Protein AF-A0A4S2KG32-F1 (afdb_monomer)

Solvent-accessible surface area (backbone atoms only — not comparable to full-atom values): 33932 Å² total; per-residue (Å²): 134,87,80,89,87,89,80,90,79,88,88,85,85,93,84,90,82,82,88,86,92,80,83,94,84,82,87,80,76,85,83,79,84,88,90,83,78,97,73,71,83,72,49,57,70,54,52,54,50,61,75,56,56,87,65,80,66,79,91,68,74,63,51,76,37,75,62,65,49,78,73,17,71,61,54,37,52,86,72,65,58,65,54,44,55,45,44,34,36,36,76,74,74,40,80,63,88,47,70,67,62,46,52,58,51,56,73,72,52,58,64,71,57,53,62,61,39,48,76,63,52,46,52,77,76,59,52,73,52,73,57,62,72,75,69,52,56,77,32,61,88,46,98,78,47,88,37,62,59,62,64,77,58,53,63,75,69,50,82,92,46,33,33,39,36,36,39,40,66,25,31,30,57,56,70,62,74,73,79,47,68,67,50,32,41,49,51,49,72,42,38,50,59,55,42,16,60,68,38,70,50,91,53,66,66,62,25,48,57,50,36,50,51,49,33,50,75,55,51,71,69,60,78,73,44,48,80,88,38,46,69,39,51,28,47,50,50,16,37,63,55,38,50,48,40,47,50,51,49,50,57,56,42,27,62,73,46,93,52,52,35,36,36,37,34,38,43,45,70,72,83,76,68,51,71,46,56,74,40,74,83,40,74,64,53,84,82,39,13,27,57,68,56,70,46,66,39,70,41,91,57,68,92,59,20,80,93,52,77,67,74,63,53,87,93,36,71,56,30,49,48,23,55,30,49,45,46,29,55,50,33,25,73,76,71,68,37,49,46,83,66,75,49,98,62,45,73,52,76,69,60,48,25,40,68,89,45,47,28,30,34,38,42,39,99,53,72,43,77,45,67,65,82,64,59,70,71,73,42,48,74,55,50,61,55,46,60,55,52,75,38,65,43,95,47,34,34,36,28,28,29,56,42,79,33,84,84,58,98,46,51,28,38,34,34,21,45,42,64,42,25,38,59,42,47,79,92,35,46,45,35,71,68,44,76,41,78,64,54,84,68,72,44,82,12,69,48,77,57,50,39,34,46,25,54,44,93,57,99,53,96,43,78,41,60,28,62,58,14,43,28,31,28,41,39,35,16,50,92,42,54,92,41,72,66,33,46,30,39,37,41,35,50,29,49,79,54,39,39,64,54,36,52,56,92,86,56,66,57,52,79,56,38,74,66,64,31,33,39,33,24,38,33,46,46,24,43,65,66,8,41,36,62,72,91,36,92,55,30,63,31,49,33,23,58,46,31,49,50,41,40,52,52,42,43,48,76,33,34,52,60,67,16,27,26,62,88,41,70,45,79,48,48,42,68,43,15,36,51,49,51,55,52,44,74,72,37,79,88,45,66,92,110

Foldseek 3Di:
DDDDDDDDDDDDDDDDDDDDDDDDDPPPPPPPDDDDDDDPPVCVVVVVVVVVVVPPDDPDFEEEAEQDDCLFLLQEDDPPLVLLLQLLLVLVPDNDPDPVVSVVVVVPDDPVSSVVSQVVSDDPVCPLASHGSDHDDQPCVDPDTPRNDPPVVCLLVDDQHQYEYEYEPQACLLVCFDQDPVVQQVCQVCLLVVQCSLLVHPDSVLSVVVSVVLCCVQPVVDDTDDPVSVLSVRNSSSCRRGVLSRLVSQLVDQQNHPHFYAYEYEWAQDDQDDSSCVGPVVPCSPSTQYNCNLVVLQDQDVVRCVPPVDQPDPPDLSPLLSVQSNQLVVCCVVPVASPPDDDPRRNDRRGGQHNVWGWHWYNYSDTDIDTDDPSCPPRVSSPLSRCQDWFAFPQGIETWGWDDFPVPDWIKTKFAFAALFDQCDDVNQLAATHGHHRDPDYHYRHDHDWAAWAQDPPPDRDIGTDSRHFIKMKIATPVLFVAAAAAEEEEFEDDPQGDDGQDPPVPDCSPVSVVRHMYMYTHFHGDCRQAAPPVDPSNNGHNRLSSVLSNLVSCLRGVRSRRHDSQRYHYDYDHVRVVSVVVLVVDPSNPPD

Mean predicted aligned error: 16.02 Å

Nearest PDB structures (foldseek):
  5tym-assembly1_A  TM=9.542E-01  e=5.620E-24  Lucilia cuprina
  5c8v-assembly1_A  TM=9.566E-01  e=2.590E-23  Lucilia cuprina
  5ch3-assembly1_A  TM=9.558E-01  e=4.074E-23  Lucilia cuprina
  2fj0-assembly1_A  TM=9.343E-01  e=1.466E-20  Manduca sexta
  5thm-assembly1_A  TM=8.961E-01  e=6.875E-19  Drosophila melanogaster

Radius of gyration: 30.46 Å; Cα contacts (8 Å, |Δi|>4): 948; chains: 1; bounding box: 76×76×98 Å

pLDDT: mean 81.67, std 20.02, range [22.17, 98.62]

Sequence (593 aa):
MVELYHLKKNPVTMVAMTCPAISGDEKEVFRRYYVNSASYTLNVTHIMRRSFARYDVSLFHKAILQSGIITSDWAMIRNQPEANSFKLASVLGNDSKDPEKVIEFLRTIPTVKIIKAQHKVLTPEEARTLNVPFGPTIDDRAKKPFLPYPISQLLDDDNNIPIMIGYTSHEYISLLQDTSEKTLKTMYADLPRYVGNFINSQDPEKIMQMTEKIKQKYFCNKLPFTEESIPSIIRWLSDLHFNIPIEDFVDKRRKKKHVPTYFYRFSYVGNEKIETNLINNNKLTAIGAAHTDDMSYLFYIPKYKINNPQPPAIDTKDRKMLEILTRMWTNFAKTGNPTPVLDQYVTTNWLPATADIFNYLDIGDTLQLLTITDYNSILQDVLVIMDRPIVTVNQGKLQGILEENLLGSHHYFSFKGIPFAAPPVGELRFKDPEPPTPWEGIRDASKNSDICAQLEHSKTQVVVGSEDCLYLNICVPYNVYRTTGNPVMVWIHGGGYVFGSGNDTHKRFDYLVKKDVILVSVNYRLGALGFLNLDHEVASGNQGLKDQVAALKWIKENIKAFGGDPNNITVFGVSAGSTCINLLMLSPLSKGI

Organism: NCBI:txid300112

Structure (mmCIF, N/CA/C/O backbone):
data_AF-A0A4S2KG32-F1
#
_entry.id   AF-A0A4S2KG32-F1
#
loop_
_atom_site.group_PDB
_atom_site.id
_atom_site.type_symbol
_atom_site.label_atom_id
_atom_site.label_alt_id
_atom_site.label_comp_id
_atom_site.label_asym_id
_atom_site.label_entity_id
_atom_site.label_seq_id
_atom_site.pdbx_PDB_ins_code
_atom_site.Cartn_x
_atom_site.Cartn_y
_atom_site.Cartn_z
_atom_site.occupancy
_atom_site.B_iso_or_equiv
_atom_site.auth_seq_id
_atom_site.auth_comp_id
_atom_site.auth_asym_id
_atom_site.auth_atom_id
_atom_site.pdbx_PDB_model_num
ATOM 1 N N . MET A 1 1 ? -39.619 -44.115 -52.258 1.00 27.92 1 MET A N 1
ATOM 2 C CA . MET A 1 1 ? -38.500 -44.810 -51.587 1.00 27.92 1 MET A CA 1
ATOM 3 C C . MET A 1 1 ? -37.538 -43.715 -51.141 1.00 27.92 1 MET A C 1
ATOM 5 O O . MET A 1 1 ? -36.956 -43.097 -52.015 1.00 27.92 1 MET A O 1
ATOM 9 N N . VAL A 1 2 ? -37.720 -43.127 -49.946 1.00 25.48 2 VAL A N 1
ATOM 10 C CA . VAL A 1 2 ? -37.114 -43.528 -48.643 1.00 25.48 2 VAL A CA 1
ATOM 11 C C . VAL A 1 2 ? -35.576 -43.510 -48.794 1.00 25.48 2 VAL A C 1
ATOM 13 O O . VAL A 1 2 ? -35.081 -44.246 -49.631 1.00 25.48 2 VAL A O 1
ATOM 16 N N . GLU A 1 3 ? -34.776 -42.648 -48.149 1.00 24.42 3 GLU A N 1
ATOM 17 C CA . GLU A 1 3 ? -34.789 -42.256 -46.731 1.00 24.42 3 GLU A CA 1
ATOM 18 C C . GLU A 1 3 ? -33.964 -40.968 -46.432 1.00 24.42 3 GLU A C 1
ATOM 20 O O . GLU A 1 3 ? -32.927 -40.730 -47.044 1.00 24.42 3 GLU A O 1
ATOM 25 N N . LEU A 1 4 ? -34.496 -40.162 -45.497 1.00 25.38 4 LEU A N 1
ATOM 26 C CA . LEU A 1 4 ? -33.927 -39.239 -44.477 1.00 25.38 4 LEU A CA 1
ATOM 27 C C . LEU A 1 4 ? -32.394 -38.978 -44.444 1.00 25.38 4 LEU A C 1
ATOM 29 O O . LEU A 1 4 ? -31.598 -39.897 -44.530 1.00 25.38 4 LEU A O 1
ATOM 33 N N . TYR A 1 5 ? -31.903 -37.744 -44.233 1.00 24.52 5 TYR A N 1
ATOM 34 C CA . TYR A 1 5 ? -31.954 -37.033 -42.939 1.00 24.52 5 TYR A CA 1
ATOM 35 C C . TYR A 1 5 ? -31.943 -35.484 -43.052 1.00 24.52 5 TYR A C 1
ATOM 37 O O . TYR A 1 5 ? -31.261 -34.877 -43.875 1.00 24.52 5 TYR A O 1
ATOM 45 N N . HIS A 1 6 ? -32.723 -34.874 -42.158 1.00 25.50 6 HIS A N 1
ATOM 46 C CA . HIS A 1 6 ? -32.958 -33.453 -41.829 1.00 25.50 6 HIS A CA 1
ATOM 47 C C . HIS A 1 6 ? -31.822 -32.862 -40.938 1.00 25.50 6 HIS A C 1
ATOM 49 O O . HIS A 1 6 ? -31.139 -33.651 -40.301 1.00 25.50 6 HIS A O 1
ATOM 55 N N . LEU A 1 7 ? -31.514 -31.558 -40.757 1.00 25.80 7 LEU A N 1
ATOM 56 C CA . LEU A 1 7 ? -32.130 -30.214 -40.920 1.00 25.80 7 LEU A CA 1
ATOM 57 C C . LEU A 1 7 ? -30.984 -29.175 -41.153 1.00 25.80 7 LEU A C 1
ATOM 59 O O . LEU A 1 7 ? -29.921 -29.324 -40.564 1.00 25.80 7 LEU A O 1
ATOM 63 N N . LYS A 1 8 ? -31.038 -28.207 -42.096 1.00 27.09 8 LYS A N 1
ATOM 64 C CA . LYS A 1 8 ? -31.678 -26.852 -42.067 1.00 27.09 8 LYS A CA 1
ATOM 65 C C . LYS A 1 8 ? -31.329 -25.997 -40.827 1.00 27.09 8 LYS A C 1
ATOM 67 O O . LYS A 1 8 ? -31.473 -26.489 -39.724 1.00 27.09 8 LYS A O 1
ATOM 72 N N . LYS A 1 9 ? -31.045 -24.686 -40.875 1.00 28.11 9 LYS A N 1
ATOM 73 C CA . LYS A 1 9 ? -30.699 -23.661 -41.890 1.00 28.11 9 LYS A CA 1
ATOM 74 C C . LYS A 1 9 ? -30.451 -22.357 -41.076 1.00 28.11 9 LYS A C 1
ATOM 76 O O . LYS A 1 9 ? -31.222 -22.075 -40.168 1.00 28.11 9 LYS A O 1
ATOM 81 N N . ASN A 1 10 ? -29.411 -21.591 -41.421 1.00 25.42 10 ASN A N 1
ATOM 82 C CA . ASN A 1 10 ? -29.150 -20.172 -41.066 1.00 25.42 10 ASN A CA 1
ATOM 83 C C . ASN A 1 10 ? -30.311 -19.223 -41.491 1.00 25.42 10 ASN A C 1
ATOM 85 O O . ASN A 1 10 ? -31.202 -19.696 -42.202 1.00 25.42 10 ASN A O 1
ATOM 89 N N . PRO A 1 11 ? -30.173 -17.875 -41.433 1.00 46.16 11 PRO A N 1
ATOM 90 C CA . PRO A 1 11 ? -29.812 -16.888 -40.384 1.00 46.16 11 PRO A CA 1
ATOM 91 C C . PRO A 1 11 ? -30.943 -15.811 -40.270 1.00 46.16 11 PRO A C 1
ATOM 93 O O . PRO A 1 11 ? -32.026 -16.083 -40.773 1.00 46.16 11 PRO A O 1
ATOM 96 N N . VAL A 1 12 ? -30.717 -14.616 -39.671 1.00 23.73 12 VAL A N 1
ATOM 97 C CA . VAL A 1 12 ? -31.212 -13.263 -40.110 1.00 23.73 12 VAL A CA 1
ATOM 98 C C . VAL A 1 12 ? -31.308 -12.229 -38.955 1.00 23.73 12 VAL A C 1
ATOM 100 O O . VAL A 1 12 ? -32.067 -12.394 -38.010 1.00 23.73 12 VAL A O 1
ATOM 103 N N . THR A 1 13 ? -30.509 -11.164 -39.114 1.00 23.44 13 THR A N 1
ATOM 104 C CA . THR A 1 13 ? -30.793 -9.705 -39.051 1.00 23.44 13 THR A CA 1
ATOM 105 C C . THR A 1 13 ? -31.373 -9.005 -37.804 1.00 23.44 13 THR A C 1
ATOM 107 O O . THR A 1 13 ? -32.398 -9.371 -37.243 1.00 23.44 13 THR A O 1
ATOM 110 N N . MET A 1 14 ? -30.707 -7.885 -37.473 1.00 27.72 14 MET A N 1
ATOM 111 C CA . MET A 1 14 ? -31.069 -6.815 -36.531 1.00 27.72 14 MET A CA 1
ATOM 112 C C . MET A 1 14 ? -32.492 -6.259 -36.690 1.00 27.72 14 MET A C 1
ATOM 114 O O . MET A 1 14 ? -32.900 -5.929 -37.801 1.00 27.72 14 MET A O 1
ATOM 118 N N . VAL A 1 15 ? -33.131 -5.947 -35.556 1.00 22.80 15 VAL A N 1
ATOM 119 C CA . VAL A 1 15 ? -34.084 -4.832 -35.420 1.00 22.80 15 VAL A CA 1
ATOM 120 C C . VAL A 1 15 ? -33.826 -4.131 -34.083 1.00 22.80 15 VAL A C 1
ATOM 122 O O . VAL A 1 15 ? -33.823 -4.764 -33.030 1.00 22.80 15 VAL A O 1
ATOM 125 N N . ALA A 1 16 ? -33.606 -2.819 -34.133 1.00 25.95 16 ALA A N 1
ATOM 126 C CA . ALA A 1 16 ? -33.700 -1.919 -32.990 1.00 25.95 16 ALA A CA 1
ATOM 127 C C . ALA A 1 16 ? -35.099 -1.287 -32.985 1.00 25.95 16 ALA A C 1
ATOM 129 O O . ALA A 1 16 ? -35.514 -0.809 -34.035 1.00 25.95 16 ALA A O 1
ATOM 130 N N . MET A 1 17 ? -35.790 -1.249 -31.838 1.00 22.17 17 MET A N 1
ATOM 131 C CA . MET A 1 17 ? -36.827 -0.252 -31.511 1.00 22.17 17 MET A CA 1
ATOM 132 C C . MET A 1 17 ? -37.269 -0.355 -30.031 1.00 22.17 17 MET A C 1
ATOM 134 O O . MET A 1 17 ? -37.788 -1.373 -29.593 1.00 22.17 17 MET A O 1
ATOM 138 N N . THR A 1 18 ? -36.981 0.718 -29.285 1.00 24.45 18 THR A N 1
ATOM 139 C CA . THR A 1 18 ? -37.844 1.483 -28.347 1.00 24.45 18 THR A CA 1
ATOM 140 C C . THR A 1 18 ? -38.795 0.801 -27.329 1.00 24.45 18 THR A C 1
ATOM 142 O O . THR A 1 18 ? -39.697 0.063 -27.698 1.00 24.45 18 THR A O 1
ATOM 145 N N . CYS A 1 19 ? -38.622 1.218 -26.055 1.00 29.69 19 CYS A N 1
ATOM 146 C CA . CYS A 1 19 ? -39.481 1.202 -24.834 1.00 29.69 19 CYS A CA 1
ATOM 147 C C . CYS A 1 19 ? -41.022 1.104 -25.014 1.00 29.69 19 CYS A C 1
ATOM 149 O O . CYS A 1 19 ? -41.514 1.656 -25.998 1.00 29.69 19 CYS A O 1
ATOM 151 N N . PRO A 1 20 ? -41.815 0.570 -24.037 1.00 32.72 20 PRO A N 1
ATOM 152 C CA . PRO A 1 20 ? -42.061 1.266 -22.750 1.00 32.72 20 PRO A CA 1
ATOM 153 C C . PRO A 1 20 ? -42.366 0.384 -21.500 1.00 32.72 20 PRO A C 1
ATOM 155 O O . PRO A 1 20 ? -42.410 -0.840 -21.549 1.00 32.72 20 PRO A O 1
ATOM 158 N N . ALA A 1 21 ? -42.557 1.057 -20.358 1.00 34.03 21 ALA A N 1
ATOM 159 C CA . ALA A 1 21 ? -42.815 0.545 -19.007 1.00 34.03 21 ALA A CA 1
ATOM 160 C C . ALA A 1 21 ? -44.130 -0.244 -18.806 1.00 34.03 21 ALA A C 1
ATOM 162 O O . ALA A 1 21 ? -45.162 0.176 -19.319 1.00 34.03 21 ALA A O 1
ATOM 163 N N . ILE A 1 22 ? -44.094 -1.282 -17.951 1.00 29.97 22 ILE A N 1
ATOM 164 C CA . ILE A 1 22 ? -45.215 -1.935 -17.220 1.00 29.97 22 ILE A CA 1
ATOM 165 C C . ILE A 1 22 ? -44.585 -2.495 -15.920 1.00 29.97 22 ILE A C 1
ATOM 167 O O . ILE A 1 22 ? -43.643 -3.275 -16.003 1.00 29.97 22 ILE A O 1
ATOM 171 N N . SER A 1 23 ? -44.721 -1.837 -14.761 1.00 29.48 23 SER A N 1
ATOM 172 C CA . SER A 1 23 ? -45.765 -1.913 -13.709 1.00 29.48 23 SER A CA 1
ATOM 173 C C . SER A 1 23 ? -45.788 -3.218 -12.900 1.00 29.48 23 SER A C 1
ATOM 175 O O . SER A 1 23 ? -45.654 -4.308 -13.441 1.00 29.48 23 SER A O 1
ATOM 177 N N . GLY A 1 24 ? -45.921 -3.069 -11.579 1.00 38.12 24 GLY A N 1
ATOM 178 C CA . GLY A 1 24 ? -45.780 -4.138 -10.597 1.00 38.12 24 GLY A CA 1
ATOM 179 C C . GLY A 1 24 ? -46.861 -5.209 -10.677 1.00 38.12 24 GLY A C 1
ATOM 180 O O . GLY A 1 24 ? -48.037 -4.884 -10.664 1.00 38.12 24 GLY A O 1
ATOM 181 N N . ASP A 1 25 ? -46.415 -6.463 -10.751 1.00 35.69 25 ASP A N 1
ATOM 182 C CA . ASP A 1 25 ? -46.905 -7.611 -9.973 1.00 35.69 25 ASP A CA 1
ATOM 183 C C . ASP A 1 25 ? -46.099 -8.875 -10.333 1.00 35.69 25 ASP A C 1
ATOM 185 O O . ASP A 1 25 ? -46.605 -9.868 -10.839 1.00 35.69 25 ASP A O 1
ATOM 189 N N . GLU A 1 26 ? -44.794 -8.858 -10.039 1.00 32.66 26 GLU A N 1
ATOM 190 C CA . GLU A 1 26 ? -43.951 -10.072 -10.026 1.00 32.66 26 GLU A CA 1
ATOM 191 C C . GLU A 1 26 ? -43.390 -10.347 -8.618 1.00 32.66 26 GLU A C 1
ATOM 193 O O . GLU A 1 26 ? -42.299 -10.886 -8.432 1.00 32.66 26 GLU A O 1
ATOM 198 N N . LYS A 1 27 ? -44.156 -9.974 -7.583 1.00 32.16 27 LYS A N 1
ATOM 199 C CA . LYS A 1 27 ? -43.841 -10.265 -6.174 1.00 32.16 27 LYS A CA 1
ATOM 200 C C . LYS A 1 27 ? -44.320 -11.640 -5.693 1.00 32.16 27 LYS A C 1
ATOM 202 O O . LYS A 1 27 ? -44.134 -11.955 -4.520 1.00 32.16 27 LYS A O 1
ATOM 207 N N . GLU A 1 28 ? -44.856 -12.494 -6.566 1.00 32.16 28 GLU A N 1
ATOM 208 C CA . GLU A 1 28 ? -45.526 -13.725 -6.119 1.00 32.16 28 GLU A CA 1
ATOM 209 C C . GLU A 1 28 ? -45.209 -14.990 -6.935 1.00 32.16 28 GLU A C 1
ATOM 211 O O . GLU A 1 28 ? -46.014 -15.910 -7.016 1.00 32.16 28 GLU A O 1
ATOM 216 N N . VAL A 1 29 ? -43.990 -15.092 -7.481 1.00 31.06 29 VAL A N 1
ATOM 217 C CA . VAL A 1 29 ? -43.469 -16.361 -8.048 1.00 31.06 29 VAL A CA 1
ATOM 218 C C . VAL A 1 29 ? -42.245 -16.897 -7.282 1.00 31.06 29 VAL A C 1
ATOM 220 O O . VAL A 1 29 ? -41.902 -18.072 -7.383 1.00 31.06 29 VAL A O 1
ATOM 223 N N . PHE A 1 30 ? -41.640 -16.106 -6.390 1.00 28.66 30 PHE A N 1
ATOM 224 C CA . PHE A 1 30 ? -40.428 -16.503 -5.651 1.00 28.66 30 PHE A CA 1
ATOM 225 C C . PHE A 1 30 ? -40.664 -17.211 -4.303 1.00 28.66 30 PHE A C 1
ATOM 227 O O . PHE A 1 30 ? -39.706 -17.516 -3.594 1.00 28.66 30 PHE A O 1
ATOM 234 N N . ARG A 1 31 ? -41.916 -17.512 -3.928 1.00 29.81 31 ARG A N 1
ATOM 235 C CA . ARG A 1 31 ? -42.258 -18.022 -2.583 1.00 29.81 31 ARG A CA 1
ATOM 236 C C . ARG A 1 31 ? -42.572 -19.519 -2.480 1.00 29.81 31 ARG A C 1
ATOM 238 O O . ARG A 1 31 ? -43.099 -19.938 -1.454 1.00 29.81 31 ARG A O 1
ATOM 245 N N . ARG A 1 32 ? -42.260 -20.343 -3.492 1.00 28.30 32 ARG A N 1
ATOM 246 C CA . ARG A 1 32 ? -42.706 -21.754 -3.491 1.00 28.30 32 ARG A CA 1
ATOM 247 C C . ARG A 1 32 ? -41.714 -22.859 -3.848 1.00 28.30 32 ARG A C 1
ATOM 249 O O . ARG A 1 32 ? -42.156 -23.988 -4.017 1.00 28.30 32 ARG A O 1
ATOM 256 N N . TYR A 1 33 ? -40.404 -22.614 -3.855 1.00 26.34 33 TYR A N 1
ATOM 257 C CA . TYR A 1 33 ? -39.435 -23.707 -4.028 1.00 26.34 33 TYR A CA 1
ATOM 258 C C . TYR A 1 33 ? -38.210 -23.569 -3.121 1.00 26.34 33 TYR A C 1
ATOM 260 O O . TYR A 1 33 ? -37.153 -23.134 -3.556 1.00 26.34 33 TYR A O 1
ATOM 268 N N . TYR A 1 34 ? -38.354 -23.982 -1.860 1.00 26.58 34 TYR A N 1
ATOM 269 C CA . TYR A 1 34 ? -37.238 -24.428 -1.019 1.00 26.58 34 TYR A CA 1
ATOM 270 C C . TYR A 1 34 ? -37.738 -25.456 -0.003 1.00 26.58 34 TYR A C 1
ATOM 272 O O . TYR A 1 34 ? -38.173 -25.073 1.074 1.00 26.58 34 TYR A O 1
ATOM 280 N N . VAL A 1 35 ? -37.646 -26.749 -0.337 1.00 26.80 35 VAL A N 1
ATOM 281 C CA . VAL A 1 35 ? -37.406 -27.836 0.633 1.00 26.80 35 VAL A CA 1
ATOM 282 C C . VAL A 1 35 ? -36.687 -28.987 -0.094 1.00 26.80 35 VAL A C 1
ATOM 284 O O . VAL A 1 35 ? -37.323 -29.724 -0.839 1.00 26.80 35 VAL A O 1
ATOM 287 N N . ASN A 1 36 ? -35.366 -29.094 0.106 1.00 25.12 36 ASN A N 1
ATOM 288 C CA . ASN A 1 36 ? -34.573 -30.318 0.357 1.00 25.12 36 ASN A CA 1
ATOM 289 C C . ASN A 1 36 ? -33.166 -30.359 -0.274 1.00 25.12 36 ASN A C 1
ATOM 291 O O . ASN A 1 36 ? -32.966 -30.136 -1.463 1.00 25.12 36 ASN A O 1
ATOM 295 N N . SER A 1 37 ? -32.229 -30.743 0.603 1.00 24.62 37 SER A N 1
ATOM 296 C CA . SER A 1 37 ? -30.911 -31.369 0.402 1.00 24.62 37 SER A CA 1
ATOM 297 C C . SER A 1 37 ? -29.808 -30.619 -0.366 1.00 24.62 37 SER A C 1
ATOM 299 O O . SER A 1 37 ? -29.747 -30.606 -1.589 1.00 24.62 37 SER A O 1
ATOM 301 N N . ALA A 1 38 ? -28.862 -30.081 0.414 1.00 27.75 38 ALA A N 1
ATOM 302 C CA . ALA A 1 38 ? -27.409 -30.236 0.262 1.00 27.75 38 ALA A CA 1
ATOM 303 C C . ALA A 1 38 ? -26.845 -30.399 -1.168 1.00 27.75 38 ALA A C 1
ATOM 305 O O . ALA A 1 38 ? -26.405 -31.478 -1.549 1.00 27.75 38 ALA A O 1
ATOM 306 N N . SER A 1 39 ? -26.801 -29.317 -1.953 1.00 27.30 39 SER A N 1
ATOM 307 C CA . SER A 1 39 ? -25.954 -29.216 -3.167 1.00 27.30 39 SER A CA 1
ATOM 308 C C . SER A 1 39 ? -25.594 -27.769 -3.568 1.00 27.30 39 SER A C 1
ATOM 310 O O . SER A 1 39 ? -25.058 -27.535 -4.646 1.00 27.30 39 SER A O 1
ATOM 312 N N . TYR A 1 40 ? -25.880 -26.761 -2.733 1.00 26.98 40 TYR A N 1
ATOM 313 C CA . TYR A 1 40 ? -25.949 -25.358 -3.182 1.00 26.98 40 TYR A CA 1
ATOM 314 C C . TYR A 1 40 ? -24.763 -24.448 -2.824 1.00 26.98 40 TYR A C 1
ATOM 316 O O . TYR A 1 40 ? -24.868 -23.234 -2.983 1.00 26.98 40 TYR A O 1
ATOM 324 N N . THR A 1 41 ? -23.606 -24.987 -2.431 1.00 29.33 41 THR A N 1
ATOM 325 C CA . THR A 1 41 ? -22.411 -24.155 -2.165 1.00 29.33 41 THR A CA 1
ATOM 326 C C . THR A 1 41 ? -21.559 -23.890 -3.416 1.00 29.33 41 THR A C 1
ATOM 328 O O . THR A 1 41 ? -20.738 -22.982 -3.411 1.00 29.33 41 THR A O 1
ATOM 331 N N . LEU A 1 42 ? -21.792 -24.602 -4.527 1.00 30.55 42 LEU A N 1
ATOM 332 C CA . LEU A 1 42 ? -21.081 -24.378 -5.799 1.00 30.55 42 LEU A CA 1
ATOM 333 C C . LEU A 1 42 ? -21.789 -23.410 -6.765 1.00 30.55 42 LEU A C 1
ATOM 335 O O . LEU A 1 42 ? -21.171 -22.934 -7.715 1.00 30.55 42 LEU A O 1
ATOM 339 N N . ASN A 1 43 ? -23.058 -23.067 -6.521 1.00 30.02 43 ASN A N 1
ATOM 340 C CA . ASN A 1 43 ? -23.845 -22.253 -7.455 1.00 30.02 43 ASN A CA 1
ATOM 341 C C . ASN A 1 43 ? -23.926 -20.763 -7.106 1.00 30.02 43 ASN A C 1
ATOM 343 O O . ASN A 1 43 ? -24.232 -19.971 -7.989 1.00 30.02 43 ASN A O 1
ATOM 347 N N . VAL A 1 44 ? -23.607 -20.328 -5.883 1.00 33.31 44 VAL A N 1
ATOM 348 C CA . VAL A 1 44 ? -23.689 -18.894 -5.530 1.00 33.31 44 VAL A CA 1
ATOM 349 C C . VAL A 1 44 ? -22.545 -18.095 -6.169 1.00 33.31 44 VAL A C 1
ATOM 351 O O . VAL A 1 44 ? -22.776 -17.013 -6.706 1.00 33.31 44 VAL A O 1
ATOM 354 N N . THR A 1 45 ? -21.345 -18.672 -6.256 1.00 34.22 45 THR A N 1
ATOM 355 C CA . THR A 1 45 ? -20.209 -18.099 -7.001 1.00 34.22 45 THR A CA 1
ATOM 356 C C . THR A 1 45 ? -20.482 -18.055 -8.508 1.00 34.22 45 THR A C 1
ATOM 358 O O . THR A 1 45 ? -20.057 -17.131 -9.197 1.00 34.22 45 THR A O 1
ATOM 361 N N . HIS A 1 46 ? -21.241 -19.023 -9.032 1.00 33.69 46 HIS A N 1
ATOM 362 C CA . HIS A 1 46 ? -21.597 -19.092 -10.452 1.00 33.69 46 HIS A CA 1
ATOM 363 C C . HIS A 1 46 ? -22.775 -18.167 -10.822 1.00 33.69 46 HIS A C 1
ATOM 365 O O . HIS A 1 46 ? -22.805 -17.596 -11.911 1.00 33.69 46 HIS A O 1
ATOM 371 N N . ILE A 1 47 ? -23.725 -17.963 -9.905 1.00 33.62 47 ILE A N 1
ATOM 372 C CA . ILE A 1 47 ? -24.867 -17.056 -10.085 1.00 33.62 47 ILE A CA 1
ATOM 373 C C . ILE A 1 47 ? -24.437 -15.592 -9.912 1.00 33.62 47 ILE A C 1
ATOM 375 O O . ILE A 1 47 ? -24.874 -14.755 -10.699 1.00 33.62 47 ILE A O 1
ATOM 379 N N . MET A 1 48 ? -23.500 -15.274 -9.004 1.00 32.59 48 MET A N 1
ATOM 380 C CA . MET A 1 48 ? -22.870 -13.943 -8.994 1.00 32.59 48 MET A CA 1
ATOM 381 C C . MET A 1 48 ? -22.089 -13.676 -10.286 1.00 32.59 48 MET A C 1
ATOM 383 O O . MET A 1 48 ? -22.229 -12.598 -10.858 1.00 32.59 48 MET A O 1
ATOM 387 N N . ARG A 1 49 ? -21.363 -14.668 -10.827 1.00 41.47 49 ARG A N 1
ATOM 388 C CA . ARG A 1 49 ? -20.709 -14.544 -12.144 1.00 41.47 49 ARG A CA 1
ATOM 389 C C . ARG A 1 49 ? -21.691 -14.213 -13.274 1.00 41.47 49 ARG A C 1
ATOM 391 O O . ARG A 1 49 ? -21.347 -13.435 -14.156 1.00 41.47 49 ARG A O 1
ATOM 398 N N . ARG A 1 50 ? -22.928 -14.726 -13.241 1.00 36.25 50 ARG A N 1
ATOM 399 C CA . ARG A 1 50 ? -23.952 -14.408 -14.259 1.00 36.25 50 ARG A CA 1
ATOM 400 C C . ARG A 1 50 ? -24.547 -13.005 -14.130 1.00 36.25 50 ARG A C 1
ATOM 402 O O . ARG A 1 50 ? -24.905 -12.423 -15.150 1.00 36.25 50 ARG A O 1
ATOM 409 N N . SER A 1 51 ? -24.603 -12.431 -12.931 1.00 35.72 51 SER A N 1
ATOM 410 C CA . SER A 1 51 ? -25.054 -11.041 -12.745 1.00 35.72 51 SER A CA 1
ATOM 411 C C . SER A 1 51 ? -24.006 -10.009 -13.191 1.00 35.72 51 SER A C 1
ATOM 413 O O . SER A 1 51 ? -24.374 -8.902 -13.577 1.00 35.72 51 SER A O 1
ATOM 415 N N . PHE A 1 52 ? -22.721 -10.388 -13.221 1.00 40.59 52 PHE A N 1
ATOM 416 C CA . PHE A 1 52 ? -21.622 -9.577 -13.770 1.00 40.59 52 PHE A CA 1
ATOM 417 C C . PHE A 1 52 ? -21.293 -9.871 -15.245 1.00 40.59 52 PHE A C 1
ATOM 419 O O . PHE A 1 52 ? -20.569 -9.103 -15.875 1.00 40.59 52 PHE A O 1
ATOM 426 N N . ALA A 1 53 ? -21.899 -10.899 -15.848 1.00 35.78 53 ALA A N 1
ATOM 427 C CA . ALA A 1 53 ? -21.679 -11.294 -17.246 1.00 35.78 53 ALA A CA 1
ATOM 428 C C . ALA A 1 53 ? -22.118 -10.250 -18.299 1.00 35.78 53 ALA A C 1
ATOM 430 O O . ALA A 1 53 ? -21.989 -10.489 -19.497 1.00 35.78 53 ALA A O 1
ATOM 431 N N . ARG A 1 54 ? -22.634 -9.078 -17.897 1.00 40.62 54 ARG A N 1
ATOM 432 C CA . ARG A 1 54 ? -22.948 -7.975 -18.825 1.00 40.62 54 ARG A CA 1
ATOM 433 C C . ARG A 1 54 ? -21.741 -7.094 -19.186 1.00 40.62 54 ARG A C 1
ATOM 435 O O . ARG A 1 54 ? -21.911 -6.194 -20.001 1.00 40.62 54 ARG A O 1
ATOM 442 N N . TYR A 1 55 ? -20.548 -7.364 -18.645 1.00 46.62 55 TYR A N 1
ATOM 443 C CA . TYR A 1 55 ? -19.312 -6.624 -18.957 1.00 46.62 55 TYR A CA 1
ATOM 444 C C . TYR A 1 55 ? -18.121 -7.515 -19.355 1.00 46.62 55 TYR A C 1
ATOM 446 O O . TYR A 1 55 ? -16.983 -7.056 -19.331 1.00 46.62 55 TYR A O 1
ATOM 454 N N . ASP A 1 56 ? -18.359 -8.768 -19.755 1.00 47.19 56 ASP A N 1
ATOM 455 C CA . ASP A 1 56 ? -17.311 -9.761 -20.055 1.00 47.19 56 ASP A CA 1
ATOM 456 C C . ASP A 1 56 ? -16.662 -9.562 -21.447 1.00 47.19 56 ASP A C 1
ATOM 458 O O . ASP A 1 56 ? -16.502 -10.486 -22.243 1.00 47.19 56 ASP A O 1
ATOM 462 N N . VAL A 1 57 ? -16.317 -8.314 -21.779 1.00 54.75 57 VAL A N 1
ATOM 463 C CA . VAL A 1 57 ? -15.468 -7.980 -22.927 1.00 54.75 57 VAL A CA 1
ATOM 464 C C . VAL A 1 57 ? -14.118 -7.553 -22.373 1.00 54.75 57 VAL A C 1
ATOM 466 O O . VAL A 1 57 ? -13.955 -6.440 -21.874 1.00 54.75 57 VAL A O 1
ATOM 469 N N . SER A 1 58 ? -13.136 -8.449 -22.451 1.00 75.12 58 SER A N 1
ATOM 470 C CA . SER A 1 58 ? -11.750 -8.116 -22.126 1.00 75.12 58 SER A CA 1
ATOM 471 C C . 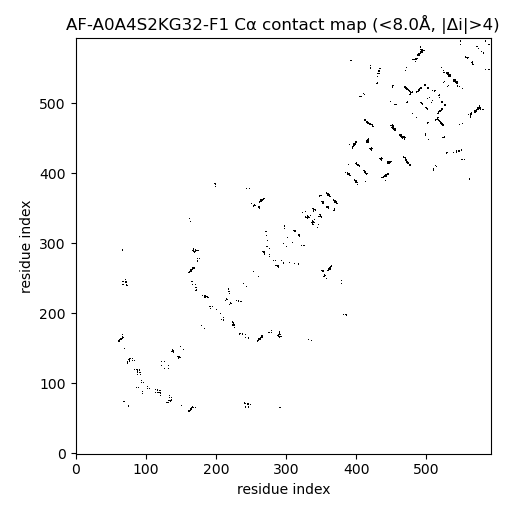SER A 1 58 ? -11.253 -7.025 -23.082 1.00 75.12 58 SER A C 1
ATOM 473 O O . SER A 1 58 ? -11.131 -7.248 -24.285 1.00 75.12 58 SER A O 1
ATOM 475 N N . LEU A 1 59 ? -11.003 -5.821 -22.558 1.00 88.94 59 LEU A N 1
ATOM 476 C CA . LEU A 1 59 ? -10.560 -4.673 -23.363 1.00 88.94 59 LEU A CA 1
ATOM 477 C C . LEU A 1 59 ? -9.097 -4.797 -23.818 1.00 88.94 59 LEU A C 1
ATOM 479 O O . LEU A 1 59 ? -8.690 -4.153 -24.783 1.00 88.94 59 LEU A O 1
ATOM 483 N N . PHE A 1 60 ? -8.299 -5.613 -23.128 1.00 94.06 60 PHE A N 1
ATOM 484 C CA . PHE A 1 60 ? -6.887 -5.842 -23.417 1.00 94.06 60 PHE A CA 1
ATOM 485 C C . PHE A 1 60 ? -6.467 -7.246 -22.980 1.00 94.06 60 PHE A C 1
ATOM 487 O O . PHE A 1 60 ? -6.952 -7.782 -21.990 1.00 94.06 60 PHE A O 1
ATOM 494 N N . HIS A 1 61 ? -5.518 -7.831 -23.711 1.00 93.81 61 HIS A N 1
ATOM 495 C CA . HIS A 1 61 ? -5.158 -9.246 -23.569 1.00 93.81 61 HIS A CA 1
ATOM 496 C C . HIS A 1 61 ? -3.799 -9.472 -22.903 1.00 93.81 61 HIS A C 1
ATOM 498 O O . HIS A 1 61 ? -3.464 -10.611 -22.593 1.00 93.81 61 HIS A O 1
ATOM 504 N N . LYS A 1 62 ? -2.987 -8.415 -22.774 1.00 96.44 62 LYS A N 1
ATOM 505 C CA . LYS A 1 62 ? -1.605 -8.411 -22.269 1.00 96.44 62 LYS A CA 1
ATOM 506 C C . LYS A 1 62 ? -1.291 -7.029 -21.697 1.00 96.44 62 LYS A C 1
ATOM 508 O O . LYS A 1 62 ? -1.858 -6.050 -22.182 1.00 96.44 62 LYS A O 1
ATOM 513 N N . ALA A 1 63 ? -0.399 -6.943 -20.714 1.00 97.19 63 ALA A N 1
ATOM 514 C CA . ALA A 1 63 ? 0.002 -5.664 -20.119 1.00 97.19 63 ALA A CA 1
ATOM 515 C C . ALA A 1 63 ? 1.519 -5.564 -19.913 1.00 97.19 63 ALA A C 1
ATOM 517 O O . ALA A 1 63 ? 2.186 -6.570 -19.681 1.00 97.19 63 ALA A O 1
ATOM 518 N N . ILE A 1 64 ? 2.051 -4.344 -19.996 1.00 98.31 64 ILE A N 1
ATOM 519 C CA . ILE A 1 64 ? 3.443 -4.019 -19.676 1.00 98.31 64 ILE A CA 1
ATOM 520 C C . ILE A 1 64 ? 3.412 -2.959 -18.574 1.00 98.31 64 ILE A C 1
ATOM 522 O O . ILE A 1 64 ? 2.801 -1.910 -18.763 1.00 98.31 64 ILE A O 1
ATOM 526 N N . LEU A 1 65 ? 4.023 -3.250 -17.428 1.00 97.75 65 LEU A N 1
ATOM 527 C CA . LEU A 1 65 ? 4.049 -2.390 -16.247 1.00 97.75 65 LEU A CA 1
ATOM 528 C C . LEU A 1 65 ? 5.492 -1.932 -16.009 1.00 97.75 65 LEU A C 1
ATOM 530 O O . LEU A 1 65 ? 6.321 -2.709 -15.543 1.00 97.75 65 LEU A O 1
ATOM 534 N N . GLN A 1 66 ? 5.805 -0.690 -16.369 1.00 97.44 66 GLN A N 1
ATOM 535 C CA . GLN A 1 66 ? 7.160 -0.141 -16.265 1.00 97.44 66 GLN A CA 1
ATOM 536 C C . GLN A 1 66 ? 7.234 0.794 -15.060 1.00 97.44 66 GLN A C 1
ATOM 538 O O . GLN A 1 66 ? 6.537 1.807 -15.034 1.00 97.44 66 GLN A O 1
ATOM 543 N N . SER A 1 67 ? 8.046 0.433 -14.065 1.00 95.81 67 SER A N 1
ATOM 544 C CA . SER A 1 67 ? 8.397 1.284 -12.921 1.00 95.81 67 SER A CA 1
ATOM 545 C C . SER A 1 67 ? 7.197 1.827 -12.133 1.00 95.81 67 SER A C 1
ATOM 547 O O . SER A 1 67 ? 7.209 2.960 -11.656 1.00 95.81 67 SER A O 1
ATOM 549 N N . GLY A 1 68 ? 6.134 1.033 -11.981 1.00 93.88 68 GLY A N 1
ATOM 550 C CA . GLY A 1 68 ? 4.968 1.451 -11.208 1.00 93.88 68 GLY A CA 1
ATOM 551 C C . GLY A 1 68 ? 3.940 0.350 -10.991 1.00 93.88 68 GLY A C 1
ATOM 552 O O . GLY A 1 68 ? 3.604 -0.410 -11.900 1.00 93.88 68 GLY A O 1
ATOM 553 N N . ILE A 1 69 ? 3.415 0.289 -9.768 1.00 91.44 69 ILE A N 1
ATOM 554 C CA . ILE A 1 69 ? 2.344 -0.620 -9.363 1.00 91.44 69 ILE A CA 1
ATOM 555 C C . ILE A 1 69 ? 1.482 0.048 -8.289 1.00 91.44 69 ILE A C 1
ATOM 557 O O . ILE A 1 69 ? 1.946 0.913 -7.551 1.00 91.44 69 ILE A O 1
ATOM 561 N N . ILE A 1 70 ? 0.221 -0.365 -8.168 1.00 88.00 70 ILE A N 1
ATOM 562 C CA . ILE A 1 70 ? -0.735 0.227 -7.218 1.00 88.00 70 ILE A CA 1
ATOM 563 C C . ILE A 1 70 ? -0.312 0.084 -5.741 1.00 88.00 70 ILE A C 1
ATOM 565 O O . ILE A 1 70 ? -0.793 0.817 -4.879 1.00 88.00 70 ILE A O 1
ATOM 569 N N . THR A 1 71 ? 0.577 -0.865 -5.433 1.00 84.62 71 THR A N 1
ATOM 570 C CA . THR A 1 71 ? 1.112 -1.091 -4.083 1.00 84.62 71 THR A CA 1
ATOM 571 C C . THR A 1 71 ? 2.252 -0.147 -3.712 1.00 84.62 71 THR A C 1
ATOM 573 O O . THR A 1 71 ? 2.530 -0.034 -2.516 1.00 84.62 71 THR A O 1
ATOM 576 N N . SER A 1 72 ? 2.850 0.568 -4.674 1.00 87.00 72 SER A N 1
ATOM 577 C CA . SER A 1 72 ? 3.774 1.671 -4.391 1.00 87.00 72 SER A CA 1
ATOM 578 C C . SER A 1 72 ? 3.082 2.739 -3.537 1.00 87.00 72 SER A C 1
ATOM 580 O O . SER A 1 72 ? 1.876 2.977 -3.647 1.00 87.00 72 SER A O 1
ATOM 582 N N . ASP A 1 73 ? 3.833 3.373 -2.644 1.00 81.56 73 ASP A N 1
ATOM 583 C CA . ASP A 1 73 ? 3.311 4.337 -1.668 1.00 81.56 73 ASP A CA 1
ATOM 584 C C . ASP A 1 73 ? 2.796 5.634 -2.313 1.00 81.56 73 ASP A C 1
ATOM 586 O O . ASP A 1 73 ? 1.815 6.203 -1.842 1.00 81.56 73 ASP A O 1
ATOM 590 N N . TRP A 1 74 ? 3.382 6.041 -3.438 1.00 85.38 74 TRP A N 1
ATOM 591 C CA . TRP A 1 74 ? 2.968 7.205 -4.227 1.00 85.38 74 TRP A CA 1
ATOM 592 C C . TRP A 1 74 ? 1.770 6.952 -5.157 1.00 85.38 74 TRP A C 1
ATOM 594 O O . TRP A 1 74 ? 1.151 7.900 -5.640 1.00 85.38 74 TRP A O 1
ATOM 604 N N . ALA A 1 75 ? 1.427 5.688 -5.436 1.00 88.50 75 ALA A N 1
ATOM 605 C CA . ALA A 1 75 ? 0.457 5.337 -6.479 1.00 88.50 75 ALA A CA 1
ATOM 606 C C . ALA A 1 75 ? -1.005 5.610 -6.086 1.00 88.50 75 ALA A C 1
ATOM 608 O O . ALA A 1 75 ? -1.876 5.681 -6.956 1.00 88.50 75 ALA A O 1
ATOM 609 N N . MET A 1 76 ? -1.290 5.758 -4.788 1.00 84.94 76 MET A N 1
ATOM 610 C CA . MET A 1 76 ? -2.632 6.018 -4.267 1.00 84.94 76 MET A CA 1
ATOM 611 C C . MET A 1 76 ? -2.628 6.899 -3.031 1.00 84.94 76 MET A C 1
ATOM 613 O O . MET A 1 76 ? -1.800 6.734 -2.138 1.00 84.94 76 MET A O 1
ATOM 617 N N . ILE A 1 77 ? -3.654 7.743 -2.910 1.00 82.94 77 ILE A N 1
ATOM 618 C CA . ILE A 1 77 ? -3.876 8.531 -1.696 1.00 82.94 77 ILE A CA 1
ATOM 619 C C . ILE A 1 77 ? -4.596 7.659 -0.664 1.00 82.94 77 ILE A C 1
ATOM 621 O O . ILE A 1 77 ? -5.777 7.345 -0.815 1.00 82.94 77 ILE A O 1
ATOM 625 N N . ARG A 1 78 ? -3.871 7.236 0.378 1.00 67.56 78 ARG A N 1
ATOM 626 C CA . ARG A 1 78 ? -4.372 6.276 1.382 1.00 67.56 78 ARG A CA 1
ATOM 627 C C . ARG A 1 78 ? -5.064 6.928 2.583 1.00 67.56 78 ARG A C 1
ATOM 629 O O . ARG A 1 78 ? -5.968 6.322 3.150 1.00 67.56 78 ARG A O 1
ATOM 636 N N . ASN A 1 79 ? -4.673 8.149 2.951 1.00 65.12 79 ASN A N 1
ATOM 637 C CA . ASN A 1 79 ? -5.122 8.812 4.179 1.00 65.12 79 ASN A CA 1
ATOM 638 C C . ASN A 1 79 ? -5.890 10.103 3.855 1.00 65.12 79 ASN A C 1
ATOM 640 O O . ASN A 1 79 ? -5.318 11.022 3.278 1.00 65.12 79 ASN A O 1
ATOM 644 N N . GLN A 1 80 ? -7.169 10.159 4.246 1.00 66.31 80 GLN A N 1
ATOM 645 C CA . GLN A 1 80 ? -8.050 11.341 4.173 1.00 66.31 80 GLN A CA 1
ATOM 646 C C . GLN A 1 80 ? -7.992 12.117 2.835 1.00 66.31 80 GLN A C 1
ATOM 648 O O . GLN A 1 80 ? -7.719 13.323 2.832 1.00 66.31 80 GLN A O 1
ATOM 653 N N . PRO A 1 81 ? -8.235 11.475 1.675 1.00 75.19 81 PRO A N 1
ATOM 654 C CA . PRO A 1 81 ? -8.182 12.154 0.373 1.00 75.19 81 PRO A CA 1
ATOM 655 C C . PRO A 1 81 ? -9.113 13.379 0.272 1.00 75.19 81 PRO A C 1
ATOM 657 O O . PRO A 1 81 ? -8.816 14.356 -0.422 1.00 75.19 81 PRO A O 1
ATOM 660 N N . GLU A 1 82 ? -10.223 13.373 1.006 1.00 85.69 82 GLU A N 1
ATOM 661 C CA . GLU A 1 82 ? -11.148 14.495 1.124 1.00 85.69 82 GLU A CA 1
ATOM 662 C C . GLU A 1 82 ? -10.510 15.732 1.775 1.00 85.69 82 GLU A C 1
ATOM 664 O O . GLU A 1 82 ? -10.787 16.856 1.352 1.00 85.69 82 GLU A O 1
ATOM 669 N N . ALA A 1 83 ? -9.599 15.557 2.740 1.00 89.06 83 ALA A N 1
ATOM 670 C CA . ALA A 1 83 ? -8.968 16.665 3.455 1.00 89.06 83 ALA A CA 1
ATOM 671 C C . ALA A 1 83 ? -8.147 17.555 2.512 1.00 89.06 83 ALA A C 1
ATOM 673 O O . ALA A 1 83 ? -8.225 18.784 2.591 1.00 89.06 83 ALA A O 1
ATOM 674 N N . ASN A 1 84 ? -7.433 16.952 1.556 1.00 91.44 84 ASN A N 1
ATOM 675 C CA . ASN A 1 84 ? -6.691 17.689 0.531 1.00 91.44 84 ASN A CA 1
ATOM 676 C C . ASN A 1 84 ? -7.621 18.503 -0.377 1.00 91.44 84 ASN A C 1
ATOM 678 O O . ASN A 1 84 ? -7.278 19.621 -0.767 1.00 91.44 84 ASN A O 1
ATOM 682 N N . SER A 1 85 ? -8.822 17.991 -0.658 1.00 93.38 85 SER A N 1
ATOM 683 C CA . SER A 1 85 ? -9.831 18.696 -1.459 1.00 93.38 85 SER A CA 1
ATOM 684 C C . SER A 1 85 ? -10.360 19.938 -0.733 1.00 93.38 85 SER A C 1
ATOM 686 O O . SER A 1 85 ? -10.429 21.019 -1.323 1.00 93.38 85 SER A O 1
ATOM 688 N N . PHE A 1 86 ? -10.643 19.830 0.568 1.00 95.56 86 PHE A N 1
ATOM 689 C CA . PHE A 1 86 ? -11.012 20.986 1.393 1.00 95.56 86 PHE A CA 1
ATOM 690 C C . PHE A 1 86 ? -9.858 21.982 1.553 1.00 95.56 86 PHE A C 1
ATOM 692 O O . PHE A 1 86 ? -10.071 23.192 1.498 1.00 95.56 86 PHE A O 1
ATOM 699 N N . LYS A 1 87 ? -8.620 21.499 1.703 1.00 94.69 87 LYS A N 1
ATOM 700 C CA . LYS A 1 87 ? -7.432 22.357 1.802 1.00 94.69 87 LYS A CA 1
ATOM 701 C C . LYS A 1 87 ? -7.186 23.138 0.511 1.00 94.69 87 LYS A C 1
ATOM 703 O O . LYS A 1 87 ? -6.860 24.319 0.575 1.00 94.69 87 LYS A O 1
ATOM 708 N N . LEU A 1 88 ? -7.401 22.527 -0.654 1.00 96.25 88 LEU A N 1
ATOM 709 C CA . LEU A 1 88 ? -7.350 23.225 -1.941 1.00 96.25 88 LEU A CA 1
ATOM 710 C C . LEU A 1 88 ? -8.385 24.351 -2.022 1.00 96.25 88 LEU A C 1
ATOM 712 O O . LEU A 1 88 ? -8.043 25.457 -2.441 1.00 96.25 88 LEU A O 1
ATOM 716 N N . ALA A 1 89 ? -9.627 24.090 -1.605 1.00 97.12 89 ALA A N 1
ATOM 717 C CA . ALA A 1 89 ? -10.669 25.113 -1.562 1.00 97.12 89 ALA A CA 1
ATOM 718 C C . ALA A 1 89 ? -10.289 26.267 -0.620 1.00 97.12 89 ALA A C 1
ATOM 720 O O . ALA A 1 89 ? -10.392 27.429 -1.013 1.00 97.12 89 ALA A O 1
ATOM 721 N N . SER A 1 90 ? -9.745 25.950 0.559 1.00 97.00 90 SER A N 1
ATOM 722 C CA . SER A 1 90 ? -9.269 26.932 1.542 1.00 97.00 90 SER A CA 1
ATOM 723 C C . SER A 1 90 ? -8.140 27.805 0.981 1.00 97.00 90 SER A C 1
ATOM 725 O O . SER A 1 90 ? -8.224 29.031 1.024 1.00 97.00 90 SER A O 1
ATOM 727 N N . VAL A 1 91 ? -7.142 27.208 0.312 1.00 96.50 91 VAL A N 1
ATOM 728 C CA . VAL A 1 91 ? -6.064 27.942 -0.387 1.00 96.50 91 VAL A CA 1
ATOM 729 C C . VAL A 1 91 ? -6.612 28.892 -1.463 1.00 96.50 91 VAL A C 1
ATOM 731 O O . VAL A 1 91 ? -6.000 29.921 -1.756 1.00 96.50 91 VAL A O 1
ATOM 734 N N . LEU A 1 92 ? -7.757 28.559 -2.062 1.00 97.44 92 LEU A N 1
ATOM 735 C CA . LEU A 1 92 ? -8.445 29.375 -3.064 1.00 97.44 92 LEU A CA 1
ATOM 736 C C . LEU A 1 92 ? -9.432 30.390 -2.459 1.00 97.44 92 LEU A C 1
ATOM 738 O O . LEU A 1 92 ? -9.997 31.183 -3.213 1.00 97.44 92 LEU A O 1
ATOM 742 N N . GLY A 1 93 ? -9.602 30.406 -1.133 1.00 96.69 93 GLY A N 1
ATOM 743 C CA . GLY A 1 93 ? -10.440 31.359 -0.402 1.00 96.69 93 GLY A CA 1
ATOM 744 C C . GLY A 1 93 ? -11.821 30.839 0.007 1.00 96.69 93 GLY A C 1
ATOM 745 O O . GLY A 1 93 ? -12.726 31.647 0.197 1.00 96.69 93 GLY A O 1
ATOM 746 N N . ASN A 1 94 ? -12.016 29.521 0.120 1.00 97.12 94 ASN A N 1
ATOM 747 C CA . ASN A 1 94 ? -13.266 28.926 0.602 1.00 97.12 94 ASN A CA 1
ATOM 748 C C . ASN A 1 94 ? -13.021 27.872 1.693 1.00 97.12 94 ASN A C 1
ATOM 750 O O . ASN A 1 94 ? -12.537 26.778 1.413 1.00 97.12 94 ASN A O 1
ATOM 754 N N . ASP A 1 95 ? -13.428 28.186 2.925 1.00 96.75 95 ASP A N 1
ATOM 755 C CA . ASP A 1 95 ? -13.257 27.328 4.107 1.00 96.75 95 ASP A CA 1
ATOM 756 C C . ASP A 1 95 ? -14.472 26.439 4.434 1.00 96.75 95 ASP A C 1
ATOM 758 O O . ASP A 1 95 ? -14.528 25.827 5.508 1.00 96.75 95 ASP A O 1
ATOM 762 N N . SER A 1 96 ? -15.450 26.346 3.525 1.00 95.94 96 SER A N 1
ATOM 763 C CA . SER A 1 96 ? -16.617 25.475 3.684 1.00 95.94 96 SER A CA 1
ATOM 764 C C . SER A 1 96 ? -16.204 24.031 3.982 1.00 95.94 96 SER A C 1
ATOM 766 O O . SER A 1 96 ? -15.280 23.487 3.378 1.00 95.94 96 SER A O 1
ATOM 768 N N . LYS A 1 97 ? -16.930 23.390 4.903 1.00 93.75 97 LYS A N 1
ATOM 769 C CA . LYS A 1 97 ? -16.813 21.953 5.208 1.00 93.75 97 LYS A CA 1
ATOM 770 C C . LYS A 1 97 ? -17.858 21.102 4.483 1.00 93.75 97 LYS A C 1
ATOM 772 O O . LYS A 1 97 ? -17.883 19.891 4.645 1.00 93.75 97 LYS A O 1
ATOM 777 N N . ASP A 1 98 ? -18.706 21.742 3.684 1.00 94.44 98 ASP A N 1
ATOM 778 C CA . ASP A 1 98 ? -19.743 21.102 2.881 1.00 94.44 98 ASP A CA 1
ATOM 779 C C . ASP A 1 98 ? -19.188 20.751 1.483 1.00 94.44 98 ASP A C 1
ATOM 781 O O . ASP A 1 98 ? -18.818 21.676 0.742 1.00 94.44 98 ASP A O 1
ATOM 785 N N . PRO A 1 99 ? -19.114 19.454 1.112 1.00 93.69 99 PRO A N 1
ATOM 786 C CA . PRO A 1 99 ? -18.615 19.016 -0.189 1.00 93.69 99 PRO A CA 1
ATOM 787 C C . PRO A 1 99 ? -19.345 19.646 -1.377 1.00 93.69 99 PRO A C 1
ATOM 789 O O . PRO A 1 99 ? -18.701 19.970 -2.375 1.00 93.69 99 PRO A O 1
ATOM 792 N N . GLU A 1 100 ? -20.663 19.847 -1.293 1.00 96.06 100 GLU A N 1
ATOM 793 C CA . GLU A 1 100 ? -21.450 20.378 -2.412 1.00 96.06 100 GLU A CA 1
ATOM 794 C C . GLU A 1 100 ? -21.080 21.836 -2.680 1.00 96.06 100 GLU A C 1
ATOM 796 O O . GLU A 1 100 ? -20.749 22.198 -3.811 1.00 96.06 100 GLU A O 1
ATOM 801 N N . LYS A 1 101 ? -20.992 22.647 -1.619 1.00 96.81 101 LYS A N 1
ATOM 802 C CA . LYS A 1 101 ? -20.548 24.048 -1.713 1.00 96.81 101 LYS A CA 1
ATOM 803 C C . LYS A 1 101 ? -19.117 24.171 -2.216 1.00 96.81 101 LYS A C 1
ATOM 805 O O . LYS A 1 101 ? -18.805 25.094 -2.967 1.00 96.81 101 LYS A O 1
ATOM 810 N N . VAL A 1 102 ? -18.235 23.260 -1.803 1.00 97.38 102 VAL A N 1
ATOM 811 C CA . VAL A 1 102 ? -16.854 23.227 -2.299 1.00 97.38 102 VAL A CA 1
ATOM 812 C C . VAL A 1 102 ? -16.828 22.907 -3.791 1.00 97.38 102 VAL A C 1
ATOM 814 O O . VAL A 1 102 ? -16.139 23.595 -4.541 1.00 97.38 102 VAL A O 1
ATOM 817 N N . ILE A 1 103 ? -17.603 21.922 -4.249 1.00 97.06 103 ILE A N 1
ATOM 818 C CA . ILE A 1 103 ? -17.705 21.573 -5.672 1.00 97.06 103 ILE A CA 1
ATOM 819 C C . ILE A 1 103 ? -18.244 22.753 -6.488 1.00 97.06 103 ILE A C 1
ATOM 821 O O . ILE A 1 103 ? -17.668 23.095 -7.522 1.00 97.06 103 ILE A O 1
ATOM 825 N N . GLU A 1 104 ? -19.329 23.387 -6.041 1.00 97.88 104 GLU A N 1
ATOM 826 C CA . GLU A 1 104 ? -19.909 24.554 -6.713 1.00 97.88 104 GLU A CA 1
ATOM 827 C C . GLU A 1 104 ? -18.920 25.713 -6.794 1.00 97.88 104 GLU A C 1
ATOM 829 O O . GLU A 1 104 ? -18.729 26.282 -7.866 1.00 97.88 104 GLU A O 1
ATOM 834 N N . PHE A 1 105 ? -18.221 26.006 -5.699 1.00 98.12 105 PHE A N 1
ATOM 835 C CA . PHE A 1 105 ? -17.170 27.013 -5.683 1.00 98.12 105 PHE A CA 1
ATOM 836 C C . PHE A 1 105 ? -16.042 26.684 -6.660 1.00 98.12 105 PHE A C 1
ATOM 838 O O . PHE A 1 105 ? -15.711 27.517 -7.503 1.00 98.12 105 PHE A O 1
ATOM 845 N N . LEU A 1 106 ? -15.474 25.475 -6.600 1.00 97.44 106 LEU A N 1
ATOM 846 C CA . LEU A 1 106 ? -14.363 25.073 -7.465 1.00 97.44 106 LEU A CA 1
ATOM 847 C C . LEU A 1 106 ? -14.742 25.124 -8.952 1.00 97.44 106 LEU A C 1
ATOM 849 O O . LEU A 1 106 ? -13.896 25.479 -9.770 1.00 97.44 106 LEU A O 1
ATOM 853 N N . ARG A 1 107 ? -16.012 24.873 -9.309 1.00 98.06 107 ARG A N 1
ATOM 854 C CA . ARG A 1 107 ? -16.526 25.048 -10.683 1.00 98.06 107 ARG A CA 1
ATOM 855 C C . ARG A 1 107 ? -16.455 26.494 -11.186 1.00 98.06 107 ARG A C 1
ATOM 857 O O . ARG A 1 107 ? -16.406 26.697 -12.395 1.00 98.06 107 ARG A O 1
ATOM 864 N N . THR A 1 108 ? -16.435 27.487 -10.295 1.00 97.94 108 THR A N 1
ATOM 865 C CA . THR A 1 108 ? -16.293 28.910 -10.665 1.00 97.94 108 THR A CA 1
ATOM 866 C C . THR A 1 108 ? -14.838 29.356 -10.816 1.00 97.94 108 THR A C 1
ATOM 868 O O . THR A 1 108 ? -14.569 30.417 -11.384 1.00 97.94 108 THR A O 1
ATOM 871 N N . ILE A 1 109 ? -13.878 28.569 -10.317 1.00 98.12 109 ILE A N 1
ATOM 872 C CA . ILE A 1 109 ? -12.467 28.954 -10.303 1.00 98.12 109 ILE A CA 1
ATOM 873 C C . ILE A 1 109 ? -11.811 28.629 -11.653 1.00 98.12 109 ILE A C 1
ATOM 875 O O . ILE A 1 109 ? -11.874 27.490 -12.116 1.00 98.12 109 ILE A O 1
ATOM 879 N N . PRO A 1 110 ? -11.098 29.585 -12.281 1.00 97.94 110 PRO A N 1
ATOM 880 C CA . PRO A 1 110 ? -10.324 29.307 -13.485 1.00 97.94 110 PRO A CA 1
ATOM 881 C C . PRO A 1 110 ? -9.295 28.191 -13.272 1.00 97.94 110 PRO A C 1
ATOM 883 O O . PRO A 1 110 ? -8.530 28.225 -12.305 1.00 97.94 110 PRO A O 1
ATOM 886 N N . THR A 1 111 ? -9.191 27.261 -14.225 1.00 97.38 111 THR A N 1
ATOM 887 C CA . THR A 1 111 ? -8.317 26.075 -14.152 1.00 97.38 111 THR A CA 1
ATOM 888 C C . THR A 1 111 ? -6.880 26.402 -13.740 1.00 97.38 111 THR A C 1
ATOM 890 O O . THR A 1 111 ? -6.326 25.750 -12.861 1.00 97.38 111 THR A O 1
ATOM 893 N N . VAL A 1 112 ? -6.280 27.461 -14.298 1.00 97.25 112 VAL A N 1
ATOM 894 C CA . VAL A 1 112 ? -4.897 27.865 -13.975 1.00 97.25 112 VAL A CA 1
ATOM 895 C C . VAL A 1 112 ? -4.719 28.187 -12.487 1.00 97.25 112 VAL A C 1
ATOM 897 O O . VAL A 1 112 ? -3.658 27.915 -11.925 1.00 97.25 112 VAL A O 1
ATOM 900 N N . LYS A 1 113 ? -5.739 28.751 -11.824 1.00 97.50 113 LYS A N 1
ATOM 901 C CA . LYS A 1 113 ? -5.682 29.022 -10.382 1.00 97.50 113 LYS A CA 1
ATOM 902 C C . LYS A 1 113 ? -5.728 27.729 -9.576 1.00 97.50 113 LYS A C 1
ATOM 904 O O . LYS A 1 113 ? -4.937 27.596 -8.649 1.00 97.50 113 LYS A O 1
ATOM 909 N N . ILE A 1 114 ? -6.584 26.781 -9.962 1.00 97.00 114 ILE A N 1
ATOM 910 C CA . ILE A 1 114 ? -6.682 25.463 -9.317 1.00 97.00 114 ILE A CA 1
ATOM 911 C C . ILE A 1 114 ? -5.334 24.740 -9.395 1.00 97.00 114 ILE A C 1
ATOM 913 O O . ILE A 1 114 ? -4.783 24.358 -8.366 1.00 97.00 114 ILE A O 1
ATOM 917 N N . ILE A 1 115 ? -4.752 24.652 -10.595 1.00 95.50 115 ILE A N 1
ATOM 918 C CA . ILE A 1 115 ? -3.459 23.988 -10.810 1.00 95.50 115 ILE A CA 1
ATOM 919 C C . ILE A 1 115 ? -2.348 24.650 -9.989 1.00 95.50 115 ILE A C 1
ATOM 921 O O . ILE A 1 115 ? -1.561 23.965 -9.351 1.00 95.50 115 ILE A O 1
ATOM 925 N N . LYS A 1 116 ? -2.285 25.985 -9.922 1.00 94.81 116 LYS A N 1
ATOM 926 C CA . LYS A 1 116 ? -1.283 26.666 -9.081 1.00 94.81 116 LYS A CA 1
ATOM 927 C C . LYS A 1 116 ? -1.514 26.447 -7.583 1.00 94.81 116 LYS A C 1
ATOM 929 O O . LYS A 1 116 ? -0.548 26.366 -6.828 1.00 94.81 116 LYS A O 1
ATOM 934 N N . ALA A 1 117 ? -2.770 26.386 -7.148 1.00 95.06 117 ALA A N 1
ATOM 935 C CA . ALA A 1 117 ? -3.126 26.181 -5.749 1.00 95.06 117 ALA A CA 1
ATOM 936 C C . ALA A 1 117 ? -2.836 24.750 -5.276 1.00 95.06 117 ALA A C 1
ATOM 938 O O . ALA A 1 117 ? -2.415 24.577 -4.135 1.00 95.06 117 ALA A O 1
ATOM 939 N N . GLN A 1 118 ? -2.968 23.742 -6.146 1.00 93.06 118 GLN A N 1
ATOM 940 C CA . GLN A 1 118 ? -2.733 22.340 -5.783 1.00 93.06 118 GLN A CA 1
ATOM 941 C C . GLN A 1 118 ? -1.310 22.097 -5.245 1.00 93.06 118 GLN A C 1
ATOM 943 O O . GLN A 1 118 ? -1.128 21.337 -4.302 1.00 93.06 118 GLN A O 1
ATOM 948 N N . HIS A 1 119 ? -0.305 22.813 -5.767 1.00 89.38 119 HIS A N 1
ATOM 949 C CA . HIS A 1 119 ? 1.090 22.712 -5.315 1.00 89.38 119 HIS A CA 1
ATOM 950 C C . HIS A 1 119 ? 1.331 23.295 -3.913 1.00 89.38 119 HIS A C 1
ATOM 952 O O . HIS A 1 119 ? 2.416 23.138 -3.366 1.00 89.38 119 HIS A O 1
ATOM 958 N N . LYS A 1 120 ? 0.336 23.973 -3.330 1.00 91.12 120 LYS A N 1
ATOM 959 C CA . LYS A 1 120 ? 0.377 24.523 -1.966 1.00 91.12 120 LYS A CA 1
ATOM 960 C C . LYS A 1 120 ? -0.416 23.683 -0.964 1.00 91.12 120 LYS A C 1
ATOM 962 O O . LYS A 1 120 ? -0.510 24.052 0.204 1.00 91.12 120 LYS A O 1
ATOM 967 N N . VAL A 1 121 ? -1.037 22.593 -1.421 1.00 91.12 121 VAL A N 1
ATOM 968 C CA . VAL A 1 121 ? -1.848 21.719 -0.566 1.00 91.12 121 VAL A CA 1
ATOM 969 C C . VAL A 1 121 ? -0.959 20.921 0.376 1.00 91.12 121 VAL A C 1
ATOM 971 O O . VAL A 1 121 ? -1.296 20.790 1.545 1.00 91.12 121 VAL A O 1
ATOM 974 N N . LEU A 1 122 ? 0.194 20.440 -0.077 1.00 87.62 122 LEU A N 1
ATOM 975 C CA . LEU A 1 122 ? 1.166 19.806 0.810 1.00 87.62 122 LEU A CA 1
ATOM 976 C C . LEU A 1 122 ? 2.063 20.858 1.464 1.00 87.62 122 LEU A C 1
ATOM 978 O O . LEU A 1 122 ? 2.395 21.882 0.864 1.00 87.62 122 LEU A O 1
ATOM 982 N N . THR A 1 123 ? 2.465 20.602 2.704 1.00 83.94 123 THR A N 1
ATOM 983 C CA . THR A 1 123 ? 3.574 21.329 3.326 1.00 83.94 123 THR A CA 1
ATOM 984 C C . THR A 1 123 ? 4.880 21.029 2.578 1.00 83.94 123 THR A C 1
ATOM 986 O O . THR A 1 123 ? 5.008 19.963 1.968 1.00 83.94 123 THR A O 1
ATOM 989 N N . PRO A 1 124 ? 5.889 21.921 2.638 1.00 79.69 124 PRO A N 1
ATOM 990 C CA . PRO A 1 124 ? 7.187 21.653 2.028 1.00 79.69 124 PRO A CA 1
ATOM 991 C C . PRO A 1 124 ? 7.816 20.338 2.492 1.00 79.69 124 PRO A C 1
ATOM 993 O O . PRO A 1 124 ? 8.509 19.711 1.713 1.00 79.69 124 PRO A O 1
ATOM 996 N N . GLU A 1 125 ? 7.578 19.916 3.736 1.00 73.44 125 GLU A N 1
ATOM 997 C CA . GLU A 1 125 ? 8.077 18.650 4.285 1.00 73.44 125 GLU A CA 1
ATOM 998 C C . GLU A 1 125 ? 7.360 17.431 3.703 1.00 73.44 125 GLU A C 1
ATOM 1000 O O . GLU A 1 125 ? 8.015 16.467 3.320 1.00 73.44 125 GLU A O 1
ATOM 1005 N N . GLU A 1 126 ? 6.028 17.477 3.595 1.00 76.81 126 GLU A N 1
ATOM 1006 C CA . GLU A 1 126 ? 5.241 16.403 2.973 1.00 76.81 126 GLU A CA 1
ATOM 1007 C C . GLU A 1 126 ? 5.626 16.210 1.504 1.00 76.81 126 GLU A C 1
ATOM 1009 O O . GLU A 1 126 ? 5.714 15.073 1.045 1.00 76.81 126 GLU A O 1
ATOM 1014 N N . ALA A 1 127 ? 5.920 17.308 0.800 1.00 76.19 127 ALA A N 1
ATOM 1015 C CA . ALA A 1 127 ? 6.287 17.324 -0.613 1.00 76.19 127 ALA A CA 1
ATOM 1016 C C . ALA A 1 127 ? 7.749 16.919 -0.916 1.00 76.19 127 ALA A C 1
ATOM 1018 O O . ALA A 1 127 ? 8.130 16.905 -2.083 1.00 76.19 127 ALA A O 1
ATOM 1019 N N . ARG A 1 128 ? 8.590 16.611 0.090 1.00 71.38 128 ARG A N 1
ATOM 1020 C CA . ARG A 1 128 ? 10.003 16.199 -0.126 1.00 71.38 128 ARG A CA 1
ATOM 1021 C C . ARG A 1 128 ? 10.172 14.773 -0.655 1.00 71.38 128 ARG A C 1
ATOM 1023 O O . ARG A 1 128 ? 11.253 14.423 -1.118 1.00 71.38 128 ARG A O 1
ATOM 1030 N N . THR A 1 129 ? 9.139 13.949 -0.544 1.00 70.25 129 THR A N 1
ATOM 1031 C CA . THR A 1 129 ? 9.096 12.576 -1.080 1.00 70.25 129 THR A CA 1
ATOM 1032 C C . THR A 1 129 ? 8.044 12.502 -2.183 1.00 70.25 129 THR A C 1
ATOM 1034 O O . THR A 1 129 ? 7.430 13.516 -2.510 1.00 70.25 129 THR A O 1
ATOM 1037 N N . LEU A 1 130 ? 7.790 11.320 -2.746 1.00 77.31 130 LEU A N 1
ATOM 1038 C CA . LEU A 1 130 ? 6.815 11.120 -3.829 1.00 77.31 130 LEU A CA 1
ATOM 1039 C C . LEU A 1 130 ? 5.335 11.279 -3.414 1.00 77.31 130 LEU A C 1
ATOM 1041 O O . LEU A 1 130 ? 4.439 10.775 -4.087 1.00 77.31 130 LEU A O 1
ATOM 1045 N N . ASN A 1 131 ? 5.047 12.007 -2.333 1.00 78.19 131 ASN A N 1
ATOM 1046 C CA . ASN A 1 131 ? 3.681 12.346 -1.957 1.00 78.19 131 ASN A CA 1
ATOM 1047 C C . ASN A 1 131 ? 3.094 13.367 -2.930 1.00 78.19 131 ASN A C 1
ATOM 1049 O O . ASN A 1 131 ? 3.615 14.471 -3.103 1.00 78.19 131 ASN A O 1
ATOM 1053 N N . VAL A 1 132 ? 1.939 13.028 -3.493 1.00 84.94 132 VAL A N 1
ATOM 1054 C CA . VAL A 1 132 ? 1.134 13.941 -4.306 1.00 84.94 132 VAL A CA 1
ATOM 1055 C C . VAL A 1 132 ? -0.174 14.266 -3.578 1.00 84.94 132 VAL A C 1
ATOM 1057 O O . VAL A 1 132 ? -0.742 13.393 -2.927 1.00 84.94 132 VAL A O 1
ATOM 1060 N N . PRO A 1 133 ? -0.683 15.512 -3.640 1.00 87.06 133 PRO A N 1
ATOM 1061 C CA . PRO A 1 133 ? -1.912 15.881 -2.930 1.00 87.06 133 PRO A CA 1
ATOM 1062 C C . PRO A 1 133 ? -3.171 15.253 -3.540 1.00 87.06 133 PRO A C 1
ATOM 1064 O O . PRO A 1 133 ? -4.169 15.073 -2.845 1.00 87.06 133 PRO A O 1
ATOM 1067 N N . PHE A 1 134 ? -3.127 14.931 -4.834 1.00 91.25 134 PHE A N 1
ATOM 1068 C CA . PHE A 1 134 ? -4.240 14.372 -5.592 1.00 91.25 134 PHE A CA 1
ATOM 1069 C C . PHE A 1 134 ? -3.731 13.228 -6.468 1.00 91.25 134 PHE A C 1
ATOM 1071 O O . PHE A 1 134 ? -2.745 13.389 -7.185 1.00 91.25 134 PHE A O 1
ATOM 1078 N N . GLY A 1 135 ? -4.413 12.089 -6.412 1.00 90.69 135 GLY A N 1
ATOM 1079 C CA . GLY A 1 135 ? -4.078 10.863 -7.133 1.00 90.69 135 GLY A CA 1
ATOM 1080 C C . GLY A 1 135 ? -5.235 9.862 -7.055 1.00 90.69 135 GLY A C 1
ATOM 1081 O O . GLY A 1 135 ? -6.307 10.225 -6.563 1.00 90.69 135 GLY A O 1
ATOM 1082 N N . PRO A 1 136 ? -5.055 8.618 -7.531 1.00 91.31 136 PRO A N 1
ATOM 1083 C CA . PRO A 1 136 ? -6.090 7.591 -7.451 1.00 91.31 136 PRO A CA 1
ATOM 1084 C C . PRO A 1 136 ? -6.534 7.311 -6.005 1.00 91.31 136 PRO A C 1
ATOM 1086 O O . PRO A 1 136 ? -5.713 7.235 -5.086 1.00 91.31 136 PRO A O 1
ATOM 1089 N N . THR A 1 137 ? -7.842 7.131 -5.814 1.00 89.31 137 THR A N 1
ATOM 1090 C CA . THR A 1 137 ? -8.496 6.843 -4.526 1.00 89.31 137 THR A CA 1
ATOM 1091 C C . THR A 1 137 ? -9.596 5.802 -4.707 1.00 89.31 137 THR A C 1
ATOM 1093 O O . THR A 1 137 ? -10.076 5.591 -5.819 1.00 89.31 137 THR A O 1
ATOM 1096 N N . ILE A 1 138 ? -10.037 5.188 -3.609 1.00 86.25 138 ILE A N 1
ATOM 1097 C CA . ILE A 1 138 ? -11.267 4.385 -3.596 1.00 86.25 138 ILE A CA 1
ATOM 1098 C C . ILE A 1 138 ? -12.461 5.309 -3.861 1.00 86.25 138 ILE A C 1
ATOM 1100 O O . ILE A 1 138 ? -12.600 6.334 -3.195 1.00 86.25 138 ILE A O 1
ATOM 1104 N N . ASP A 1 139 ? -13.305 4.961 -4.829 1.00 86.62 139 ASP A N 1
ATOM 1105 C CA . ASP A 1 139 ? -14.444 5.772 -5.276 1.00 86.62 139 ASP A CA 1
ATOM 1106 C C . ASP A 1 139 ? -15.782 5.035 -5.108 1.00 86.62 139 ASP A C 1
ATOM 1108 O O . ASP A 1 139 ? -16.710 5.215 -5.892 1.00 86.62 139 ASP A O 1
ATOM 1112 N N . ASP A 1 140 ? -15.908 4.246 -4.037 1.00 84.81 140 ASP A N 1
ATOM 1113 C CA . ASP A 1 140 ? -17.090 3.441 -3.681 1.00 84.81 140 ASP A CA 1
ATOM 1114 C C . ASP A 1 140 ? -18.408 4.240 -3.567 1.00 84.81 140 ASP A C 1
ATOM 1116 O O . ASP A 1 140 ? -19.493 3.671 -3.690 1.00 84.81 140 ASP A O 1
ATOM 1120 N N . ARG A 1 141 ? -18.332 5.568 -3.404 1.00 85.25 141 ARG A N 1
ATOM 1121 C CA . ARG A 1 141 ? -19.486 6.488 -3.421 1.00 85.25 141 ARG A CA 1
ATOM 1122 C C . ARG A 1 141 ? -19.954 6.893 -4.827 1.00 85.25 141 ARG A C 1
ATOM 1124 O O . ARG A 1 141 ? -21.018 7.500 -4.962 1.00 85.25 141 ARG A O 1
ATOM 1131 N N . ALA A 1 142 ? -19.178 6.630 -5.876 1.00 86.56 142 ALA A N 1
ATOM 1132 C CA . ALA A 1 142 ? -19.537 7.007 -7.239 1.00 86.56 142 ALA A CA 1
ATOM 1133 C C . ALA A 1 142 ? -20.708 6.160 -7.767 1.00 86.56 142 ALA A C 1
ATOM 1135 O O . ALA A 1 142 ? -20.841 4.979 -7.463 1.00 86.56 142 ALA A O 1
ATOM 1136 N N . LYS A 1 143 ? -21.542 6.736 -8.648 1.00 91.00 143 LYS A N 1
ATOM 1137 C CA . LYS A 1 143 ? -22.646 5.996 -9.304 1.00 91.00 143 LYS A CA 1
ATOM 1138 C C . LYS A 1 143 ? -22.155 4.806 -10.141 1.00 91.00 143 LYS A C 1
ATOM 1140 O O . LYS A 1 143 ? -22.904 3.859 -10.363 1.00 91.00 143 LYS A O 1
ATOM 1145 N N . LYS A 1 144 ? -20.934 4.905 -10.668 1.00 93.00 144 LYS A N 1
ATOM 1146 C CA . LYS A 1 144 ? -20.229 3.874 -11.438 1.00 93.00 144 LYS A CA 1
ATOM 1147 C C . LYS A 1 144 ? -18.759 3.892 -10.994 1.00 93.00 144 LYS A C 1
ATOM 1149 O O . LYS A 1 144 ? -17.978 4.600 -11.626 1.00 93.00 144 LYS A O 1
ATOM 1154 N N . PRO A 1 145 ? -18.423 3.221 -9.882 1.00 89.44 145 PRO A N 1
ATOM 1155 C CA . PRO A 1 145 ? -17.085 3.274 -9.300 1.00 89.44 145 PRO A CA 1
ATOM 1156 C C . PRO A 1 145 ? -16.050 2.581 -10.193 1.00 89.44 145 PRO A C 1
ATOM 1158 O O . PRO A 1 145 ? -16.351 1.556 -10.810 1.00 89.44 145 PRO A O 1
ATOM 1161 N N . PHE A 1 146 ? -14.841 3.135 -10.250 1.00 88.50 146 PHE A N 1
ATOM 1162 C CA . PHE A 1 146 ? -13.684 2.548 -10.927 1.00 88.50 146 PHE A CA 1
ATOM 1163 C C . PHE A 1 146 ? -12.878 1.632 -9.988 1.00 88.50 146 PHE A C 1
ATOM 1165 O O . PHE A 1 146 ? -12.501 0.529 -10.377 1.00 88.50 146 PHE A O 1
ATOM 1172 N N . LEU A 1 147 ? -12.672 2.048 -8.735 1.00 86.94 147 LEU A N 1
ATOM 1173 C CA . LEU A 1 147 ? -12.056 1.299 -7.634 1.00 86.94 147 LEU A CA 1
ATOM 1174 C C . LEU A 1 147 ? -13.070 1.142 -6.480 1.00 86.94 147 LEU A C 1
ATOM 1176 O O . LEU A 1 147 ? -12.957 1.817 -5.455 1.00 86.94 147 LEU A O 1
ATOM 1180 N N . PRO A 1 148 ? -14.062 0.239 -6.618 1.00 83.31 148 PRO A N 1
ATOM 1181 C CA . PRO A 1 148 ? -15.137 0.074 -5.633 1.00 83.31 148 PRO A CA 1
ATOM 1182 C C . PRO A 1 148 ? -14.718 -0.600 -4.321 1.00 83.31 148 PRO A C 1
ATOM 1184 O O . PRO A 1 148 ? -15.463 -0.548 -3.345 1.00 83.31 148 PRO A O 1
ATOM 1187 N N . TYR A 1 149 ? -13.566 -1.272 -4.296 1.00 80.00 149 TYR A N 1
ATOM 1188 C CA . TYR A 1 149 ? -13.139 -2.124 -3.186 1.00 80.00 149 TYR A CA 1
ATOM 1189 C C . TYR A 1 149 ? -11.723 -1.778 -2.727 1.00 80.00 149 TYR A C 1
ATOM 1191 O O . TYR A 1 149 ? -10.942 -1.237 -3.512 1.00 80.00 149 TYR A O 1
ATOM 1199 N N . PRO A 1 150 ? -11.348 -2.129 -1.483 1.00 80.12 150 PRO A N 1
ATOM 1200 C CA . PRO A 1 150 ? -9.964 -2.040 -1.036 1.00 80.12 150 PRO A CA 1
ATOM 1201 C C . PRO A 1 150 ? -8.993 -2.730 -2.007 1.00 80.12 150 PRO A C 1
ATOM 1203 O O . PRO A 1 150 ? -9.273 -3.807 -2.533 1.00 80.12 150 PRO A O 1
ATOM 1206 N N . ILE A 1 151 ? -7.814 -2.134 -2.199 1.00 80.50 151 ILE A N 1
ATOM 1207 C CA . ILE A 1 151 ? -6.805 -2.605 -3.164 1.00 80.50 151 ILE A CA 1
ATOM 1208 C C . ILE A 1 151 ? -6.370 -4.046 -2.924 1.00 80.50 151 ILE A C 1
ATOM 1210 O O . ILE A 1 151 ? -6.178 -4.793 -3.878 1.00 80.50 151 ILE A O 1
ATOM 1214 N N . SER A 1 152 ? -6.260 -4.459 -1.662 1.00 76.38 152 SER A N 1
ATOM 1215 C CA . SER A 1 152 ? -5.917 -5.836 -1.301 1.00 76.38 152 SER A CA 1
ATOM 1216 C C . SER A 1 152 ? -6.880 -6.864 -1.901 1.00 76.38 152 SER A C 1
ATOM 1218 O O . SER A 1 152 ? -6.440 -7.954 -2.256 1.00 76.38 152 SER A O 1
ATOM 1220 N N . GLN A 1 153 ? -8.158 -6.503 -2.039 1.00 74.56 153 GLN A N 1
ATOM 1221 C CA . GLN A 1 153 ? -9.201 -7.344 -2.613 1.00 74.56 153 GLN A CA 1
ATOM 1222 C C . GLN A 1 153 ? -9.151 -7.316 -4.146 1.00 74.56 153 GLN A C 1
ATOM 1224 O O . GLN A 1 153 ? -9.181 -8.362 -4.787 1.00 74.56 153 GLN A O 1
ATOM 1229 N N . LEU A 1 154 ? -8.975 -6.127 -4.735 1.00 77.88 154 LEU A N 1
ATOM 1230 C CA . LEU A 1 154 ? -8.842 -5.970 -6.189 1.00 77.88 154 LEU A CA 1
ATOM 1231 C C . LEU A 1 154 ? -7.614 -6.700 -6.755 1.00 77.88 154 LEU A C 1
ATOM 1233 O O . LEU A 1 154 ? -7.664 -7.204 -7.873 1.00 77.88 154 LEU A O 1
ATOM 1237 N N . LEU A 1 155 ? -6.522 -6.778 -5.990 1.00 79.19 155 LEU A N 1
ATOM 1238 C CA . LEU A 1 155 ? -5.318 -7.519 -6.378 1.00 79.19 155 LEU A CA 1
ATOM 1239 C C . LEU A 1 155 ? -5.513 -9.041 -6.351 1.00 79.19 155 LEU A C 1
ATOM 1241 O O . LEU A 1 155 ? -4.893 -9.742 -7.149 1.00 79.19 155 LEU A O 1
ATOM 1245 N N . ASP A 1 156 ? -6.357 -9.567 -5.460 1.00 72.56 156 ASP A N 1
ATOM 1246 C CA . ASP A 1 156 ? -6.666 -11.004 -5.432 1.00 72.56 156 ASP A CA 1
ATOM 1247 C C . ASP A 1 156 ? -7.502 -11.411 -6.662 1.00 72.56 156 ASP A C 1
ATOM 1249 O O . ASP A 1 156 ? -7.236 -12.445 -7.287 1.00 72.56 156 ASP A O 1
ATOM 1253 N N . ASP A 1 157 ? -8.423 -10.539 -7.075 1.00 69.94 157 ASP A N 1
ATOM 1254 C CA . ASP A 1 157 ? -9.323 -10.734 -8.217 1.00 69.94 157 ASP A CA 1
ATOM 1255 C C . ASP A 1 157 ? -8.787 -10.160 -9.546 1.00 69.94 157 ASP A C 1
ATOM 1257 O O . ASP A 1 157 ? -9.536 -10.020 -10.514 1.00 69.94 157 ASP A O 1
ATOM 1261 N N . ASP A 1 158 ? -7.490 -9.840 -9.634 1.00 76.44 158 ASP A N 1
ATOM 1262 C CA . ASP A 1 158 ? -6.931 -9.193 -10.826 1.00 76.44 158 ASP A CA 1
ATOM 1263 C C . ASP A 1 158 ? -7.024 -10.050 -12.115 1.00 76.44 158 ASP A C 1
ATOM 1265 O O . ASP A 1 158 ? -7.153 -11.286 -12.097 1.00 76.44 158 ASP A O 1
ATOM 1269 N N . ASN A 1 159 ? -6.934 -9.379 -13.270 1.00 80.94 159 ASN A N 1
ATOM 1270 C CA . ASN A 1 159 ? -7.081 -10.012 -14.581 1.00 80.94 159 ASN A CA 1
ATOM 1271 C C . ASN A 1 159 ? -6.031 -11.110 -14.827 1.00 80.94 159 ASN A C 1
ATOM 1273 O O . ASN A 1 159 ? -4.819 -10.931 -14.651 1.00 80.94 159 ASN A O 1
ATOM 1277 N N . ASN A 1 160 ? -6.497 -12.245 -15.348 1.00 88.38 160 ASN A N 1
ATOM 1278 C CA . ASN A 1 160 ? -5.655 -13.390 -15.682 1.00 88.38 160 ASN A CA 1
ATOM 1279 C C . ASN A 1 160 ? -5.090 -13.278 -17.112 1.00 88.38 160 ASN A C 1
ATOM 1281 O O . ASN A 1 160 ? -5.448 -14.055 -17.994 1.00 88.38 160 ASN A O 1
ATOM 1285 N N . ILE A 1 161 ? -4.225 -12.287 -17.342 1.00 93.56 161 ILE A N 1
ATOM 1286 C CA . ILE A 1 161 ? -3.528 -12.050 -18.618 1.00 93.56 161 ILE A CA 1
ATOM 1287 C C . ILE A 1 161 ? -1.997 -12.125 -18.463 1.00 93.56 161 ILE A C 1
ATOM 1289 O O . ILE A 1 161 ? -1.493 -11.849 -17.368 1.00 93.56 161 ILE A O 1
ATOM 1293 N N . PRO A 1 162 ? -1.235 -12.451 -19.528 1.00 96.75 162 PRO A N 1
ATOM 1294 C CA . PRO A 1 162 ? 0.219 -12.345 -19.501 1.00 96.75 162 PRO A CA 1
ATOM 1295 C C . PRO A 1 162 ? 0.665 -10.908 -19.236 1.00 96.75 162 PRO A C 1
ATOM 1297 O O . PRO A 1 162 ? 0.091 -9.966 -19.799 1.00 96.75 162 PRO A O 1
ATOM 1300 N N . ILE A 1 163 ? 1.717 -10.745 -18.434 1.00 97.50 163 ILE A N 1
ATOM 1301 C CA . ILE A 1 163 ? 2.315 -9.432 -18.174 1.00 97.50 163 ILE A CA 1
ATOM 1302 C C . ILE A 1 163 ? 3.831 -9.432 -18.370 1.00 97.50 163 ILE A C 1
ATOM 1304 O O . ILE A 1 163 ? 4.499 -10.430 -18.096 1.00 97.50 163 ILE A O 1
ATOM 1308 N N . MET A 1 164 ? 4.359 -8.287 -18.798 1.00 98.38 164 MET A N 1
ATOM 1309 C CA . MET A 1 164 ? 5.735 -7.882 -18.519 1.00 98.38 164 MET A CA 1
ATOM 1310 C C . MET A 1 164 ? 5.716 -6.823 -17.426 1.00 98.38 164 MET A C 1
ATOM 1312 O O . MET A 1 164 ? 4.849 -5.952 -17.425 1.00 98.38 164 MET A O 1
ATOM 1316 N N . ILE A 1 165 ? 6.660 -6.887 -16.503 1.00 98.19 165 ILE A N 1
ATOM 1317 C CA . ILE A 1 165 ? 6.774 -5.932 -15.407 1.00 98.19 165 ILE A CA 1
ATOM 1318 C C . ILE A 1 165 ? 8.236 -5.748 -15.030 1.00 98.19 165 ILE A C 1
ATOM 1320 O O . ILE A 1 165 ? 9.017 -6.688 -15.139 1.00 98.19 165 ILE A O 1
ATOM 1324 N N . GLY A 1 166 ? 8.622 -4.554 -14.603 1.00 97.38 166 GLY A N 1
ATOM 1325 C CA . GLY A 1 166 ? 9.988 -4.308 -14.167 1.00 97.38 166 GLY A CA 1
ATOM 1326 C C . GLY A 1 166 ? 10.222 -2.889 -13.694 1.00 97.38 166 GLY A C 1
ATOM 1327 O O . GLY A 1 166 ? 9.299 -2.077 -13.644 1.00 97.38 166 GLY A O 1
ATOM 1328 N N . TYR A 1 167 ? 11.472 -2.627 -13.347 1.00 97.12 167 TYR A N 1
ATOM 1329 C CA . TYR A 1 167 ? 11.966 -1.340 -12.869 1.00 97.12 167 TYR A CA 1
ATOM 1330 C C . TYR A 1 167 ? 13.395 -1.104 -13.378 1.00 97.12 167 TYR A C 1
ATOM 1332 O O . TYR A 1 167 ? 14.046 -2.016 -13.903 1.00 97.12 167 TYR A O 1
ATOM 1340 N N . THR A 1 168 ? 13.907 0.111 -13.221 1.00 94.50 168 THR A N 1
ATOM 1341 C CA . THR A 1 168 ? 15.299 0.464 -13.518 1.00 94.50 168 THR A CA 1
ATOM 1342 C C . THR A 1 168 ? 16.199 0.261 -12.297 1.00 94.50 168 THR A C 1
ATOM 1344 O O . THR A 1 168 ? 15.745 0.194 -11.158 1.00 94.50 168 THR A O 1
ATOM 1347 N N . SER A 1 169 ? 17.507 0.094 -12.504 1.00 85.75 169 SER A N 1
ATOM 1348 C CA . SER A 1 169 ? 18.414 -0.320 -11.428 1.00 85.75 169 SER A CA 1
ATOM 1349 C C . SER A 1 169 ? 18.530 0.685 -10.276 1.00 85.75 169 SER A C 1
ATOM 1351 O O . SER A 1 169 ? 18.893 0.267 -9.176 1.00 85.75 169 SER A O 1
ATOM 1353 N N . HIS A 1 170 ? 18.246 1.968 -10.525 1.00 86.75 170 HIS A N 1
ATOM 1354 C CA . HIS A 1 170 ? 18.335 3.077 -9.575 1.00 86.75 170 HIS A CA 1
ATOM 1355 C C . HIS A 1 170 ? 17.261 4.147 -9.861 1.00 86.75 170 HIS A C 1
ATOM 1357 O O . HIS A 1 170 ? 17.574 5.312 -10.109 1.00 86.75 170 HIS A O 1
ATOM 1363 N N . GLU A 1 171 ? 15.988 3.758 -9.796 1.00 91.81 171 GLU A N 1
ATOM 1364 C CA . GLU A 1 171 ? 14.808 4.605 -10.042 1.00 91.81 171 GLU A CA 1
ATOM 1365 C C . GLU A 1 171 ? 14.934 6.041 -9.498 1.00 91.81 171 GLU A C 1
ATOM 1367 O O . GLU A 1 171 ? 14.689 7.023 -10.197 1.00 91.81 171 GLU A O 1
ATOM 1372 N N . TYR A 1 172 ? 15.406 6.201 -8.261 1.00 89.69 172 TYR A N 1
ATOM 1373 C CA . TYR A 1 172 ? 15.358 7.486 -7.568 1.00 89.69 172 TYR A CA 1
ATOM 1374 C C . TYR A 1 172 ? 16.411 8.521 -8.012 1.00 89.69 172 TYR A C 1
ATOM 1376 O O . TYR A 1 172 ? 16.400 9.640 -7.497 1.00 89.69 172 TYR A O 1
ATOM 1384 N N . ILE A 1 173 ? 17.313 8.213 -8.958 1.00 85.94 173 ILE A N 1
ATOM 1385 C CA . ILE A 1 173 ? 18.339 9.183 -9.404 1.00 85.94 173 ILE A CA 1
ATOM 1386 C C . ILE A 1 173 ? 17.692 10.474 -9.928 1.00 85.94 173 ILE A C 1
ATOM 1388 O O . ILE A 1 173 ? 18.082 11.563 -9.510 1.00 85.94 173 ILE A O 1
ATOM 1392 N N . SER A 1 174 ? 16.706 10.369 -10.824 1.00 82.56 174 SER A N 1
ATOM 1393 C CA . SER A 1 174 ? 16.033 11.533 -11.425 1.00 82.56 174 SER A CA 1
ATOM 1394 C C . SER A 1 174 ? 15.019 12.196 -10.483 1.00 82.56 174 SER A C 1
ATOM 1396 O O . SER A 1 174 ? 14.573 13.317 -10.724 1.00 82.56 174 SER A O 1
ATOM 1398 N N . LEU A 1 175 ? 14.685 11.538 -9.372 1.00 86.38 175 LEU A N 1
ATOM 1399 C CA . LEU A 1 175 ? 13.738 12.028 -8.369 1.00 86.38 175 LEU A CA 1
ATOM 1400 C C . LEU A 1 175 ? 14.449 12.772 -7.222 1.00 86.38 175 LEU A C 1
ATOM 1402 O O . LEU A 1 175 ? 13.832 13.585 -6.534 1.00 86.38 175 LEU A O 1
ATOM 1406 N N . LEU A 1 176 ? 15.761 12.568 -7.048 1.00 84.81 176 LEU A N 1
ATOM 1407 C CA . LEU A 1 176 ? 16.586 13.275 -6.064 1.00 84.81 176 LEU A CA 1
ATOM 1408 C C . LEU A 1 176 ? 17.141 14.600 -6.623 1.00 84.81 176 LEU A C 1
ATOM 1410 O O . LEU A 1 176 ? 18.296 14.696 -7.043 1.00 84.81 176 LEU A O 1
ATOM 1414 N N . GLN A 1 177 ? 16.306 15.640 -6.615 1.00 80.44 177 GLN A N 1
ATOM 1415 C CA . GLN A 1 177 ? 16.633 16.929 -7.243 1.00 80.44 177 GLN A CA 1
ATOM 1416 C C . GLN A 1 177 ? 17.544 17.844 -6.406 1.00 80.44 177 GLN A C 1
ATOM 1418 O O . GLN A 1 177 ? 18.356 18.567 -6.977 1.00 80.44 177 GLN A O 1
ATOM 1423 N N . ASP A 1 178 ? 17.416 17.835 -5.075 1.00 82.81 178 ASP A N 1
ATOM 1424 C CA . ASP A 1 178 ? 18.214 18.676 -4.170 1.00 82.81 178 ASP A CA 1
ATOM 1425 C C . ASP A 1 178 ? 19.134 17.814 -3.302 1.00 82.81 178 ASP A C 1
ATOM 1427 O O . ASP A 1 178 ? 18.689 17.097 -2.406 1.00 82.81 178 ASP A O 1
ATOM 1431 N N . THR A 1 179 ? 20.435 17.910 -3.568 1.00 84.75 179 THR A N 1
ATOM 1432 C CA . THR A 1 179 ? 21.490 17.199 -2.836 1.00 84.75 179 THR A CA 1
ATOM 1433 C C . THR A 1 179 ? 22.345 18.138 -1.985 1.00 84.75 179 THR A C 1
ATOM 1435 O O . THR A 1 179 ? 23.494 17.821 -1.674 1.00 84.75 179 THR A O 1
ATOM 1438 N N . SER A 1 180 ? 21.835 19.324 -1.640 1.00 87.44 180 SER A N 1
ATOM 1439 C CA . SER A 1 180 ? 22.552 20.260 -0.775 1.00 87.44 180 SER A CA 1
ATOM 1440 C C . SER A 1 180 ? 22.775 19.672 0.621 1.00 87.44 180 SER A C 1
ATOM 1442 O O . SER A 1 180 ? 21.953 18.919 1.144 1.00 87.44 180 SER A O 1
ATOM 1444 N N . GLU A 1 181 ? 23.874 20.061 1.273 1.00 88.81 181 GLU A N 1
ATOM 1445 C CA . GLU A 1 181 ? 24.205 19.597 2.628 1.00 88.81 181 GLU A CA 1
ATOM 1446 C C . GLU A 1 181 ? 23.058 19.851 3.622 1.00 88.81 181 GLU A C 1
ATOM 1448 O O . GLU A 1 181 ? 22.770 19.020 4.484 1.00 88.81 181 GLU A O 1
ATOM 1453 N N . LYS A 1 182 ? 22.362 20.987 3.473 1.00 89.44 182 LYS A N 1
ATOM 1454 C CA . LYS A 1 182 ? 21.179 21.321 4.270 1.00 89.44 182 LYS A CA 1
ATOM 1455 C C . LYS A 1 182 ? 20.085 20.267 4.095 1.00 89.44 182 LYS A C 1
ATOM 1457 O O . LYS A 1 182 ? 19.588 19.747 5.090 1.00 89.44 182 LYS A O 1
ATOM 1462 N N . THR A 1 183 ? 19.737 19.944 2.853 1.00 86.94 183 THR A N 1
ATOM 1463 C CA . THR A 1 183 ? 18.673 18.987 2.539 1.00 86.94 183 THR A CA 1
ATOM 1464 C C . THR A 1 183 ? 19.030 17.580 2.994 1.00 86.94 183 THR A C 1
ATOM 1466 O O . THR A 1 183 ? 18.204 16.931 3.630 1.00 86.94 183 THR A O 1
ATOM 1469 N N . LEU A 1 184 ? 20.275 17.141 2.801 1.00 88.94 184 LEU A N 1
ATOM 1470 C CA . LEU A 1 184 ? 20.743 15.836 3.279 1.00 88.94 184 LEU A CA 1
ATOM 1471 C C . LEU A 1 184 ? 20.653 15.712 4.809 1.00 88.94 184 LEU A C 1
ATOM 1473 O O . LEU A 1 184 ? 20.101 14.734 5.317 1.00 88.94 184 LEU A O 1
ATOM 1477 N N . LYS A 1 185 ? 21.102 16.730 5.557 1.00 89.38 185 LYS A N 1
ATOM 1478 C CA . LYS A 1 185 ? 20.965 16.759 7.025 1.00 89.38 185 LYS A CA 1
ATOM 1479 C C . LYS A 1 185 ? 19.506 16.697 7.463 1.00 89.38 185 LYS A C 1
ATOM 1481 O O . LYS A 1 185 ? 19.177 15.962 8.392 1.00 89.38 185 LYS A O 1
ATOM 1486 N N . THR A 1 186 ? 18.631 17.444 6.793 1.00 88.19 186 THR A N 1
ATOM 1487 C CA . THR A 1 186 ? 17.196 17.413 7.081 1.00 88.19 186 THR A CA 1
ATOM 1488 C C . THR A 1 186 ? 16.588 16.046 6.762 1.00 88.19 186 THR A C 1
ATOM 1490 O O . THR A 1 186 ? 15.845 15.520 7.580 1.00 88.19 186 THR A O 1
ATOM 1493 N N . MET A 1 187 ? 16.950 15.420 5.638 1.00 86.94 187 MET A N 1
ATOM 1494 C CA . MET A 1 187 ? 16.482 14.075 5.296 1.00 86.94 187 MET A CA 1
ATOM 1495 C C . MET A 1 187 ? 16.899 13.030 6.334 1.00 86.94 187 MET A C 1
ATOM 1497 O O . MET A 1 187 ? 16.108 12.149 6.658 1.00 86.94 187 MET A O 1
ATOM 1501 N N . TYR A 1 188 ? 18.116 13.137 6.872 1.00 87.94 188 TYR A N 1
ATOM 1502 C CA . TYR A 1 188 ? 18.581 12.248 7.935 1.00 87.94 188 TYR A CA 1
ATOM 1503 C C . TYR A 1 188 ? 17.805 12.457 9.242 1.00 87.94 188 TYR A C 1
ATOM 1505 O O . TYR A 1 188 ? 17.412 11.487 9.888 1.00 87.94 188 TYR A O 1
ATOM 1513 N N . ALA A 1 189 ? 17.560 13.713 9.627 1.00 88.25 189 ALA A N 1
ATOM 1514 C CA . ALA A 1 189 ? 16.778 14.039 10.820 1.00 88.25 189 ALA A CA 1
ATOM 1515 C C . ALA A 1 189 ? 15.321 13.553 10.709 1.00 88.25 189 ALA A C 1
ATOM 1517 O O . ALA A 1 189 ? 14.770 13.031 11.676 1.00 88.25 189 ALA A O 1
ATOM 1518 N N . ASP A 1 190 ? 14.734 13.657 9.515 1.00 88.06 190 ASP A N 1
ATOM 1519 C CA . ASP A 1 190 ? 13.364 13.231 9.219 1.00 88.06 190 ASP A CA 1
ATOM 1520 C C . ASP A 1 190 ? 13.248 11.727 8.899 1.00 88.06 190 ASP A C 1
ATOM 1522 O O . ASP A 1 190 ? 12.153 11.242 8.603 1.00 88.06 190 ASP A O 1
ATOM 1526 N N . LEU A 1 191 ? 14.339 10.954 8.982 1.00 85.94 191 LEU A N 1
ATOM 1527 C CA . LEU A 1 191 ? 14.350 9.532 8.627 1.00 85.94 191 LEU A CA 1
ATOM 1528 C C . LEU A 1 191 ? 13.256 8.713 9.344 1.00 85.94 191 LEU A C 1
ATOM 1530 O O . LEU A 1 191 ? 12.521 8.015 8.644 1.00 85.94 191 LEU A O 1
ATOM 1534 N N . PRO A 1 192 ? 13.039 8.830 10.673 1.00 87.56 192 PRO A N 1
ATOM 1535 C CA . PRO A 1 192 ? 11.944 8.122 11.342 1.00 87.56 192 PRO A CA 1
ATOM 1536 C C . PRO A 1 192 ? 10.558 8.486 10.794 1.00 87.56 192 PRO A C 1
ATOM 1538 O O . PRO A 1 192 ? 9.683 7.629 10.705 1.00 87.56 192 PRO A O 1
ATOM 1541 N N . ARG A 1 193 ? 10.351 9.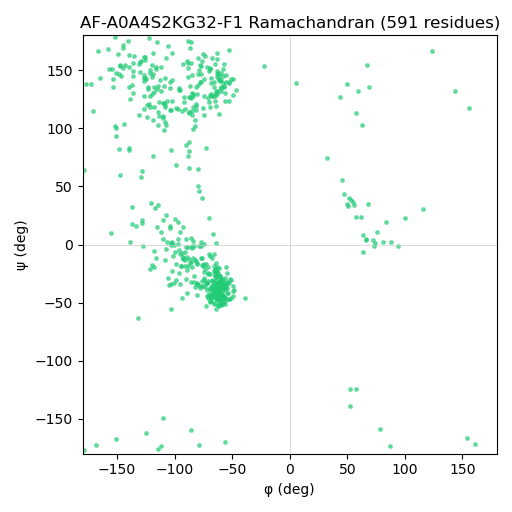742 10.378 1.00 84.12 193 ARG A N 1
ATOM 1542 C CA . ARG A 1 193 ? 9.087 10.195 9.778 1.00 84.12 193 ARG A CA 1
ATOM 1543 C C . ARG A 1 193 ? 8.874 9.554 8.409 1.00 84.12 193 ARG A C 1
ATOM 1545 O O . ARG A 1 193 ? 7.773 9.083 8.138 1.00 84.12 193 ARG A O 1
ATOM 1552 N N . TYR A 1 194 ? 9.911 9.484 7.570 1.00 80.88 194 TYR A N 1
ATOM 1553 C CA . TYR A 1 194 ? 9.830 8.778 6.286 1.00 80.88 194 TYR A CA 1
ATOM 1554 C C . TYR A 1 194 ? 9.521 7.297 6.478 1.00 80.88 194 TYR A C 1
ATOM 1556 O O . TYR A 1 194 ? 8.637 6.765 5.812 1.00 80.88 194 TYR A O 1
ATOM 1564 N N . VAL A 1 195 ? 10.187 6.658 7.441 1.00 81.56 195 VAL A N 1
ATOM 1565 C CA . VAL A 1 195 ? 9.931 5.260 7.790 1.00 81.56 195 VAL A CA 1
ATOM 1566 C C . VAL A 1 195 ? 8.497 5.068 8.269 1.00 81.56 195 VAL A C 1
ATOM 1568 O O . VAL A 1 195 ? 7.827 4.174 7.767 1.00 81.56 195 VAL A O 1
ATOM 1571 N N . GLY A 1 196 ? 8.003 5.918 9.174 1.00 77.94 196 GLY A N 1
ATOM 1572 C CA . GLY A 1 196 ? 6.630 5.866 9.683 1.00 77.94 196 GLY A CA 1
ATOM 1573 C C . GLY A 1 196 ? 5.569 6.029 8.599 1.00 77.94 196 GLY A C 1
ATOM 1574 O O . GLY A 1 196 ? 4.619 5.248 8.560 1.00 77.94 196 GLY A O 1
ATOM 1575 N N . ASN A 1 197 ? 5.765 6.980 7.681 1.00 75.75 197 ASN A N 1
ATOM 1576 C CA . ASN A 1 197 ? 4.887 7.171 6.526 1.00 75.75 197 ASN A CA 1
ATOM 1577 C C . ASN A 1 197 ? 4.876 5.937 5.623 1.00 75.75 197 ASN A C 1
ATOM 1579 O O . ASN A 1 197 ? 3.809 5.460 5.244 1.00 75.75 197 ASN A O 1
ATOM 1583 N N . PHE A 1 198 ? 6.059 5.399 5.325 1.00 72.19 198 PHE A N 1
ATOM 1584 C CA . PHE A 1 198 ? 6.216 4.221 4.486 1.00 72.19 198 PHE A CA 1
ATOM 1585 C C . PHE A 1 198 ? 5.518 3.001 5.096 1.00 72.19 198 PHE A C 1
ATOM 1587 O O . PHE A 1 198 ? 4.646 2.407 4.469 1.00 72.19 198 PHE A O 1
ATOM 1594 N N . ILE A 1 199 ? 5.810 2.669 6.358 1.00 72.25 199 ILE A N 1
ATOM 1595 C CA . ILE A 1 199 ? 5.153 1.545 7.043 1.00 72.25 199 ILE A CA 1
ATOM 1596 C C . ILE A 1 199 ? 3.704 1.843 7.456 1.00 72.25 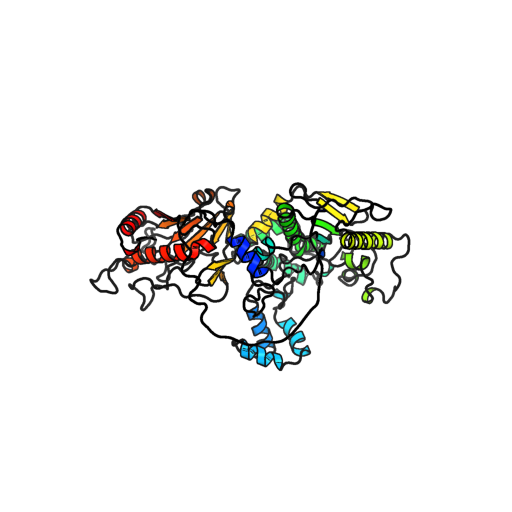199 ILE A C 1
ATOM 1598 O O . ILE A 1 199 ? 3.053 0.999 8.073 1.00 72.25 199 ILE A O 1
ATOM 1602 N N . ASN A 1 200 ? 3.213 3.049 7.154 1.00 70.94 200 ASN A N 1
ATOM 1603 C CA . ASN A 1 200 ? 1.907 3.571 7.537 1.00 70.94 200 ASN A CA 1
ATOM 1604 C C . ASN A 1 200 ? 1.582 3.338 9.029 1.00 70.94 200 ASN A C 1
ATOM 1606 O O . ASN A 1 200 ? 0.481 2.912 9.386 1.00 70.94 200 ASN A O 1
ATOM 1610 N N . SER A 1 201 ? 2.560 3.577 9.908 1.00 67.81 201 SER A N 1
ATOM 1611 C CA . SER A 1 201 ? 2.454 3.360 11.356 1.00 67.81 201 SER A CA 1
ATOM 1612 C C . SER A 1 201 ? 2.644 4.663 12.121 1.00 67.81 201 SER A C 1
ATOM 1614 O O . SER A 1 201 ? 3.432 5.517 11.729 1.00 67.81 201 SER A O 1
ATOM 1616 N N . GLN A 1 202 ? 1.945 4.776 13.250 1.00 76.38 202 GLN A N 1
ATOM 1617 C CA . GLN A 1 202 ? 2.106 5.847 14.241 1.00 76.38 202 GLN A CA 1
ATOM 1618 C C . GLN A 1 202 ? 2.689 5.314 15.563 1.00 76.38 202 GLN A C 1
ATOM 1620 O O . GLN A 1 202 ? 2.641 5.998 16.583 1.00 76.38 202 GLN A O 1
ATOM 1625 N N . ASP A 1 203 ? 3.166 4.066 15.571 1.00 78.44 203 ASP A N 1
ATOM 1626 C CA . ASP A 1 203 ? 3.814 3.432 16.719 1.00 78.44 203 ASP A CA 1
ATOM 1627 C C . ASP A 1 203 ? 5.311 3.800 16.762 1.00 78.44 203 ASP A C 1
ATOM 1629 O O . ASP A 1 203 ? 6.063 3.350 15.889 1.00 78.44 203 ASP A O 1
ATOM 1633 N N . PRO A 1 204 ? 5.762 4.589 17.758 1.00 82.56 204 PRO A N 1
ATOM 1634 C CA . PRO A 1 204 ? 7.148 5.034 17.848 1.00 82.56 204 PRO A CA 1
ATOM 1635 C C . PRO A 1 204 ? 8.156 3.889 17.959 1.00 82.56 204 PRO A C 1
ATOM 1637 O O . PRO A 1 204 ? 9.241 3.992 17.391 1.00 82.56 204 PRO A O 1
ATOM 1640 N N . GLU A 1 205 ? 7.823 2.799 18.655 1.00 79.94 205 GLU A N 1
ATOM 1641 C CA . GLU A 1 205 ? 8.768 1.699 18.868 1.00 79.94 205 GLU A CA 1
ATOM 1642 C C . GLU A 1 205 ? 9.024 0.960 17.553 1.00 79.94 205 GLU A C 1
ATOM 1644 O O . GLU A 1 205 ? 10.168 0.808 17.122 1.00 79.94 205 GLU A O 1
ATOM 1649 N N . LYS A 1 206 ? 7.945 0.610 16.850 1.00 75.44 206 LYS A N 1
ATOM 1650 C CA . LYS A 1 206 ? 7.999 -0.024 15.531 1.00 75.44 206 LYS A CA 1
ATOM 1651 C C . LYS A 1 206 ? 8.693 0.855 14.485 1.00 75.44 206 LYS A C 1
ATOM 1653 O O . LYS A 1 206 ? 9.489 0.354 13.690 1.00 75.44 206 LYS A O 1
ATOM 1658 N N . ILE A 1 207 ? 8.427 2.165 14.495 1.00 82.94 207 ILE A N 1
ATOM 1659 C CA . ILE A 1 207 ? 9.109 3.133 13.621 1.00 82.94 207 ILE A CA 1
ATOM 1660 C C . ILE A 1 207 ? 10.613 3.130 13.893 1.00 82.94 207 ILE A C 1
ATOM 1662 O O . ILE A 1 207 ? 11.404 3.069 12.951 1.00 82.94 207 ILE A O 1
ATOM 1666 N N . MET A 1 208 ? 11.020 3.183 15.162 1.00 84.19 208 MET A N 1
ATOM 1667 C CA . MET A 1 208 ? 12.433 3.230 15.532 1.00 84.19 208 MET A CA 1
ATOM 1668 C C . MET A 1 208 ? 13.152 1.921 15.208 1.00 84.19 208 MET A C 1
ATOM 1670 O O . MET A 1 208 ? 14.216 1.962 14.595 1.00 84.19 208 MET A O 1
ATOM 1674 N N . GLN A 1 209 ? 12.553 0.767 15.511 1.00 80.94 209 GLN A N 1
ATOM 1675 C CA . GLN A 1 209 ? 13.103 -0.540 15.137 1.00 80.94 209 GLN A CA 1
ATOM 1676 C C . GLN A 1 209 ? 13.335 -0.641 13.622 1.00 80.94 209 GLN A C 1
ATOM 1678 O O . GLN A 1 209 ? 14.409 -1.049 13.177 1.00 80.94 209 GLN A O 1
ATOM 1683 N N . MET A 1 210 ? 12.356 -0.219 12.816 1.00 79.19 210 MET A N 1
ATOM 1684 C CA . MET A 1 210 ? 12.491 -0.216 11.358 1.00 79.19 210 MET A CA 1
ATOM 1685 C C . MET A 1 210 ? 13.531 0.801 10.873 1.00 79.19 210 MET A C 1
ATOM 1687 O O . MET A 1 210 ? 14.306 0.520 9.959 1.00 79.19 210 MET A O 1
ATOM 1691 N N . THR A 1 211 ? 13.586 1.972 11.505 1.00 85.44 211 THR A N 1
ATOM 1692 C CA . THR A 1 211 ? 14.580 3.002 11.190 1.00 85.44 211 THR A CA 1
ATOM 1693 C C . THR A 1 211 ? 15.998 2.477 11.397 1.00 85.44 211 THR A C 1
ATOM 1695 O O . THR A 1 211 ? 16.849 2.677 10.533 1.00 85.44 211 THR A O 1
ATOM 1698 N N . GLU A 1 212 ? 16.253 1.755 12.489 1.00 82.06 212 GLU A N 1
ATOM 1699 C CA . GLU A 1 212 ? 17.559 1.143 12.743 1.00 82.06 212 GLU A CA 1
ATOM 1700 C C . GLU A 1 212 ? 17.881 0.024 11.739 1.00 82.06 212 GLU A C 1
ATOM 1702 O O . GLU A 1 212 ? 18.996 -0.016 11.218 1.00 82.06 212 GLU A O 1
ATOM 1707 N N . LYS A 1 213 ? 16.903 -0.811 11.352 1.00 78.38 213 LYS A N 1
ATOM 1708 C CA . LYS A 1 213 ? 17.091 -1.797 10.267 1.00 78.38 213 LYS A CA 1
ATOM 1709 C C . LYS A 1 213 ? 17.481 -1.126 8.941 1.00 78.38 213 LYS A C 1
ATOM 1711 O O . LYS A 1 213 ? 18.398 -1.587 8.260 1.00 78.38 213 LYS A O 1
ATOM 1716 N N . ILE A 1 214 ? 16.831 -0.016 8.581 1.00 79.88 214 ILE A N 1
ATOM 1717 C CA . ILE A 1 214 ? 17.140 0.757 7.364 1.00 79.88 214 ILE A CA 1
ATOM 1718 C C . ILE A 1 214 ? 18.539 1.380 7.445 1.00 79.88 214 ILE A C 1
ATOM 1720 O O . ILE A 1 214 ? 19.312 1.270 6.489 1.00 79.88 214 ILE A O 1
ATOM 1724 N N . LYS A 1 215 ? 18.902 1.979 8.587 1.00 80.00 215 LYS A N 1
ATOM 1725 C CA . LYS A 1 215 ? 20.255 2.507 8.834 1.00 80.00 215 LYS A CA 1
ATOM 1726 C C . LYS A 1 215 ? 21.324 1.435 8.684 1.00 80.00 215 LYS A C 1
ATOM 1728 O O . LYS A 1 215 ? 22.324 1.666 8.004 1.00 80.00 215 LYS A O 1
ATOM 1733 N N . GLN A 1 216 ? 21.102 0.262 9.264 1.00 72.75 216 GLN A N 1
ATOM 1734 C CA . GLN A 1 216 ? 22.043 -0.846 9.187 1.00 72.75 216 GLN A CA 1
ATOM 1735 C C . GLN A 1 216 ? 22.200 -1.343 7.746 1.00 72.75 216 GLN A C 1
ATOM 1737 O O . GLN A 1 216 ? 23.324 -1.493 7.271 1.00 72.75 216 GLN A O 1
ATOM 1742 N N . LYS A 1 217 ? 21.083 -1.551 7.038 1.00 73.19 217 LYS A N 1
ATOM 1743 C CA . LYS A 1 217 ? 21.062 -2.131 5.689 1.00 73.19 217 LYS A CA 1
ATOM 1744 C C . LYS A 1 217 ? 21.670 -1.216 4.624 1.00 73.19 217 LYS A C 1
ATOM 1746 O O . LYS A 1 217 ? 22.440 -1.687 3.791 1.00 73.19 217 LYS A O 1
ATOM 1751 N N . TYR A 1 218 ? 21.319 0.069 4.623 1.00 74.88 218 TYR A N 1
ATOM 1752 C CA . TYR A 1 218 ? 21.695 0.981 3.533 1.00 74.88 218 TYR A CA 1
ATOM 1753 C C . TYR A 1 218 ? 22.865 1.909 3.880 1.00 74.88 218 TYR A C 1
ATOM 1755 O O . TYR A 1 218 ? 23.557 2.385 2.975 1.00 74.88 218 TYR A O 1
ATOM 1763 N N . PHE A 1 219 ? 23.110 2.160 5.171 1.00 74.12 219 PHE A N 1
ATOM 1764 C CA . PHE A 1 219 ? 24.006 3.229 5.628 1.00 74.12 219 PHE A CA 1
ATOM 1765 C C . PHE A 1 219 ? 25.094 2.773 6.615 1.00 74.12 219 PHE A C 1
ATOM 1767 O O . PHE A 1 219 ? 25.921 3.592 7.023 1.00 74.12 219 PHE A O 1
ATOM 1774 N N . CYS A 1 220 ? 25.133 1.490 6.998 1.00 63.69 220 CYS A N 1
ATOM 1775 C CA . CYS A 1 220 ? 26.112 0.920 7.934 1.00 63.69 220 CYS A CA 1
ATOM 1776 C C . CYS A 1 220 ? 26.262 1.719 9.249 1.00 63.69 220 CYS A C 1
ATOM 1778 O O . CYS A 1 220 ? 27.368 1.829 9.778 1.00 63.69 220 CYS A O 1
ATOM 1780 N N . ASN A 1 221 ? 25.175 2.312 9.754 1.00 64.69 221 ASN A N 1
ATOM 1781 C CA . ASN A 1 221 ? 25.148 3.150 10.966 1.00 64.69 221 ASN A CA 1
ATOM 1782 C C . ASN A 1 221 ? 26.094 4.375 10.951 1.00 64.69 221 ASN A C 1
ATOM 1784 O O . ASN A 1 221 ? 26.477 4.871 12.012 1.00 64.69 221 ASN A O 1
ATOM 1788 N N . LYS A 1 222 ? 26.491 4.882 9.775 1.00 57.34 222 LYS A N 1
ATOM 1789 C CA . LYS A 1 222 ? 27.323 6.094 9.678 1.00 57.34 222 LYS A CA 1
ATOM 1790 C C . LYS A 1 222 ? 26.546 7.365 10.090 1.00 57.34 222 LYS A C 1
ATOM 1792 O O . LYS A 1 222 ? 25.326 7.429 9.952 1.00 57.34 222 LYS A O 1
ATOM 1797 N N . LEU A 1 223 ? 27.294 8.350 10.613 1.00 63.97 223 LEU A N 1
ATOM 1798 C CA . LEU A 1 223 ? 26.884 9.722 10.997 1.00 63.97 223 LEU A CA 1
ATOM 1799 C C . LEU A 1 223 ? 26.159 10.465 9.831 1.00 63.97 223 LEU A C 1
ATOM 1801 O O . LEU A 1 223 ? 26.165 9.934 8.723 1.00 63.97 223 LEU A O 1
ATOM 1805 N N . PRO A 1 224 ? 25.483 11.625 10.052 1.00 76.19 224 PRO A N 1
ATOM 1806 C CA . PRO A 1 224 ? 24.339 12.069 9.239 1.00 76.19 224 PRO A CA 1
ATOM 1807 C C . PRO A 1 224 ? 24.658 12.184 7.748 1.00 76.19 224 PRO A C 1
ATOM 1809 O O . PRO A 1 224 ? 25.808 12.405 7.380 1.00 76.19 224 PRO A O 1
ATOM 1812 N N . PHE A 1 225 ? 23.629 12.085 6.899 1.00 85.75 225 PHE A N 1
ATOM 1813 C CA . PHE A 1 225 ? 23.796 12.070 5.444 1.00 85.75 225 PHE A CA 1
ATOM 1814 C C . PHE A 1 225 ? 24.699 13.200 4.923 1.00 85.75 225 PHE A C 1
ATOM 1816 O O . PHE A 1 225 ? 24.480 14.383 5.194 1.00 85.75 225 PHE A O 1
ATOM 1823 N N . THR A 1 226 ? 25.686 12.800 4.126 1.00 84.12 226 THR A N 1
ATOM 1824 C CA . THR A 1 226 ? 26.633 13.656 3.396 1.00 84.12 226 THR A CA 1
ATOM 1825 C C . THR A 1 226 ? 26.551 13.374 1.894 1.00 84.12 226 THR A C 1
ATOM 1827 O O . THR A 1 226 ? 25.823 12.475 1.469 1.00 84.12 226 THR A O 1
ATOM 1830 N N . GLU A 1 227 ? 27.314 14.099 1.068 1.00 83.81 227 GLU A N 1
ATOM 1831 C CA . GLU A 1 227 ? 27.402 13.828 -0.379 1.00 83.81 227 GLU A CA 1
ATOM 1832 C C . GLU A 1 227 ? 27.812 12.367 -0.667 1.00 83.81 227 GLU A C 1
ATOM 1834 O O . GLU A 1 227 ? 27.253 11.728 -1.555 1.00 83.81 227 GLU A O 1
ATOM 1839 N N . GLU A 1 228 ? 28.685 11.777 0.158 1.00 80.62 228 GLU A N 1
ATOM 1840 C CA . GLU A 1 228 ? 29.084 10.362 0.052 1.00 80.62 228 GLU A CA 1
ATOM 1841 C C . GLU A 1 228 ? 27.929 9.380 0.307 1.00 80.62 228 GLU A C 1
ATOM 1843 O O . GLU A 1 228 ? 27.986 8.223 -0.106 1.00 80.62 228 GLU A O 1
ATOM 1848 N N . SER A 1 229 ? 26.870 9.826 0.988 1.00 81.75 229 SER A N 1
ATOM 1849 C CA . SER A 1 229 ? 25.690 9.007 1.276 1.00 81.75 229 SER A CA 1
ATOM 1850 C C . SER A 1 229 ? 24.727 8.926 0.091 1.00 81.75 229 SER A C 1
ATOM 1852 O O . SER A 1 229 ? 23.872 8.042 0.079 1.00 81.75 229 SER A O 1
ATOM 1854 N N . ILE A 1 230 ? 24.845 9.813 -0.906 1.00 82.88 230 ILE A N 1
ATOM 1855 C CA . ILE A 1 230 ? 23.883 9.940 -2.012 1.00 82.88 230 ILE A CA 1
ATOM 1856 C C . ILE A 1 230 ? 23.620 8.605 -2.733 1.00 82.88 230 ILE A C 1
ATOM 1858 O O . ILE A 1 230 ? 22.447 8.264 -2.889 1.00 82.88 230 ILE A O 1
ATOM 1862 N N . PRO A 1 231 ? 24.630 7.793 -3.110 1.00 77.75 231 PRO A N 1
ATOM 1863 C CA . PRO A 1 231 ? 24.369 6.502 -3.750 1.00 77.75 231 PRO A CA 1
ATOM 1864 C C . PRO A 1 231 ? 23.542 5.547 -2.874 1.00 77.75 231 PRO A C 1
ATOM 1866 O O . PRO A 1 231 ? 22.652 4.859 -3.374 1.00 77.75 231 PRO A O 1
ATOM 1869 N N . SER A 1 232 ? 23.788 5.532 -1.559 1.00 78.50 232 SER A N 1
ATOM 1870 C CA . SER A 1 232 ? 23.002 4.738 -0.605 1.00 78.50 232 SER A CA 1
ATOM 1871 C C . SER A 1 232 ? 21.581 5.273 -0.430 1.00 78.50 232 SER A C 1
ATOM 1873 O O . SER A 1 232 ? 20.650 4.477 -0.345 1.00 78.50 232 SER A O 1
ATOM 1875 N N . ILE A 1 233 ? 21.400 6.600 -0.412 1.00 85.12 233 ILE A N 1
ATOM 1876 C CA . ILE A 1 233 ? 20.076 7.240 -0.346 1.00 85.12 233 ILE A CA 1
ATOM 1877 C C . ILE A 1 233 ? 19.255 6.865 -1.580 1.00 85.12 233 ILE A C 1
ATOM 1879 O O . ILE A 1 233 ? 18.105 6.457 -1.449 1.00 85.12 233 ILE A O 1
ATOM 1883 N N . ILE A 1 234 ? 19.856 6.946 -2.769 1.00 82.88 234 ILE A N 1
ATOM 1884 C CA . ILE A 1 234 ? 19.206 6.585 -4.032 1.00 82.88 234 ILE A CA 1
ATOM 1885 C C . ILE A 1 234 ? 18.802 5.117 -4.026 1.00 82.88 234 ILE A C 1
ATOM 1887 O O . ILE A 1 234 ? 17.663 4.811 -4.366 1.00 82.88 234 ILE A O 1
ATOM 1891 N N . ARG A 1 235 ? 19.695 4.209 -3.613 1.00 79.88 235 ARG A N 1
ATOM 1892 C CA . ARG A 1 235 ? 19.370 2.781 -3.507 1.00 79.88 235 ARG A CA 1
ATOM 1893 C C . ARG A 1 235 ? 18.205 2.546 -2.549 1.00 79.88 235 ARG A C 1
ATOM 1895 O O . ARG A 1 235 ? 17.240 1.896 -2.926 1.00 79.88 235 ARG A O 1
ATOM 1902 N N . TRP A 1 236 ? 18.277 3.122 -1.350 1.00 84.06 236 TRP A N 1
ATOM 1903 C CA . TRP A 1 236 ? 17.226 3.005 -0.344 1.00 84.06 236 TRP A CA 1
ATOM 1904 C C . TRP A 1 236 ? 15.869 3.475 -0.877 1.00 84.06 236 TRP A C 1
ATOM 1906 O O . TRP A 1 236 ? 14.900 2.729 -0.785 1.00 84.06 236 TRP A O 1
ATOM 1916 N N . LEU A 1 237 ? 15.797 4.672 -1.465 1.00 87.56 237 LEU A N 1
ATOM 1917 C CA . LEU A 1 237 ? 14.544 5.236 -1.970 1.00 87.56 237 LEU A CA 1
ATOM 1918 C C . LEU A 1 237 ? 14.040 4.521 -3.236 1.00 87.56 237 LEU A C 1
ATOM 1920 O O . LEU A 1 237 ? 12.832 4.372 -3.404 1.00 87.56 237 LEU A O 1
ATOM 1924 N N . SER A 1 238 ? 14.937 4.028 -4.097 1.00 86.38 238 SER A N 1
ATOM 1925 C CA . SER A 1 238 ? 14.559 3.203 -5.259 1.00 86.38 238 SER A CA 1
ATOM 1926 C C . SER A 1 238 ? 13.908 1.900 -4.806 1.00 86.38 238 SER A C 1
ATOM 1928 O O . SER A 1 238 ? 12.829 1.546 -5.280 1.00 86.38 238 SER A O 1
ATOM 1930 N N . ASP A 1 239 ? 14.525 1.229 -3.827 1.00 84.38 239 ASP A N 1
ATOM 1931 C CA . ASP A 1 239 ? 13.977 0.008 -3.249 1.00 84.38 239 ASP A CA 1
ATOM 1932 C C . ASP A 1 239 ? 12.613 0.271 -2.610 1.00 84.38 239 ASP A C 1
ATOM 1934 O O . ASP A 1 239 ? 11.663 -0.464 -2.859 1.00 84.38 239 ASP A O 1
ATOM 1938 N N . LEU A 1 240 ? 12.506 1.352 -1.835 1.00 84.38 240 LEU A N 1
ATOM 1939 C CA . LEU A 1 240 ? 11.315 1.718 -1.078 1.00 84.38 240 LEU A CA 1
ATOM 1940 C C . LEU A 1 240 ? 10.093 1.998 -1.965 1.00 84.38 240 LEU A C 1
ATOM 1942 O O . LEU A 1 240 ? 9.014 1.453 -1.734 1.00 84.38 240 LEU A O 1
ATOM 1946 N N . HIS A 1 241 ? 10.262 2.865 -2.963 1.00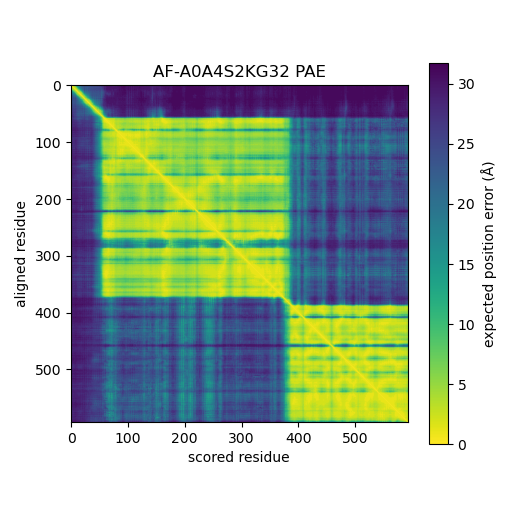 86.75 241 HIS A N 1
ATOM 1947 C CA . HIS A 1 241 ? 9.154 3.414 -3.745 1.00 86.75 241 HIS A CA 1
ATOM 1948 C C . HIS A 1 241 ? 8.790 2.554 -4.966 1.00 86.75 241 HIS A C 1
ATOM 1950 O O . HIS A 1 241 ? 7.661 2.633 -5.466 1.00 86.75 241 HIS A O 1
ATOM 1956 N N . PHE A 1 242 ? 9.725 1.726 -5.446 1.00 91.69 242 PHE A N 1
ATOM 1957 C CA . PHE A 1 242 ? 9.577 0.982 -6.698 1.00 91.69 242 PHE A CA 1
ATOM 1958 C C . PHE A 1 242 ? 9.934 -0.497 -6.550 1.00 91.69 242 PHE A C 1
ATOM 1960 O O . PHE A 1 242 ? 9.045 -1.336 -6.707 1.00 91.69 242 PHE A O 1
ATOM 1967 N N . ASN A 1 243 ? 11.191 -0.833 -6.229 1.00 88.88 243 ASN A N 1
ATOM 1968 C CA . ASN A 1 243 ? 11.673 -2.209 -6.407 1.00 88.88 243 ASN A CA 1
ATOM 1969 C C . ASN A 1 243 ? 10.934 -3.197 -5.497 1.00 88.88 243 ASN A C 1
ATOM 1971 O O . ASN A 1 243 ? 10.384 -4.179 -5.990 1.00 88.88 243 ASN A O 1
ATOM 1975 N N . ILE A 1 244 ? 10.839 -2.902 -4.194 1.00 86.38 244 ILE A N 1
ATOM 1976 C CA . ILE A 1 244 ? 10.180 -3.764 -3.198 1.00 86.38 244 ILE A CA 1
ATOM 1977 C C . ILE A 1 244 ? 8.682 -3.944 -3.512 1.00 86.38 244 ILE A C 1
ATOM 1979 O O . ILE A 1 244 ? 8.241 -5.093 -3.589 1.00 86.38 244 ILE A O 1
ATOM 1983 N N . PRO A 1 245 ? 7.876 -2.881 -3.729 1.00 86.88 245 PRO A N 1
ATOM 1984 C CA . PRO A 1 245 ? 6.466 -3.043 -4.096 1.00 86.88 245 PRO A CA 1
ATOM 1985 C C . PRO A 1 245 ? 6.235 -3.848 -5.383 1.00 86.88 245 PRO A C 1
ATOM 1987 O O . PRO A 1 245 ? 5.267 -4.612 -5.460 1.00 86.88 245 PRO A O 1
ATOM 1990 N N . ILE A 1 246 ? 7.098 -3.680 -6.391 1.00 93.12 246 ILE A N 1
ATOM 1991 C CA . ILE A 1 246 ? 7.008 -4.398 -7.671 1.00 93.12 246 ILE A CA 1
ATOM 1992 C C . ILE A 1 246 ? 7.382 -5.871 -7.488 1.00 93.12 246 ILE A C 1
ATOM 1994 O O . ILE A 1 246 ? 6.652 -6.749 -7.948 1.00 93.12 246 ILE A O 1
ATOM 1998 N N . GLU A 1 247 ? 8.476 -6.153 -6.783 1.00 91.00 247 GLU A N 1
ATOM 1999 C CA . GLU A 1 247 ? 8.911 -7.508 -6.440 1.00 91.00 247 GLU A CA 1
ATOM 2000 C C . GLU A 1 247 ? 7.844 -8.275 -5.653 1.00 91.00 247 GLU A C 1
ATOM 2002 O O . GLU A 1 247 ? 7.513 -9.404 -6.019 1.00 91.00 247 GLU A O 1
ATOM 2007 N N . ASP A 1 248 ? 7.238 -7.634 -4.648 1.00 87.06 248 ASP A N 1
ATOM 2008 C CA . ASP A 1 248 ? 6.119 -8.181 -3.873 1.00 87.06 248 ASP A CA 1
ATOM 2009 C C . ASP A 1 248 ? 4.919 -8.545 -4.742 1.00 87.06 248 ASP A C 1
ATOM 2011 O O . ASP A 1 248 ? 4.348 -9.636 -4.627 1.00 87.06 248 ASP A O 1
ATOM 2015 N N . PHE A 1 249 ? 4.547 -7.648 -5.653 1.00 90.88 249 PHE A N 1
ATOM 2016 C CA . PHE A 1 249 ? 3.469 -7.918 -6.588 1.00 90.88 249 PHE A CA 1
ATOM 2017 C C . PHE A 1 249 ? 3.792 -9.118 -7.489 1.00 90.88 249 PHE A C 1
ATOM 2019 O O . PHE A 1 249 ? 2.949 -10.006 -7.651 1.00 90.88 249 PHE A O 1
ATOM 2026 N N . VAL A 1 250 ? 5.010 -9.191 -8.038 1.00 92.44 250 VAL A N 1
ATOM 2027 C CA . VAL A 1 250 ? 5.436 -10.318 -8.882 1.00 92.44 250 VAL A CA 1
ATOM 2028 C C . VAL A 1 250 ? 5.434 -11.626 -8.095 1.00 92.44 250 VAL A C 1
ATOM 2030 O O . VAL A 1 250 ? 4.930 -12.629 -8.600 1.00 92.44 250 VAL A O 1
ATOM 2033 N N . ASP A 1 251 ? 5.925 -11.628 -6.855 1.00 90.12 251 ASP A N 1
ATOM 2034 C CA . ASP A 1 251 ? 5.952 -12.810 -5.992 1.00 90.12 251 ASP A CA 1
ATOM 2035 C C . ASP A 1 251 ? 4.555 -13.345 -5.678 1.00 90.12 251 ASP A C 1
ATOM 2037 O O . ASP A 1 251 ? 4.287 -14.545 -5.789 1.00 90.12 251 ASP A O 1
ATOM 2041 N N . LYS A 1 252 ? 3.630 -12.447 -5.333 1.00 87.25 252 LYS A N 1
ATOM 2042 C CA . LYS A 1 252 ? 2.233 -12.805 -5.078 1.00 87.25 252 LYS A CA 1
ATOM 2043 C C . LYS A 1 252 ? 1.558 -13.315 -6.346 1.00 87.25 252 LYS A C 1
ATOM 2045 O O . LYS A 1 252 ? 0.846 -14.320 -6.296 1.00 87.25 252 LYS A O 1
ATOM 2050 N N . ARG A 1 253 ? 1.789 -12.661 -7.487 1.00 89.69 253 ARG A N 1
ATOM 2051 C CA . ARG A 1 253 ? 1.165 -13.030 -8.762 1.00 89.69 253 ARG A CA 1
ATOM 2052 C C . ARG A 1 253 ? 1.681 -14.366 -9.291 1.00 89.69 253 ARG A C 1
ATOM 2054 O O . ARG A 1 253 ? 0.858 -15.223 -9.611 1.00 89.69 253 ARG A O 1
ATOM 2061 N N . ARG A 1 254 ? 3.004 -14.581 -9.335 1.00 90.00 254 ARG A N 1
ATOM 2062 C CA . ARG A 1 254 ? 3.632 -15.805 -9.884 1.00 90.00 254 ARG A CA 1
ATOM 2063 C C . ARG A 1 254 ? 3.212 -17.082 -9.146 1.00 90.00 254 ARG A C 1
ATOM 2065 O O . ARG A 1 254 ? 3.226 -18.156 -9.735 1.00 90.00 254 ARG A O 1
ATOM 2072 N N . LYS A 1 255 ? 2.842 -16.968 -7.863 1.00 88.94 255 LYS A N 1
ATOM 2073 C CA . LYS A 1 255 ? 2.353 -18.078 -7.025 1.00 88.94 255 LYS A CA 1
ATOM 2074 C C . LYS A 1 255 ? 0.859 -18.360 -7.207 1.00 88.94 255 LYS A C 1
ATOM 2076 O O . LYS A 1 255 ? 0.421 -19.480 -6.969 1.00 88.94 255 LYS A O 1
ATOM 2081 N N . LYS A 1 256 ? 0.070 -17.351 -7.591 1.00 87.06 256 LYS A N 1
ATOM 2082 C CA . LYS A 1 256 ? -1.401 -17.430 -7.666 1.00 87.06 256 LYS A CA 1
ATOM 2083 C C . LYS A 1 256 ? -1.937 -17.651 -9.079 1.00 87.06 256 LYS A C 1
ATOM 2085 O O . LYS A 1 256 ? -2.994 -18.255 -9.237 1.00 87.06 256 LYS A O 1
ATOM 2090 N N . LYS A 1 257 ? -1.273 -17.110 -10.102 1.00 83.69 257 LYS A N 1
ATOM 2091 C CA . LYS A 1 257 ? -1.777 -17.088 -11.482 1.00 83.69 257 LYS A CA 1
ATOM 2092 C C . LYS A 1 257 ? -0.984 -18.054 -12.356 1.00 83.69 257 LYS A C 1
ATOM 2094 O O . LYS A 1 257 ? 0.228 -18.177 -12.227 1.00 83.69 257 LYS A O 1
ATOM 2099 N N . HIS A 1 258 ? -1.677 -18.706 -13.287 1.00 85.19 258 HIS A N 1
ATOM 2100 C CA . HIS A 1 258 ? -1.064 -19.640 -14.238 1.00 85.19 258 HIS A CA 1
ATOM 2101 C C . HIS A 1 258 ? -0.585 -18.968 -15.535 1.00 85.19 258 HIS A C 1
ATOM 2103 O O . HIS A 1 258 ? 0.102 -19.597 -16.336 1.00 85.19 258 HIS A O 1
ATOM 2109 N N . VAL A 1 259 ? -0.955 -17.704 -15.769 1.00 91.88 259 VAL A N 1
ATOM 2110 C CA . VAL A 1 259 ? -0.500 -16.936 -16.938 1.00 91.88 259 VAL A CA 1
ATOM 2111 C C . VAL A 1 259 ? 0.917 -16.380 -16.731 1.00 91.88 259 VAL A C 1
ATOM 2113 O O . VAL A 1 259 ? 1.259 -16.009 -15.606 1.00 91.88 259 VAL A O 1
ATOM 2116 N N . PRO A 1 260 ? 1.742 -16.273 -17.792 1.00 96.06 260 PRO A N 1
ATOM 2117 C CA . PRO A 1 260 ? 3.131 -15.836 -17.665 1.00 96.06 260 PRO A CA 1
ATOM 2118 C C . PRO A 1 260 ? 3.292 -14.437 -17.058 1.00 96.06 260 PRO A C 1
ATOM 2120 O O . PRO A 1 260 ? 2.623 -13.484 -17.466 1.00 96.06 260 PRO A O 1
ATOM 2123 N N . THR A 1 261 ? 4.238 -14.315 -16.125 1.00 96.94 261 THR A N 1
ATOM 2124 C CA . THR A 1 261 ? 4.721 -13.037 -15.586 1.00 96.94 261 THR A CA 1
ATOM 2125 C C . THR A 1 261 ? 6.206 -12.910 -15.905 1.00 96.94 261 THR A C 1
ATOM 2127 O O . THR A 1 261 ? 7.029 -13.617 -15.329 1.00 96.94 261 THR A O 1
ATOM 2130 N N . TYR A 1 262 ? 6.553 -12.041 -16.849 1.00 98.50 262 TYR A N 1
ATOM 2131 C CA . TYR A 1 262 ? 7.937 -11.764 -17.228 1.00 98.50 262 TYR A CA 1
ATOM 2132 C C . TYR A 1 262 ? 8.443 -10.566 -16.433 1.00 98.50 262 TYR A C 1
ATOM 2134 O O . TYR A 1 262 ? 7.925 -9.461 -16.584 1.00 98.50 262 TYR A O 1
ATOM 2142 N N . PHE A 1 263 ? 9.436 -10.789 -15.575 1.00 98.38 263 PHE A N 1
ATOM 2143 C CA . PHE A 1 263 ? 10.002 -9.753 -14.718 1.00 98.38 263 PHE A CA 1
ATOM 2144 C C . PHE A 1 263 ? 11.362 -9.286 -15.254 1.00 98.38 263 PHE A C 1
ATOM 2146 O O . PHE A 1 263 ? 12.166 -10.126 -15.665 1.00 98.38 263 PHE A O 1
ATOM 2153 N N . TYR A 1 264 ? 11.607 -7.974 -15.304 1.00 98.38 264 TYR A N 1
ATOM 2154 C CA . TYR A 1 264 ? 12.888 -7.404 -15.727 1.00 98.38 264 TYR A CA 1
ATOM 2155 C C . TYR A 1 264 ? 13.430 -6.361 -14.757 1.00 98.38 264 TYR A C 1
ATOM 2157 O O . TYR A 1 264 ? 12.684 -5.693 -14.043 1.00 98.38 264 TYR A O 1
ATOM 2165 N N . ARG A 1 265 ? 14.747 -6.177 -14.827 1.00 96.19 265 ARG A N 1
ATOM 2166 C CA . ARG A 1 265 ? 15.466 -5.041 -14.262 1.00 96.19 265 ARG A CA 1
ATOM 2167 C C . ARG A 1 265 ? 16.267 -4.375 -15.373 1.00 96.19 265 ARG A C 1
ATOM 2169 O O . ARG A 1 265 ? 17.111 -5.016 -15.989 1.00 96.19 265 ARG A O 1
ATOM 2176 N N . PHE A 1 266 ? 16.012 -3.103 -15.655 1.00 96.81 266 PHE A N 1
ATOM 2177 C CA . PHE A 1 266 ? 16.782 -2.348 -16.642 1.00 96.81 266 PHE A CA 1
ATOM 2178 C C . PHE A 1 266 ? 18.004 -1.711 -15.973 1.00 96.81 266 PHE A C 1
ATOM 2180 O O . PHE A 1 266 ? 17.869 -0.852 -15.104 1.00 96.81 266 PHE A O 1
ATOM 2187 N N . SER A 1 267 ? 19.205 -2.153 -16.339 1.00 91.06 267 SER A N 1
ATOM 2188 C CA . SER A 1 267 ? 20.463 -1.755 -15.694 1.00 91.06 267 SER A CA 1
ATOM 2189 C C . SER A 1 267 ? 21.431 -1.035 -16.637 1.00 91.06 267 SER A C 1
ATOM 2191 O O . SER A 1 267 ? 22.459 -0.534 -16.179 1.00 91.06 267 SER A O 1
ATOM 2193 N N . TYR A 1 268 ? 21.105 -0.954 -17.930 1.00 91.69 268 TYR A N 1
ATOM 2194 C CA . TYR A 1 268 ? 21.948 -0.335 -18.947 1.00 91.69 268 TYR A CA 1
ATOM 2195 C C . TYR A 1 268 ? 22.079 1.181 -18.752 1.00 91.69 268 TYR A C 1
ATOM 2197 O O . TYR A 1 268 ? 21.087 1.904 -18.692 1.00 91.69 268 TYR A O 1
ATOM 2205 N N . VAL A 1 269 ? 23.324 1.660 -18.717 1.00 87.62 269 VAL A N 1
ATOM 2206 C CA . VAL A 1 269 ? 23.670 3.085 -18.663 1.00 87.62 269 VAL A CA 1
ATOM 2207 C C . VAL A 1 269 ? 24.239 3.485 -20.020 1.00 87.62 269 VAL A C 1
ATOM 2209 O O . VAL A 1 269 ? 25.366 3.124 -20.359 1.00 87.62 269 VAL A O 1
ATOM 2212 N N . GLY A 1 270 ? 23.439 4.202 -20.808 1.00 86.44 270 GLY A N 1
ATOM 2213 C CA . GLY A 1 270 ? 23.814 4.651 -22.151 1.00 86.44 270 GLY A CA 1
ATOM 2214 C C . GLY A 1 270 ? 23.994 6.162 -22.270 1.00 86.44 270 GLY A C 1
ATOM 2215 O O . GLY A 1 270 ? 23.957 6.886 -21.276 1.00 86.44 270 GLY A O 1
ATOM 2216 N N . ASN A 1 271 ? 24.200 6.647 -23.497 1.00 85.25 271 ASN A N 1
ATOM 2217 C CA . ASN A 1 271 ? 24.524 8.060 -23.759 1.00 85.25 271 ASN A CA 1
ATOM 2218 C C . ASN A 1 271 ? 23.342 8.884 -24.280 1.00 85.25 271 ASN A C 1
ATOM 2220 O O . ASN A 1 271 ? 23.504 10.066 -24.604 1.00 85.25 271 ASN A O 1
ATOM 2224 N N . GLU A 1 272 ? 22.164 8.276 -24.407 1.00 83.44 272 GLU A N 1
ATOM 2225 C CA . GLU A 1 272 ? 20.964 9.004 -24.799 1.00 83.44 272 GLU A CA 1
ATOM 2226 C C . GLU A 1 272 ? 20.635 10.076 -23.758 1.00 83.44 272 GLU A C 1
ATOM 2228 O O . GLU A 1 272 ? 20.642 9.819 -22.558 1.00 83.44 272 GLU A O 1
ATOM 2233 N N . LYS A 1 273 ? 20.360 11.303 -24.223 1.00 72.62 273 LYS A N 1
ATOM 2234 C CA . LYS A 1 273 ? 20.001 12.407 -23.328 1.00 72.62 273 LYS A CA 1
ATOM 2235 C C . LYS A 1 273 ? 18.626 12.166 -22.715 1.00 72.62 273 LYS A C 1
ATOM 2237 O O . LYS A 1 273 ? 17.645 11.992 -23.436 1.00 72.62 273 LYS A O 1
ATOM 2242 N N . ILE A 1 274 ? 18.565 12.261 -21.397 1.00 74.25 274 ILE A N 1
ATOM 2243 C CA . ILE A 1 274 ? 17.392 11.979 -20.566 1.00 74.25 274 ILE A CA 1
ATOM 2244 C C . ILE A 1 274 ? 17.285 12.994 -19.422 1.00 74.25 274 ILE A C 1
ATOM 2246 O O . ILE A 1 274 ? 18.151 13.855 -19.245 1.00 74.25 274 ILE A O 1
ATOM 2250 N N . GLU A 1 275 ? 16.208 12.913 -18.640 1.00 71.12 275 GLU A N 1
ATOM 2251 C CA . GLU A 1 275 ? 15.976 13.780 -17.476 1.00 71.12 275 GLU A CA 1
ATOM 2252 C C . GLU A 1 275 ? 17.126 13.710 -16.463 1.00 71.12 275 GLU A C 1
ATOM 2254 O O . GLU A 1 275 ? 17.588 14.737 -15.969 1.00 71.12 275 GLU A O 1
ATOM 2259 N N . THR A 1 276 ? 17.681 12.515 -16.268 1.00 66.75 276 THR A N 1
ATOM 2260 C CA . THR A 1 276 ? 18.855 12.227 -15.436 1.00 66.75 276 THR A CA 1
ATOM 2261 C C . THR A 1 276 ? 20.070 13.070 -15.817 1.00 66.75 276 THR A C 1
ATOM 2263 O O . THR A 1 276 ? 20.834 13.481 -14.945 1.00 66.75 276 THR A O 1
ATOM 2266 N N . ASN A 1 277 ? 20.234 13.407 -17.104 1.00 65.75 277 ASN A N 1
ATOM 2267 C CA . ASN A 1 277 ? 21.345 14.246 -17.552 1.00 65.75 277 ASN A CA 1
ATOM 2268 C C . ASN A 1 277 ? 21.174 15.737 -17.228 1.00 65.75 277 ASN A C 1
ATOM 2270 O O . ASN A 1 277 ? 22.128 16.514 -17.308 1.00 65.75 277 ASN A O 1
ATOM 2274 N N . LEU A 1 278 ? 19.949 16.160 -16.920 1.00 63.44 278 LEU A N 1
ATOM 2275 C CA . LEU A 1 278 ? 19.616 17.550 -16.610 1.00 63.44 278 LEU A CA 1
ATOM 2276 C C . LEU A 1 278 ? 19.691 17.841 -15.106 1.00 63.44 278 LEU A C 1
ATOM 2278 O O . LEU A 1 278 ? 19.678 19.005 -14.710 1.00 63.44 278 LEU A O 1
ATOM 2282 N N . ILE A 1 279 ? 19.797 16.801 -14.278 1.00 64.44 279 ILE A N 1
ATOM 2283 C CA . ILE A 1 279 ? 19.805 16.886 -12.818 1.00 64.44 279 ILE A CA 1
ATOM 2284 C C . ILE A 1 279 ? 21.243 16.733 -12.302 1.00 64.44 279 ILE A C 1
ATOM 2286 O O . ILE A 1 279 ? 22.047 15.971 -12.843 1.00 64.44 279 ILE A O 1
ATOM 2290 N N . ASN A 1 280 ? 21.592 17.498 -11.261 1.00 59.84 280 ASN A N 1
ATOM 2291 C CA . ASN A 1 280 ? 22.890 17.444 -10.574 1.00 59.84 280 ASN A CA 1
ATOM 2292 C C . ASN A 1 280 ? 24.123 17.515 -11.508 1.00 59.84 280 ASN A C 1
ATOM 2294 O O . ASN A 1 280 ? 25.157 16.912 -11.222 1.00 59.84 280 ASN A O 1
ATOM 2298 N N . ASN A 1 281 ? 24.037 18.251 -12.626 1.00 60.97 281 ASN A N 1
ATOM 2299 C CA . ASN A 1 281 ? 25.110 18.412 -13.620 1.00 60.97 281 ASN A CA 1
ATOM 2300 C C . ASN A 1 281 ? 25.718 17.081 -14.123 1.00 60.97 281 ASN A C 1
ATOM 2302 O O . ASN A 1 281 ? 26.935 16.994 -14.278 1.00 60.97 281 ASN A O 1
ATOM 2306 N N . ASN A 1 282 ? 24.905 16.041 -14.362 1.00 62.50 282 ASN A N 1
ATOM 2307 C CA . ASN A 1 282 ? 25.355 14.687 -14.747 1.00 62.50 282 ASN A CA 1
ATOM 2308 C C . ASN A 1 282 ? 26.209 13.947 -13.698 1.00 62.50 282 ASN A C 1
ATOM 2310 O O . ASN A 1 282 ? 26.746 12.884 -13.995 1.00 62.50 282 ASN A O 1
ATOM 2314 N N . LYS A 1 283 ? 26.361 14.448 -12.465 1.00 63.28 283 LYS A N 1
ATOM 2315 C CA . LYS A 1 283 ? 27.255 13.813 -11.475 1.00 63.28 283 LYS A CA 1
ATOM 2316 C C . LYS A 1 283 ? 26.839 12.392 -11.079 1.00 63.28 283 LYS A C 1
ATOM 2318 O O . LYS A 1 283 ? 27.674 11.622 -10.619 1.00 63.28 283 LYS A O 1
ATOM 2323 N N . LEU A 1 284 ? 25.557 12.056 -11.230 1.00 66.44 284 LEU A N 1
ATOM 2324 C CA . LEU A 1 284 ? 24.968 10.812 -10.728 1.00 66.44 284 LEU A CA 1
ATOM 2325 C C . LEU A 1 284 ? 24.648 9.794 -11.830 1.00 66.44 284 LEU A C 1
ATOM 2327 O O . LEU A 1 284 ? 24.263 8.677 -11.512 1.00 66.44 284 LEU A O 1
ATOM 2331 N N . THR A 1 285 ? 24.837 10.128 -13.110 1.00 62.91 285 THR A N 1
ATOM 2332 C CA . THR A 1 285 ? 24.453 9.253 -14.238 1.00 62.91 285 THR A CA 1
ATOM 2333 C C . THR A 1 285 ? 25.266 7.958 -14.306 1.00 62.91 285 THR A C 1
ATOM 2335 O O . THR A 1 285 ? 24.852 7.010 -14.957 1.00 62.91 285 THR A O 1
ATOM 2338 N N . ALA A 1 286 ? 26.426 7.893 -13.644 1.00 65.19 286 ALA A N 1
ATOM 2339 C CA . ALA A 1 286 ? 27.316 6.732 -13.690 1.00 65.19 286 ALA A CA 1
ATOM 2340 C C . ALA A 1 286 ? 26.956 5.611 -12.695 1.00 65.19 286 ALA A C 1
ATOM 2342 O O . ALA A 1 286 ? 27.538 4.532 -12.777 1.00 65.19 286 ALA A O 1
ATOM 2343 N N . ILE A 1 287 ? 26.048 5.845 -11.737 1.00 71.06 287 ILE A N 1
ATOM 2344 C CA . ILE A 1 287 ? 25.771 4.867 -10.666 1.00 71.06 287 ILE A CA 1
ATOM 2345 C C . ILE A 1 287 ? 24.744 3.798 -11.072 1.00 71.06 287 ILE A C 1
ATOM 2347 O O . ILE A 1 287 ? 24.698 2.737 -10.453 1.00 71.06 287 ILE A O 1
ATOM 2351 N N . GLY A 1 288 ? 23.949 4.057 -12.113 1.00 81.81 288 GLY A N 1
ATOM 2352 C CA . GLY A 1 288 ? 22.972 3.126 -12.670 1.00 81.81 288 GLY A CA 1
ATOM 2353 C C . GLY A 1 288 ? 21.918 3.823 -13.527 1.00 81.81 288 GLY A C 1
ATOM 2354 O O . GLY A 1 288 ? 22.034 5.012 -13.811 1.00 81.81 288 GLY A O 1
ATOM 2355 N N . ALA A 1 289 ? 20.900 3.067 -13.933 1.00 87.38 289 ALA A N 1
ATOM 2356 C CA . ALA A 1 289 ? 19.798 3.558 -14.754 1.00 87.38 289 ALA A CA 1
ATOM 2357 C C . ALA A 1 289 ? 18.709 4.167 -13.862 1.00 87.38 289 ALA A C 1
ATOM 2359 O O . ALA A 1 289 ? 18.254 3.515 -12.921 1.00 87.38 289 ALA A O 1
ATOM 2360 N N . ALA A 1 290 ? 18.311 5.401 -14.155 1.00 89.38 290 ALA A N 1
ATOM 2361 C CA . ALA A 1 290 ? 17.303 6.149 -13.415 1.00 89.38 290 ALA A CA 1
ATOM 2362 C C . ALA A 1 290 ? 15.873 5.849 -13.877 1.00 89.38 290 ALA A C 1
ATOM 2364 O O . ALA A 1 290 ? 15.649 5.148 -14.867 1.00 89.38 290 ALA A O 1
ATOM 2365 N N . HIS A 1 291 ? 14.885 6.405 -13.170 1.00 92.25 291 HIS A N 1
ATOM 2366 C CA . HIS A 1 291 ? 13.490 6.351 -13.595 1.00 92.25 291 HIS A CA 1
ATOM 2367 C C . HIS A 1 291 ? 13.331 6.937 -14.999 1.00 92.25 291 HIS A C 1
ATOM 2369 O O . HIS A 1 291 ? 13.771 8.060 -15.259 1.00 92.25 291 HIS A O 1
ATOM 2375 N N . THR A 1 292 ? 12.652 6.187 -15.873 1.00 90.69 292 THR A N 1
ATOM 2376 C CA . THR A 1 292 ? 12.385 6.480 -17.297 1.00 90.69 292 THR A CA 1
ATOM 2377 C C . THR A 1 292 ? 13.562 6.361 -18.273 1.00 90.69 292 THR A C 1
ATOM 2379 O O . THR A 1 292 ? 13.375 6.617 -19.463 1.00 90.69 292 THR A O 1
ATOM 2382 N N . ASP A 1 293 ? 14.752 5.931 -17.845 1.00 90.31 293 ASP A N 1
ATOM 2383 C CA . ASP A 1 293 ? 15.907 5.802 -18.753 1.00 90.31 293 ASP A CA 1
ATOM 2384 C C . ASP A 1 293 ? 15.651 4.797 -19.891 1.00 90.31 293 ASP A C 1
ATOM 2386 O O . ASP A 1 293 ? 16.066 5.016 -21.035 1.00 90.31 293 ASP A O 1
ATOM 2390 N N . ASP A 1 294 ? 14.890 3.737 -19.607 1.00 92.38 294 ASP A N 1
ATOM 2391 C CA . ASP A 1 294 ? 14.445 2.730 -20.574 1.00 92.38 294 ASP A CA 1
ATOM 2392 C C . ASP A 1 294 ? 13.530 3.313 -21.673 1.00 92.38 294 ASP A C 1
ATOM 2394 O O . ASP A 1 294 ? 13.541 2.838 -22.813 1.00 92.38 294 ASP A O 1
ATOM 2398 N N . MET A 1 295 ? 12.799 4.400 -21.388 1.00 92.31 295 MET A N 1
ATOM 2399 C CA . MET A 1 295 ? 11.915 5.076 -22.347 1.00 92.31 295 MET A CA 1
ATOM 2400 C C . MET A 1 295 ? 12.665 5.652 -23.543 1.00 92.31 295 MET A C 1
ATOM 2402 O O . MET A 1 295 ? 12.120 5.661 -24.645 1.00 92.31 295 MET A O 1
ATOM 2406 N N . SER A 1 296 ? 13.907 6.105 -23.359 1.00 89.06 296 SER A N 1
ATOM 2407 C CA . SER A 1 296 ? 14.712 6.684 -24.446 1.00 89.06 296 SER A CA 1
ATOM 2408 C C . SER A 1 296 ? 15.058 5.676 -25.552 1.00 89.06 296 SER A C 1
ATOM 2410 O O . SER A 1 296 ? 15.282 6.059 -26.699 1.00 89.06 296 SER A O 1
ATOM 2412 N N . TYR A 1 297 ? 15.016 4.379 -25.231 1.00 94.31 297 TYR A N 1
ATOM 2413 C CA . TYR A 1 297 ? 15.250 3.277 -26.167 1.00 94.31 297 TYR A CA 1
ATOM 2414 C C . TYR A 1 297 ? 13.952 2.709 -26.761 1.00 94.31 297 TYR A C 1
ATOM 2416 O O . TYR A 1 297 ? 14.009 1.899 -27.683 1.00 94.31 297 TYR A O 1
ATOM 2424 N N . LEU A 1 298 ? 12.785 3.138 -26.266 1.00 95.25 298 LEU A N 1
ATOM 2425 C CA . LEU A 1 298 ? 11.464 2.782 -26.802 1.00 95.25 298 LEU A CA 1
ATOM 2426 C C . LEU A 1 298 ? 10.839 3.917 -27.620 1.00 95.25 298 LEU A C 1
ATOM 2428 O O . LEU A 1 298 ? 10.138 3.661 -28.600 1.00 95.25 298 LEU A O 1
ATOM 2432 N N . PHE A 1 299 ? 11.096 5.167 -27.233 1.00 93.62 299 PHE A N 1
ATOM 2433 C CA . PHE A 1 299 ? 10.464 6.350 -27.797 1.00 93.62 299 PHE A CA 1
ATOM 2434 C C . PHE A 1 299 ? 11.492 7.371 -28.269 1.00 93.62 299 PHE A C 1
ATOM 2436 O O . PHE A 1 299 ? 12.469 7.682 -27.593 1.00 93.62 299 PHE A O 1
ATOM 2443 N N . TYR A 1 300 ? 11.201 7.995 -29.408 1.00 91.81 300 TYR A N 1
ATOM 2444 C CA . TYR A 1 300 ? 11.852 9.241 -29.781 1.00 91.81 300 TYR A CA 1
ATOM 2445 C C . TYR A 1 300 ? 11.270 10.385 -28.943 1.00 91.81 300 TYR A C 1
ATOM 2447 O O . TYR A 1 300 ? 10.081 10.678 -29.061 1.00 91.81 300 TYR A O 1
ATOM 2455 N N . ILE A 1 301 ? 12.092 11.038 -28.115 1.00 89.44 301 ILE A N 1
ATOM 2456 C CA . ILE A 1 301 ? 11.651 12.102 -27.196 1.00 89.44 301 ILE A CA 1
ATOM 2457 C C . ILE A 1 301 ? 12.175 13.468 -27.686 1.00 89.44 301 ILE A C 1
ATOM 2459 O O . ILE A 1 301 ? 13.323 13.820 -27.398 1.00 89.44 301 ILE A O 1
ATOM 2463 N N . PRO A 1 302 ? 11.360 14.290 -28.388 1.00 90.44 302 PRO A N 1
ATOM 2464 C CA . PRO A 1 302 ? 11.829 15.530 -29.020 1.00 90.44 302 PRO A CA 1
ATOM 2465 C C . PRO A 1 302 ? 12.501 16.521 -28.061 1.00 90.44 302 PRO A C 1
ATOM 2467 O O . PRO A 1 302 ? 13.483 17.166 -28.429 1.00 90.44 302 PRO A O 1
ATOM 2470 N N . LYS A 1 303 ? 12.025 16.596 -26.808 1.00 86.50 303 LYS A N 1
ATOM 2471 C CA . LYS A 1 303 ? 12.580 17.459 -25.747 1.00 86.50 303 LYS A CA 1
ATOM 2472 C C . LYS A 1 303 ? 14.091 17.265 -25.560 1.00 86.50 303 LYS A C 1
ATOM 2474 O O . LYS A 1 303 ? 14.790 18.230 -25.268 1.00 86.50 303 LYS A O 1
ATOM 2479 N N . TYR A 1 304 ? 14.602 16.049 -25.760 1.00 84.44 304 TYR A N 1
ATOM 2480 C CA . TYR A 1 304 ? 16.016 15.712 -25.556 1.00 84.44 304 TYR A CA 1
ATOM 2481 C C . TYR A 1 304 ? 16.832 15.654 -26.858 1.00 84.44 304 TYR A C 1
ATOM 2483 O O . TYR A 1 304 ? 18.044 15.440 -26.831 1.00 84.44 304 TYR A O 1
ATOM 2491 N N . LYS A 1 305 ? 16.186 15.905 -28.002 1.00 84.81 305 LYS A N 1
ATOM 2492 C CA . LYS A 1 305 ? 16.751 15.746 -29.348 1.00 84.81 305 LYS A CA 1
ATOM 2493 C C . LYS A 1 305 ? 16.995 17.070 -30.085 1.00 84.81 305 LYS A C 1
ATOM 2495 O O . LYS A 1 305 ? 17.463 17.053 -31.216 1.00 84.81 305 LYS A O 1
ATOM 2500 N N . ILE A 1 306 ? 16.782 18.216 -29.426 1.00 84.88 306 ILE A N 1
ATOM 2501 C CA . ILE A 1 306 ? 16.932 19.571 -30.005 1.00 84.88 306 ILE A CA 1
ATOM 2502 C C . ILE A 1 306 ? 18.292 19.764 -30.704 1.00 84.88 306 ILE A C 1
ATOM 2504 O O . ILE A 1 306 ? 18.342 20.246 -31.830 1.00 84.88 306 ILE A O 1
ATOM 2508 N N . ASN A 1 307 ? 19.386 19.342 -30.059 1.00 83.69 307 ASN A N 1
ATOM 2509 C CA . ASN A 1 307 ? 20.750 19.505 -30.587 1.00 83.69 307 ASN A CA 1
ATOM 2510 C C . ASN A 1 307 ? 21.309 18.235 -31.255 1.00 83.69 307 ASN A C 1
ATOM 2512 O O . ASN A 1 307 ? 22.413 18.263 -31.787 1.00 83.69 307 ASN A O 1
ATOM 2516 N N . ASN A 1 308 ? 20.589 17.114 -31.183 1.00 84.50 308 ASN A N 1
ATOM 2517 C CA . ASN A 1 308 ? 20.977 15.851 -31.808 1.00 84.50 308 ASN A CA 1
ATOM 2518 C C . ASN A 1 308 ? 19.706 15.093 -32.223 1.00 84.50 308 ASN A C 1
ATOM 2520 O O . ASN A 1 308 ? 19.235 14.241 -31.468 1.00 84.50 308 ASN A O 1
ATOM 2524 N N . PRO A 1 309 ? 19.114 15.430 -33.382 1.00 88.12 309 PRO A N 1
ATOM 2525 C CA . PRO A 1 309 ? 17.811 14.907 -33.774 1.00 88.12 309 PRO A CA 1
ATOM 2526 C C . PRO A 1 309 ? 17.854 13.461 -34.266 1.00 88.12 309 PRO A C 1
ATOM 2528 O O . PRO A 1 309 ? 16.794 12.865 -34.433 1.00 88.12 309 PRO A O 1
ATOM 2531 N N . GLN A 1 310 ? 19.039 12.903 -34.518 1.00 90.88 310 GLN A N 1
ATOM 2532 C CA . GLN A 1 310 ? 19.184 11.558 -35.063 1.00 90.88 310 GLN A CA 1
ATOM 2533 C C . GLN A 1 310 ? 19.004 10.485 -33.971 1.00 90.88 310 GLN A C 1
ATOM 2535 O O . GLN A 1 310 ? 19.298 10.730 -32.791 1.00 90.88 310 GLN A O 1
ATOM 2540 N N . PRO A 1 311 ? 18.509 9.287 -34.331 1.00 89.25 311 PRO A N 1
ATOM 2541 C CA . PRO A 1 311 ? 18.579 8.136 -33.438 1.00 89.25 311 PRO A CA 1
ATOM 2542 C C . PRO A 1 311 ? 20.047 7.753 -33.173 1.00 89.25 311 PRO A C 1
ATOM 2544 O O . PRO A 1 311 ? 20.929 8.166 -33.935 1.00 89.25 311 PRO A O 1
ATOM 2547 N N . PRO A 1 312 ? 20.320 6.933 -32.141 1.00 92.00 312 PRO A N 1
ATOM 2548 C CA . PRO A 1 312 ? 21.636 6.335 -31.952 1.00 92.00 312 PRO A CA 1
ATOM 2549 C C . PRO A 1 312 ? 22.182 5.742 -33.255 1.00 92.00 312 PRO A C 1
ATOM 2551 O O . PRO A 1 312 ? 21.462 5.040 -33.976 1.00 92.00 312 PRO A O 1
ATOM 2554 N N . ALA A 1 313 ? 23.445 6.046 -33.564 1.00 93.25 313 ALA A N 1
ATOM 2555 C CA . ALA A 1 313 ? 24.079 5.610 -34.801 1.00 93.25 313 ALA A CA 1
ATOM 2556 C C . ALA A 1 313 ? 24.152 4.079 -34.878 1.00 93.25 313 ALA A C 1
ATOM 2558 O O . ALA A 1 313 ? 24.308 3.401 -33.858 1.00 93.25 313 ALA A O 1
ATOM 2559 N N . ILE A 1 314 ? 24.057 3.546 -36.098 1.00 91.44 314 ILE A N 1
ATOM 2560 C CA . ILE A 1 314 ? 24.231 2.114 -36.374 1.00 91.44 314 ILE A CA 1
ATOM 2561 C C . ILE A 1 314 ? 25.577 1.657 -35.773 1.00 91.44 314 ILE A C 1
ATOM 2563 O O . ILE A 1 314 ? 26.539 2.420 -35.768 1.00 91.44 314 ILE A O 1
ATOM 2567 N N . ASP A 1 315 ? 25.593 0.464 -35.173 1.00 90.62 315 ASP A N 1
ATOM 2568 C CA . ASP A 1 315 ? 26.734 -0.162 -34.471 1.00 90.62 315 ASP A CA 1
ATOM 2569 C C . ASP A 1 315 ? 27.118 0.401 -33.089 1.00 90.62 315 ASP A C 1
ATOM 2571 O O . ASP A 1 315 ? 28.019 -0.120 -32.430 1.00 90.62 315 ASP A O 1
ATOM 2575 N N . THR A 1 316 ? 26.403 1.405 -32.575 1.00 95.12 316 THR A N 1
ATOM 2576 C CA . THR A 1 316 ? 26.589 1.856 -31.183 1.00 95.12 316 THR A CA 1
ATOM 2577 C C . THR A 1 316 ? 25.899 0.929 -30.175 1.00 95.12 316 THR A C 1
ATOM 2579 O O . THR A 1 316 ? 24.895 0.281 -30.487 1.00 95.12 316 THR A O 1
ATOM 2582 N N . LYS A 1 317 ? 26.389 0.901 -28.924 1.00 94.75 317 LYS A N 1
ATOM 2583 C CA . LYS A 1 317 ? 25.710 0.193 -27.822 1.00 94.75 317 LYS A CA 1
ATOM 2584 C C . LYS A 1 317 ? 24.280 0.703 -27.611 1.00 94.75 317 LYS A C 1
ATOM 2586 O O . LYS A 1 317 ? 23.366 -0.101 -27.459 1.00 94.75 317 LYS A O 1
ATOM 2591 N N . ASP A 1 318 ? 24.080 2.017 -27.711 1.00 93.69 318 ASP A N 1
ATOM 2592 C CA . ASP A 1 318 ? 22.764 2.651 -27.578 1.00 93.69 318 ASP A CA 1
ATOM 2593 C C . ASP A 1 318 ? 21.812 2.221 -28.701 1.00 93.69 318 ASP A C 1
ATOM 2595 O O . ASP A 1 318 ? 20.644 1.918 -28.448 1.00 93.69 318 ASP A O 1
ATOM 2599 N N . ARG A 1 319 ? 22.311 2.087 -29.940 1.00 95.38 319 ARG A N 1
ATOM 2600 C CA . ARG A 1 319 ? 21.512 1.514 -31.030 1.00 95.38 319 ARG A CA 1
ATOM 2601 C C . ARG A 1 319 ? 21.172 0.055 -30.773 1.00 95.38 319 ARG A C 1
ATOM 2603 O O . ARG A 1 319 ? 20.033 -0.339 -31.003 1.00 95.38 319 ARG A O 1
ATOM 2610 N N . LYS A 1 320 ? 22.127 -0.746 -30.297 1.00 96.25 320 LYS A N 1
ATOM 2611 C CA . LYS A 1 320 ? 21.874 -2.150 -29.950 1.00 96.25 320 LYS A CA 1
ATOM 2612 C C . LYS A 1 320 ? 20.801 -2.267 -28.863 1.00 96.25 320 LYS A C 1
ATOM 2614 O O . LYS A 1 320 ? 19.911 -3.099 -28.997 1.00 96.25 320 LYS A O 1
ATOM 2619 N N . MET A 1 321 ? 20.849 -1.424 -27.832 1.00 96.88 321 MET A N 1
ATOM 2620 C CA . MET A 1 321 ? 19.856 -1.412 -26.757 1.00 96.88 321 MET A CA 1
ATOM 2621 C C . MET A 1 321 ? 18.458 -1.015 -27.255 1.00 96.88 321 MET A C 1
ATOM 2623 O O . MET A 1 321 ? 17.475 -1.675 -26.920 1.00 96.88 321 MET A O 1
ATOM 2627 N N . LEU A 1 322 ? 18.372 -0.009 -28.134 1.00 96.56 322 LEU A N 1
ATOM 2628 C CA . LEU A 1 322 ? 17.132 0.362 -28.826 1.00 96.56 322 LEU A CA 1
ATOM 2629 C C . LEU A 1 322 ? 16.525 -0.831 -29.580 1.00 96.56 322 LEU A C 1
ATOM 2631 O O . LEU A 1 322 ? 15.335 -1.119 -29.437 1.00 96.56 322 LEU A O 1
ATOM 2635 N N . GLU A 1 323 ? 17.332 -1.563 -30.351 1.00 97.00 323 GLU A N 1
ATOM 2636 C CA . GLU A 1 323 ? 16.874 -2.753 -31.085 1.00 97.00 323 GLU A CA 1
ATOM 2637 C C . GLU A 1 323 ? 16.433 -3.884 -30.139 1.00 97.00 323 GLU A C 1
ATOM 2639 O O . GLU A 1 323 ? 15.448 -4.569 -30.412 1.00 97.00 323 GLU A O 1
ATOM 2644 N N . ILE A 1 324 ? 17.119 -4.063 -29.005 1.00 97.38 324 ILE A N 1
ATOM 2645 C CA . ILE A 1 324 ? 16.771 -5.052 -27.975 1.00 97.38 324 ILE A CA 1
ATOM 2646 C C . ILE A 1 324 ? 15.402 -4.746 -27.348 1.00 97.38 324 ILE A C 1
ATOM 2648 O O . ILE A 1 324 ? 14.519 -5.610 -27.366 1.00 97.38 324 ILE A O 1
ATOM 2652 N N . LEU A 1 325 ? 15.195 -3.534 -26.813 1.00 97.56 325 LEU A N 1
ATOM 2653 C CA . LEU A 1 325 ? 13.952 -3.186 -26.109 1.00 97.56 325 LEU A CA 1
ATOM 2654 C C . LEU A 1 325 ? 12.754 -3.189 -27.053 1.00 97.56 325 LEU A C 1
ATOM 2656 O O . LEU A 1 325 ? 11.752 -3.851 -26.778 1.00 97.56 325 LEU A O 1
ATOM 2660 N N . THR A 1 326 ? 12.856 -2.496 -28.189 1.00 98.00 326 THR A N 1
ATOM 2661 C CA . THR A 1 326 ? 11.744 -2.411 -29.150 1.00 98.00 326 THR A CA 1
ATOM 2662 C C . THR A 1 326 ? 11.339 -3.792 -29.666 1.00 98.00 326 THR A C 1
ATOM 2664 O O . THR A 1 326 ? 10.146 -4.077 -29.823 1.00 98.00 326 THR A O 1
ATOM 2667 N N . ARG A 1 327 ? 12.299 -4.705 -29.853 1.00 97.88 327 ARG A N 1
ATOM 2668 C CA . ARG A 1 327 ? 12.017 -6.086 -30.249 1.00 97.88 327 ARG A CA 1
ATOM 2669 C C . ARG A 1 327 ? 11.327 -6.875 -29.140 1.00 97.88 327 ARG A C 1
ATOM 2671 O O . ARG A 1 327 ? 10.278 -7.453 -29.413 1.00 97.88 327 ARG A O 1
ATOM 2678 N N . MET A 1 328 ? 11.829 -6.862 -27.903 1.00 98.31 328 MET A N 1
ATOM 2679 C CA . MET A 1 328 ? 11.192 -7.593 -26.794 1.00 98.31 328 MET A CA 1
ATOM 2680 C C . MET A 1 328 ? 9.773 -7.082 -26.494 1.00 98.31 328 MET A C 1
ATOM 2682 O O . MET A 1 328 ? 8.844 -7.884 -26.373 1.00 98.31 328 MET A O 1
ATOM 2686 N N . TRP A 1 329 ? 9.566 -5.760 -26.475 1.00 98.44 329 TRP A N 1
ATOM 2687 C CA . TRP A 1 329 ? 8.246 -5.156 -26.248 1.00 98.44 329 TRP A CA 1
ATOM 2688 C C . TRP A 1 329 ? 7.253 -5.517 -27.353 1.00 98.44 329 TRP A C 1
ATOM 2690 O O . TRP A 1 329 ? 6.121 -5.922 -27.075 1.00 98.44 329 TRP A O 1
ATOM 2700 N N . THR A 1 330 ? 7.666 -5.420 -28.620 1.00 98.25 330 THR A N 1
ATOM 2701 C CA . THR A 1 330 ? 6.773 -5.746 -29.742 1.00 98.25 330 THR A CA 1
ATOM 2702 C C . THR A 1 330 ? 6.537 -7.248 -29.885 1.00 98.25 330 THR A C 1
ATOM 2704 O O . THR A 1 330 ? 5.431 -7.651 -30.248 1.00 98.25 330 THR A O 1
ATOM 2707 N N . ASN A 1 331 ? 7.515 -8.093 -29.558 1.00 98.44 331 ASN A N 1
ATOM 2708 C CA . ASN A 1 331 ? 7.344 -9.544 -29.505 1.00 98.44 331 ASN A CA 1
ATOM 2709 C C . ASN A 1 331 ? 6.319 -9.949 -28.447 1.00 98.44 331 ASN A C 1
ATOM 2711 O O . ASN A 1 331 ? 5.414 -10.736 -28.744 1.00 98.44 331 ASN A O 1
ATOM 2715 N N . PHE A 1 332 ? 6.400 -9.361 -27.252 1.00 98.62 332 PHE A N 1
ATOM 2716 C CA . PHE A 1 332 ? 5.415 -9.592 -26.205 1.00 98.62 332 PHE A CA 1
ATOM 2717 C C . PHE A 1 332 ? 4.021 -9.122 -26.635 1.00 98.62 332 PHE A C 1
ATOM 2719 O O . PHE A 1 332 ? 3.052 -9.868 -26.500 1.00 98.62 332 PHE A O 1
ATOM 2726 N N . ALA A 1 333 ? 3.904 -7.942 -27.248 1.00 98.12 333 ALA A N 1
ATOM 2727 C CA . ALA A 1 333 ? 2.626 -7.462 -27.775 1.00 98.12 333 ALA A CA 1
ATOM 2728 C C . ALA A 1 333 ? 2.025 -8.418 -28.828 1.00 98.12 333 ALA A C 1
ATOM 2730 O O . ALA A 1 333 ? 0.830 -8.716 -28.783 1.00 98.12 333 ALA A O 1
ATOM 2731 N N . LYS A 1 334 ? 2.852 -8.952 -29.738 1.00 98.06 334 LYS A N 1
ATOM 2732 C CA . LYS A 1 334 ? 2.429 -9.889 -30.794 1.00 98.06 334 LYS A CA 1
ATOM 2733 C C . LYS A 1 334 ? 2.049 -11.266 -30.245 1.00 98.06 334 LYS A C 1
ATOM 2735 O O . LYS A 1 334 ? 1.041 -11.829 -30.657 1.00 98.06 334 LYS A O 1
ATOM 2740 N N . THR A 1 335 ? 2.843 -11.811 -29.324 1.00 97.50 335 THR A N 1
ATOM 2741 C CA . THR A 1 335 ? 2.807 -13.250 -28.996 1.00 97.50 335 THR A CA 1
ATOM 2742 C C . THR A 1 335 ? 2.494 -13.559 -27.534 1.00 97.50 335 THR A C 1
ATOM 2744 O O . THR A 1 335 ? 2.036 -14.651 -27.224 1.00 97.50 335 THR A O 1
ATOM 2747 N N . GLY A 1 336 ? 2.697 -12.606 -26.624 1.00 97.00 336 GLY A N 1
ATOM 2748 C CA . GLY A 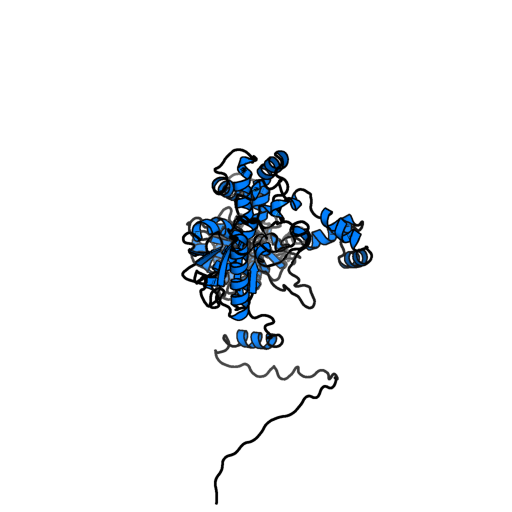1 336 ? 2.691 -12.841 -25.178 1.00 97.00 336 GLY A CA 1
ATOM 2749 C C . GLY A 1 336 ? 3.989 -13.407 -24.617 1.00 97.00 336 GLY A C 1
ATOM 2750 O O . GLY A 1 336 ? 4.054 -13.626 -23.416 1.00 97.00 336 GLY A O 1
ATOM 2751 N N . ASN A 1 337 ? 5.014 -13.593 -25.451 1.00 97.88 337 ASN A N 1
ATOM 2752 C CA . ASN A 1 337 ? 6.372 -13.949 -25.058 1.00 97.88 337 ASN A CA 1
ATOM 2753 C C . ASN A 1 337 ? 7.331 -12.847 -25.566 1.00 97.88 337 ASN A C 1
ATOM 2755 O O . ASN A 1 337 ? 7.261 -12.506 -26.749 1.00 97.88 337 ASN A O 1
ATOM 2759 N N . PRO A 1 338 ? 8.196 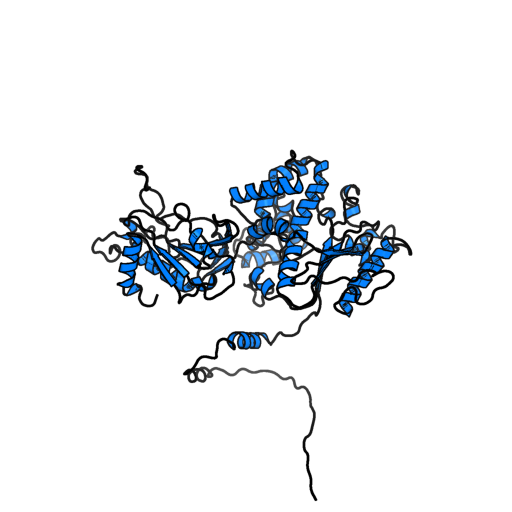-12.250 -24.724 1.00 98.00 338 PRO A N 1
ATOM 2760 C CA . PRO A 1 338 ? 9.154 -11.231 -25.165 1.00 98.00 338 PRO A CA 1
ATOM 2761 C C . PRO A 1 338 ? 10.278 -11.785 -26.055 1.00 98.00 338 PRO A C 1
ATOM 2763 O O . PRO A 1 338 ? 10.821 -11.062 -26.893 1.00 98.00 338 PRO A O 1
ATOM 2766 N N . THR A 1 339 ? 10.606 -13.072 -25.928 1.00 97.62 339 THR A N 1
ATOM 2767 C CA . THR A 1 339 ? 11.717 -13.724 -26.641 1.00 97.62 339 THR A CA 1
ATOM 2768 C C . THR A 1 339 ? 11.254 -15.014 -27.341 1.00 97.62 339 THR A C 1
ATOM 2770 O O . THR A 1 339 ? 11.766 -16.095 -27.051 1.00 97.62 339 THR A O 1
ATOM 2773 N N . PRO A 1 340 ? 10.262 -14.949 -28.254 1.00 96.62 340 PRO A N 1
ATOM 2774 C CA . PRO A 1 340 ? 9.714 -16.130 -28.923 1.00 96.62 340 PRO A CA 1
ATOM 2775 C C . PRO A 1 340 ? 10.695 -16.733 -29.938 1.00 96.62 340 PRO A C 1
ATOM 2777 O O . PRO A 1 340 ? 10.598 -17.913 -30.261 1.00 96.62 340 PRO A O 1
ATOM 2780 N N . VAL A 1 341 ? 11.624 -15.919 -30.448 1.00 94.31 341 VAL A N 1
ATOM 2781 C CA . VAL A 1 341 ? 12.704 -16.297 -31.362 1.00 94.31 341 VAL A CA 1
ATOM 2782 C C . VAL A 1 341 ? 13.956 -15.545 -30.921 1.00 94.31 341 VAL A C 1
ATOM 2784 O O . VAL A 1 341 ? 13.871 -14.354 -30.616 1.00 94.31 341 VAL A O 1
ATOM 2787 N N . LEU A 1 342 ? 15.094 -16.240 -30.879 1.00 96.38 342 LEU A N 1
ATOM 2788 C CA . LEU A 1 342 ? 16.393 -15.632 -30.600 1.00 96.38 342 LEU A CA 1
ATOM 2789 C C . LEU A 1 342 ? 17.049 -15.150 -31.895 1.00 96.38 342 LEU A C 1
ATOM 2791 O O . LEU A 1 342 ? 16.934 -15.798 -32.936 1.00 96.38 342 LEU A O 1
ATOM 2795 N N . ASP A 1 343 ? 17.753 -14.026 -31.822 1.00 93.94 343 ASP A N 1
ATOM 2796 C CA . ASP A 1 343 ? 18.480 -13.434 -32.943 1.00 93.94 343 ASP A CA 1
ATOM 2797 C C . ASP A 1 343 ? 19.709 -12.640 -32.468 1.00 93.94 343 ASP A C 1
ATOM 2799 O O . ASP A 1 343 ? 20.138 -12.751 -31.320 1.00 93.94 343 ASP A O 1
ATOM 2803 N N . GLN A 1 344 ? 20.304 -11.847 -33.364 1.00 92.81 344 GLN A N 1
ATOM 2804 C CA . GLN A 1 344 ? 21.503 -11.053 -33.076 1.00 92.81 344 GLN A CA 1
ATOM 2805 C C . GLN A 1 344 ? 21.315 -9.975 -31.988 1.00 92.81 344 GLN A C 1
ATOM 2807 O O . GLN A 1 344 ? 22.304 -9.491 -31.436 1.00 92.81 344 GLN A O 1
ATOM 2812 N N . TYR A 1 345 ? 20.073 -9.580 -31.689 1.00 94.00 345 TYR A N 1
ATOM 2813 C CA . TYR A 1 345 ? 19.739 -8.611 -30.646 1.00 94.00 345 TYR A CA 1
ATOM 2814 C C . TYR A 1 345 ? 19.198 -9.320 -29.403 1.00 94.00 345 TYR A C 1
ATOM 2816 O O . TYR A 1 345 ? 19.745 -9.161 -28.313 1.00 94.00 345 TYR A O 1
ATOM 2824 N N . VAL A 1 346 ? 18.151 -10.131 -29.562 1.00 94.00 346 VAL A N 1
ATOM 2825 C CA . VAL A 1 346 ? 17.530 -10.890 -28.471 1.00 94.00 346 VAL A CA 1
ATOM 2826 C C . VAL A 1 346 ? 18.216 -12.247 -28.375 1.00 94.00 346 VAL A C 1
ATOM 2828 O O . VAL A 1 346 ? 17.786 -13.233 -28.965 1.00 94.00 346 VAL A O 1
ATOM 2831 N N . THR A 1 347 ? 19.327 -12.284 -27.645 1.00 93.31 347 THR A N 1
ATOM 2832 C CA . THR A 1 347 ? 20.210 -13.460 -27.562 1.00 93.31 347 THR A CA 1
ATOM 2833 C C . THR A 1 347 ? 19.864 -14.416 -26.424 1.00 93.31 347 THR A C 1
ATOM 2835 O O . THR A 1 347 ? 20.373 -15.534 -26.384 1.00 93.31 347 THR A O 1
ATOM 2838 N N . THR A 1 348 ? 19.027 -13.981 -25.483 1.00 95.81 348 THR A N 1
ATOM 2839 C CA . THR A 1 348 ? 18.743 -14.698 -24.235 1.00 95.81 348 THR A CA 1
ATOM 2840 C C . THR A 1 348 ? 17.269 -15.070 -24.180 1.00 95.81 348 THR A C 1
ATOM 2842 O O . THR A 1 348 ? 16.406 -14.224 -24.401 1.00 95.81 348 THR A O 1
ATOM 2845 N N . ASN A 1 349 ? 16.973 -16.334 -23.870 1.00 96.88 349 ASN A N 1
ATOM 2846 C CA . ASN A 1 349 ? 15.603 -16.785 -23.650 1.00 96.88 349 ASN A CA 1
ATOM 2847 C C . ASN A 1 349 ? 15.108 -16.286 -22.285 1.00 96.88 349 ASN A C 1
ATOM 2849 O O . ASN A 1 349 ? 15.601 -16.728 -21.247 1.00 96.88 349 ASN A O 1
ATOM 2853 N N . TRP A 1 350 ? 14.148 -15.366 -22.279 1.00 97.56 350 TRP A N 1
ATOM 2854 C CA . TRP A 1 350 ? 13.592 -14.791 -21.061 1.00 97.56 350 TRP A CA 1
ATOM 2855 C C . TRP A 1 350 ? 12.503 -15.707 -20.508 1.00 97.56 350 TRP A C 1
ATOM 2857 O O . TRP A 1 350 ? 11.366 -15.702 -20.973 1.00 97.56 350 TRP A O 1
ATOM 2867 N N . LEU A 1 351 ? 12.847 -16.512 -19.503 1.00 97.44 351 LEU A N 1
ATOM 2868 C CA . LEU A 1 351 ? 11.875 -17.362 -18.815 1.00 97.44 351 LEU A CA 1
ATOM 2869 C C . LEU A 1 351 ? 11.019 -16.531 -17.842 1.00 97.44 351 LEU A C 1
ATOM 2871 O O . LEU A 1 351 ? 11.561 -15.660 -17.156 1.00 97.44 351 LEU A O 1
ATOM 2875 N N . PRO A 1 352 ? 9.702 -16.791 -17.740 1.00 97.25 352 PRO A N 1
ATOM 2876 C CA . PRO A 1 352 ? 8.853 -16.093 -16.784 1.00 97.25 352 PRO A CA 1
ATOM 2877 C C . PRO A 1 352 ? 9.206 -16.472 -15.338 1.00 97.25 352 PRO A C 1
ATOM 2879 O O . PRO A 1 352 ? 9.788 -17.529 -15.063 1.00 97.25 352 PRO A O 1
ATOM 2882 N N . ALA A 1 353 ? 8.792 -15.624 -14.400 1.00 94.94 353 ALA A N 1
ATOM 2883 C CA . ALA A 1 353 ? 8.714 -15.984 -12.995 1.00 94.94 353 ALA A CA 1
ATOM 2884 C C . ALA A 1 353 ? 7.588 -17.015 -12.805 1.00 94.94 353 ALA A C 1
ATOM 2886 O O . ALA A 1 353 ? 6.461 -16.824 -13.264 1.00 94.94 353 ALA A O 1
ATOM 2887 N N . THR A 1 354 ? 7.905 -18.115 -12.132 1.00 92.88 354 THR A N 1
ATOM 2888 C CA . THR A 1 354 ? 6.993 -19.234 -11.848 1.00 92.88 354 THR A CA 1
ATOM 2889 C C . THR A 1 354 ? 6.764 -19.348 -10.345 1.00 92.88 354 THR A C 1
ATOM 2891 O O . THR A 1 354 ? 7.415 -18.640 -9.581 1.00 92.88 354 THR A O 1
ATOM 2894 N N . 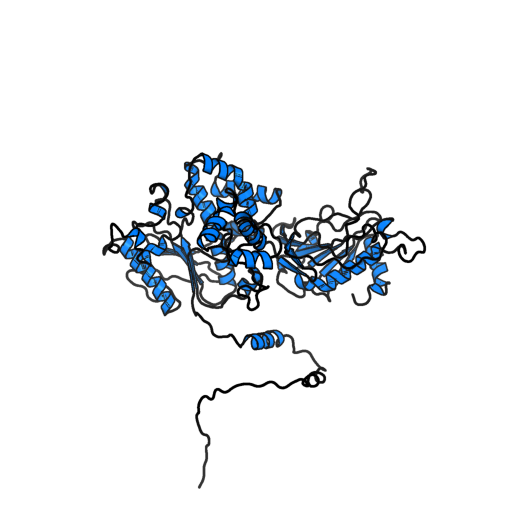ALA A 1 355 ? 5.867 -20.226 -9.890 1.00 88.12 355 ALA A N 1
ATOM 2895 C CA . ALA A 1 355 ? 5.651 -20.464 -8.459 1.00 88.12 355 ALA A CA 1
ATOM 2896 C C . ALA A 1 355 ? 6.916 -20.987 -7.742 1.00 88.12 355 ALA A C 1
ATOM 2898 O O . ALA A 1 355 ? 7.165 -20.611 -6.594 1.00 88.12 355 ALA A O 1
ATOM 2899 N N . ASP A 1 356 ? 7.749 -21.755 -8.446 1.00 88.75 356 ASP A N 1
ATOM 2900 C CA . ASP A 1 356 ? 8.946 -22.389 -7.882 1.00 88.75 356 ASP A CA 1
ATOM 2901 C C . ASP A 1 356 ? 10.219 -21.563 -8.103 1.00 88.75 356 ASP A C 1
ATOM 2903 O O . ASP A 1 356 ? 11.105 -21.539 -7.253 1.00 88.75 356 ASP A O 1
ATOM 2907 N N . ILE A 1 357 ? 10.311 -20.858 -9.236 1.00 89.56 357 ILE A N 1
ATOM 2908 C CA . ILE A 1 357 ? 11.523 -20.146 -9.656 1.00 89.56 357 ILE A CA 1
ATOM 2909 C C . ILE A 1 357 ? 11.196 -18.683 -9.949 1.00 89.56 357 ILE A C 1
ATOM 2911 O O . ILE A 1 357 ? 10.459 -18.370 -10.890 1.00 89.56 357 ILE A O 1
ATOM 2915 N N . PHE A 1 358 ? 11.785 -17.775 -9.170 1.00 91.38 358 PHE A N 1
ATOM 2916 C CA . PHE A 1 358 ? 11.619 -16.335 -9.338 1.00 91.38 358 PHE A CA 1
ATOM 2917 C C . PHE A 1 358 ? 12.664 -15.765 -10.311 1.00 91.38 358 PHE A C 1
ATOM 2919 O O . PHE A 1 358 ? 13.648 -15.147 -9.908 1.00 91.38 358 PHE A O 1
ATOM 2926 N N . ASN A 1 359 ? 12.445 -15.993 -11.607 1.00 93.81 359 ASN A N 1
ATOM 2927 C CA . ASN A 1 359 ? 13.309 -15.477 -12.668 1.00 93.81 359 ASN A CA 1
ATOM 2928 C C . ASN A 1 359 ? 13.076 -13.991 -12.955 1.00 93.81 359 ASN A C 1
ATOM 2930 O O . ASN A 1 359 ? 11.936 -13.522 -12.933 1.00 93.81 359 ASN A O 1
ATOM 2934 N N . TYR A 1 360 ? 14.146 -13.294 -13.329 1.00 96.00 360 TYR A N 1
ATOM 2935 C CA . TYR A 1 360 ? 14.092 -11.977 -13.950 1.00 96.00 360 TYR A CA 1
ATOM 2936 C C . TYR A 1 360 ? 15.172 -11.822 -15.022 1.00 96.00 360 TYR A C 1
ATOM 2938 O O . TYR A 1 360 ? 16.203 -12.493 -14.980 1.00 96.00 360 TYR A O 1
ATOM 2946 N N . LEU A 1 361 ? 14.933 -10.944 -15.993 1.00 97.81 361 LEU A N 1
ATOM 2947 C CA . LEU A 1 361 ? 15.931 -10.566 -16.989 1.00 97.81 361 LEU A CA 1
ATOM 2948 C C . LEU A 1 361 ? 16.585 -9.242 -16.585 1.00 97.81 361 LEU A C 1
ATOM 2950 O O . LEU A 1 361 ? 15.907 -8.216 -16.527 1.00 97.81 361 LEU A O 1
ATOM 2954 N N . ASP A 1 362 ? 17.891 -9.249 -16.330 1.00 94.12 362 ASP A N 1
ATOM 2955 C CA . ASP A 1 362 ? 18.676 -8.018 -16.236 1.00 94.12 362 ASP A CA 1
ATOM 2956 C C . ASP A 1 362 ? 19.029 -7.550 -17.657 1.00 94.12 362 ASP A C 1
ATOM 2958 O O . ASP A 1 362 ? 19.640 -8.278 -18.451 1.00 94.12 362 ASP A O 1
ATOM 2962 N N . ILE A 1 363 ? 18.570 -6.348 -17.996 1.00 97.12 363 ILE A N 1
ATOM 2963 C CA . ILE A 1 363 ? 18.756 -5.697 -19.292 1.00 97.12 363 ILE A CA 1
ATOM 2964 C C . ILE A 1 363 ? 19.850 -4.638 -19.117 1.00 97.12 363 ILE A C 1
ATOM 2966 O O . ILE A 1 363 ? 19.564 -3.460 -18.890 1.00 97.12 363 ILE A O 1
ATOM 2970 N N . GLY A 1 364 ? 21.104 -5.091 -19.165 1.00 91.06 364 GLY A N 1
ATOM 2971 C CA . GLY A 1 364 ? 22.311 -4.266 -19.049 1.00 91.06 364 GLY A CA 1
ATOM 2972 C C . GLY A 1 364 ? 23.083 -4.164 -20.364 1.00 91.06 364 GLY A C 1
ATOM 2973 O O . GLY A 1 364 ? 22.515 -4.291 -21.444 1.00 91.06 364 GLY A O 1
ATOM 2974 N N . ASP A 1 365 ? 24.413 -4.021 -20.300 1.00 86.75 365 ASP A N 1
ATOM 2975 C CA . ASP A 1 365 ? 25.293 -4.165 -21.483 1.00 86.75 365 ASP A CA 1
ATOM 2976 C C . ASP A 1 365 ? 25.091 -5.513 -22.213 1.00 86.75 365 ASP A C 1
ATOM 2978 O O . ASP A 1 365 ? 25.366 -5.651 -23.409 1.00 86.75 365 ASP A O 1
ATOM 2982 N N . THR A 1 366 ? 24.610 -6.519 -21.478 1.00 89.50 366 THR A N 1
ATOM 2983 C CA . THR A 1 366 ? 24.224 -7.843 -21.971 1.00 89.50 366 THR A CA 1
ATOM 2984 C C . THR A 1 366 ? 22.900 -8.266 -21.340 1.00 89.50 366 THR A C 1
ATOM 2986 O O . THR A 1 366 ? 22.562 -7.802 -20.253 1.00 89.50 366 THR A O 1
ATOM 2989 N N . LEU A 1 367 ? 22.166 -9.161 -22.008 1.00 94.62 367 LEU A N 1
ATOM 2990 C CA . LEU A 1 367 ? 20.935 -9.752 -21.480 1.00 94.62 367 LEU A CA 1
ATOM 2991 C C . LEU A 1 367 ? 21.260 -10.954 -20.590 1.00 94.62 367 LEU A C 1
ATOM 2993 O O . LEU A 1 367 ? 21.741 -11.973 -21.096 1.00 94.62 367 LEU A O 1
ATOM 2997 N N . GLN A 1 368 ? 20.956 -10.867 -19.296 1.00 92.62 368 GLN A N 1
ATOM 2998 C CA . GLN A 1 368 ? 21.245 -11.930 -18.331 1.00 92.62 368 GLN A CA 1
ATOM 2999 C C . GLN A 1 368 ? 19.963 -12.408 -17.650 1.00 92.62 368 GLN A C 1
ATOM 3001 O O . GLN A 1 368 ? 19.284 -11.637 -16.979 1.00 92.62 368 GLN A O 1
ATOM 3006 N N . LEU A 1 369 ? 19.624 -13.688 -17.824 1.00 95.81 369 LEU A N 1
ATOM 3007 C CA . LEU A 1 369 ? 18.540 -14.316 -17.071 1.00 95.81 369 LEU A CA 1
ATOM 3008 C C . LEU A 1 369 ? 19.078 -14.730 -15.700 1.00 95.81 369 LEU A C 1
ATOM 3010 O O . LEU A 1 369 ? 20.014 -15.524 -15.616 1.00 95.81 369 LEU A O 1
ATOM 3014 N N . LEU A 1 370 ? 18.478 -14.197 -14.644 1.00 89.06 370 LEU A N 1
ATOM 3015 C CA . LEU A 1 370 ? 18.887 -14.398 -13.261 1.00 89.06 370 LEU A CA 1
ATOM 3016 C C . LEU A 1 370 ? 17.701 -14.897 -12.430 1.00 89.06 370 LEU A C 1
ATOM 3018 O O . LEU A 1 370 ? 16.540 -14.751 -12.815 1.00 89.06 370 LEU A O 1
ATOM 3022 N N . THR A 1 371 ? 17.991 -15.480 -11.271 1.00 88.50 371 THR A N 1
ATOM 3023 C CA . THR A 1 371 ? 16.980 -15.974 -10.329 1.00 88.50 371 THR A CA 1
ATOM 3024 C C . THR A 1 371 ? 17.188 -15.318 -8.972 1.00 88.50 371 THR A C 1
ATOM 3026 O O . THR A 1 371 ? 18.315 -15.241 -8.487 1.00 88.50 371 THR A O 1
ATOM 3029 N N . ILE A 1 372 ? 16.105 -14.870 -8.341 1.00 81.38 372 ILE A N 1
ATOM 3030 C CA . ILE A 1 372 ? 16.147 -14.362 -6.968 1.00 81.38 372 ILE A CA 1
ATOM 3031 C C . ILE A 1 372 ? 16.109 -15.548 -6.001 1.00 81.38 372 ILE A C 1
ATOM 3033 O O . ILE A 1 372 ? 15.114 -16.270 -5.942 1.00 81.38 372 ILE A O 1
ATOM 3037 N N . THR A 1 373 ? 17.184 -15.744 -5.234 1.00 75.31 373 THR A N 1
ATOM 3038 C CA . THR A 1 373 ? 17.330 -16.865 -4.287 1.00 75.31 373 THR A CA 1
ATOM 3039 C C . THR A 1 373 ? 17.022 -16.491 -2.833 1.00 75.31 373 THR A C 1
ATOM 3041 O O . THR A 1 373 ? 16.477 -17.317 -2.110 1.00 75.31 373 THR A O 1
ATOM 3044 N N . ASP A 1 374 ? 17.267 -15.241 -2.418 1.00 63.62 374 ASP A N 1
ATOM 3045 C CA . ASP A 1 374 ? 17.148 -14.787 -1.013 1.00 63.62 374 ASP A CA 1
ATOM 3046 C C . ASP A 1 374 ? 15.936 -13.878 -0.741 1.00 63.62 374 ASP A C 1
ATOM 3048 O O . ASP A 1 374 ? 15.919 -13.085 0.207 1.00 63.62 374 ASP A O 1
ATOM 3052 N N . TYR A 1 375 ? 14.893 -14.016 -1.563 1.00 58.69 375 TYR A N 1
ATOM 3053 C CA . TYR A 1 375 ? 13.696 -13.169 -1.562 1.00 58.69 375 TYR A CA 1
ATOM 3054 C C . TYR A 1 375 ? 13.061 -12.982 -0.167 1.00 58.69 375 TYR A C 1
ATOM 3056 O O . TYR A 1 375 ? 12.655 -11.880 0.204 1.00 58.69 375 TYR A O 1
ATOM 3064 N N . ASN A 1 376 ? 13.025 -14.047 0.643 1.00 54.06 376 ASN A N 1
ATOM 3065 C CA . ASN A 1 376 ? 12.392 -14.033 1.965 1.00 54.06 376 ASN A CA 1
ATOM 3066 C C . ASN A 1 376 ? 13.085 -13.098 2.976 1.00 54.06 376 ASN A C 1
ATOM 3068 O O . ASN A 1 376 ? 12.406 -12.602 3.863 1.00 54.06 376 ASN A O 1
ATOM 3072 N N . SER A 1 377 ? 14.387 -12.810 2.862 1.00 49.09 377 SER A N 1
ATOM 3073 C CA . SER A 1 377 ? 15.097 -12.003 3.878 1.00 49.09 377 SER A CA 1
ATOM 3074 C C . SER A 1 377 ? 14.937 -10.489 3.686 1.00 49.09 377 SER A C 1
ATOM 3076 O O . SER A 1 377 ? 14.886 -9.732 4.648 1.00 49.09 377 SER A O 1
ATOM 3078 N N . ILE A 1 378 ? 14.818 -10.033 2.439 1.00 44.75 378 ILE A N 1
ATOM 3079 C CA . ILE A 1 378 ? 14.823 -8.606 2.078 1.00 44.75 378 ILE A CA 1
ATOM 3080 C C . ILE A 1 378 ? 13.421 -7.993 2.198 1.00 44.75 378 ILE A C 1
ATOM 3082 O O . ILE A 1 378 ? 13.291 -6.815 2.540 1.00 44.75 378 ILE A O 1
ATOM 3086 N N . LEU A 1 379 ? 12.389 -8.801 1.938 1.00 48.44 379 LEU A N 1
ATOM 3087 C CA . LEU A 1 379 ? 10.995 -8.382 1.823 1.00 48.44 379 LEU A CA 1
ATOM 3088 C C . LEU A 1 379 ? 10.136 -8.780 3.025 1.00 48.44 379 LEU A C 1
ATOM 3090 O O . LEU A 1 379 ? 9.225 -8.027 3.348 1.00 48.44 379 LEU A O 1
ATOM 3094 N N . GLN A 1 380 ? 10.424 -9.873 3.749 1.00 50.22 380 GLN A N 1
ATOM 3095 C CA . GLN A 1 380 ? 9.651 -10.194 4.962 1.00 50.22 380 GLN A CA 1
ATOM 3096 C C . GLN A 1 380 ? 9.845 -9.143 6.054 1.00 50.22 380 GLN A C 1
ATOM 3098 O O . GLN A 1 380 ? 8.861 -8.726 6.647 1.00 50.22 380 GLN A O 1
ATOM 3103 N N . ASP A 1 381 ? 11.057 -8.626 6.263 1.00 46.59 381 ASP A N 1
ATOM 3104 C CA . ASP A 1 381 ? 11.287 -7.573 7.261 1.00 46.59 381 ASP A CA 1
ATOM 3105 C C . ASP A 1 381 ? 10.521 -6.276 6.949 1.00 46.59 381 ASP A C 1
ATOM 3107 O O . ASP A 1 381 ? 10.091 -5.573 7.859 1.00 46.59 381 ASP A O 1
ATOM 3111 N N . VAL A 1 382 ? 10.327 -5.965 5.665 1.00 42.91 382 VAL A N 1
ATOM 3112 C CA . VAL A 1 382 ? 9.731 -4.709 5.194 1.00 42.91 382 VAL A CA 1
ATOM 3113 C C . VAL A 1 382 ? 8.213 -4.833 4.982 1.00 42.91 382 VAL A C 1
ATOM 3115 O O . VAL A 1 382 ? 7.461 -3.989 5.458 1.00 42.91 382 VAL A O 1
ATOM 3118 N N . LEU A 1 383 ? 7.730 -5.900 4.337 1.00 46.97 383 LEU A N 1
ATOM 3119 C CA . LEU A 1 383 ? 6.324 -6.086 3.941 1.00 46.97 383 LEU A CA 1
ATOM 3120 C C . LEU A 1 383 ? 5.402 -6.567 5.060 1.00 46.97 383 LEU A C 1
ATOM 3122 O O . LEU A 1 383 ? 4.240 -6.164 5.089 1.00 46.97 383 LEU A O 1
ATOM 3126 N N . VAL A 1 384 ? 5.898 -7.398 5.987 1.00 47.34 384 VAL A N 1
ATOM 3127 C CA . VAL A 1 384 ? 5.164 -7.805 7.206 1.00 47.34 384 VAL A CA 1
ATOM 3128 C C . VAL A 1 384 ? 4.644 -6.560 7.932 1.00 47.34 384 VAL A C 1
ATOM 3130 O O . VAL A 1 384 ? 3.572 -6.537 8.520 1.00 47.34 384 VAL A O 1
ATOM 3133 N N . ILE A 1 385 ? 5.359 -5.450 7.827 1.00 44.25 385 ILE A N 1
ATOM 3134 C CA . ILE A 1 385 ? 5.065 -4.245 8.579 1.00 44.25 385 ILE A CA 1
ATOM 3135 C C . ILE A 1 385 ? 4.114 -3.273 7.836 1.00 44.25 385 ILE A C 1
ATOM 3137 O O . ILE A 1 385 ? 3.468 -2.472 8.514 1.00 44.25 385 ILE A O 1
ATOM 3141 N N . MET A 1 386 ? 3.946 -3.388 6.508 1.00 41.84 386 MET A N 1
ATOM 3142 C CA . MET A 1 386 ? 3.197 -2.430 5.665 1.00 41.84 386 MET A CA 1
ATOM 3143 C C . MET A 1 386 ? 1.717 -2.762 5.393 1.00 41.84 386 MET A C 1
ATOM 3145 O O . MET A 1 386 ? 0.967 -1.871 4.989 1.00 41.84 386 MET A O 1
ATOM 3149 N N . ASP A 1 387 ? 1.263 -4.006 5.579 1.00 52.69 387 ASP A N 1
ATOM 3150 C CA . ASP A 1 387 ? -0.150 -4.365 5.361 1.00 52.69 387 ASP A CA 1
ATOM 3151 C C . ASP A 1 387 ? -0.950 -4.118 6.649 1.00 52.69 387 ASP A C 1
ATOM 3153 O O . ASP A 1 387 ? -1.072 -4.991 7.509 1.00 52.69 387 ASP A O 1
ATOM 3157 N N . ARG A 1 388 ? -1.461 -2.891 6.824 1.00 64.12 388 ARG A N 1
ATOM 3158 C CA . ARG A 1 388 ? -2.471 -2.595 7.851 1.00 64.12 388 ARG A CA 1
ATOM 3159 C C . ARG A 1 388 ? -3.846 -2.994 7.307 1.00 64.12 388 ARG A C 1
ATOM 3161 O O . ARG A 1 388 ? -4.407 -2.237 6.507 1.00 64.12 388 ARG A O 1
ATOM 3168 N N . PRO A 1 389 ? -4.405 -4.149 7.711 1.00 68.12 389 PRO A N 1
ATOM 3169 C CA . PRO A 1 389 ? -5.630 -4.661 7.115 1.00 68.12 389 PRO A CA 1
ATOM 3170 C C . PRO A 1 389 ? -6.799 -3.728 7.423 1.00 68.12 389 PRO A C 1
ATOM 3172 O O . PRO A 1 389 ? -6.974 -3.306 8.566 1.00 68.12 389 PRO A O 1
ATOM 3175 N N . ILE A 1 390 ? -7.624 -3.440 6.416 1.00 74.25 390 ILE A N 1
ATOM 3176 C CA . ILE A 1 390 ? -8.894 -2.739 6.612 1.00 74.25 390 ILE A CA 1
ATOM 3177 C C . ILE A 1 390 ? -10.026 -3.760 6.564 1.00 74.25 390 ILE A C 1
ATOM 3179 O O . ILE A 1 390 ? -10.185 -4.463 5.568 1.00 74.25 390 ILE A O 1
ATOM 3183 N N . VAL A 1 391 ? -10.829 -3.812 7.623 1.00 80.62 391 VAL A N 1
ATOM 3184 C CA . VAL A 1 391 ? -12.017 -4.666 7.731 1.00 80.62 391 VAL A CA 1
ATOM 3185 C C . VAL A 1 391 ? -13.252 -3.779 7.832 1.00 80.62 391 VAL A C 1
ATOM 3187 O O . VAL A 1 391 ? -13.263 -2.803 8.578 1.00 80.62 391 VAL A O 1
ATOM 3190 N N . THR A 1 392 ? -14.295 -4.098 7.066 1.00 89.19 392 THR A N 1
ATOM 3191 C CA . THR A 1 392 ? -15.578 -3.382 7.131 1.00 89.19 392 THR A CA 1
ATOM 3192 C C . THR A 1 392 ? -16.533 -4.150 8.035 1.00 89.19 392 THR A C 1
ATOM 3194 O O . THR A 1 392 ? -16.887 -5.286 7.729 1.00 89.19 392 THR A O 1
ATOM 3197 N N . VAL A 1 393 ? -16.930 -3.524 9.138 1.00 95.44 393 VAL A N 1
ATOM 3198 C CA . VAL A 1 393 ? -17.957 -4.000 10.075 1.00 95.44 393 VAL A CA 1
ATOM 3199 C C . VAL A 1 393 ? -19.232 -3.173 9.898 1.00 95.44 393 VAL A C 1
ATOM 3201 O O . VAL A 1 393 ? -19.221 -2.151 9.212 1.00 95.44 393 VAL A O 1
ATOM 3204 N N . ASN A 1 394 ? -20.335 -3.578 10.528 1.00 95.94 394 ASN A N 1
ATOM 3205 C CA . ASN A 1 394 ? -21.631 -2.903 10.396 1.00 95.94 394 ASN A CA 1
ATOM 3206 C C . ASN A 1 394 ? -21.582 -1.420 10.803 1.00 95.94 394 ASN A C 1
ATOM 3208 O O . ASN A 1 394 ? -22.329 -0.609 10.261 1.00 95.94 394 ASN A O 1
ATOM 3212 N N . GLN A 1 395 ? -20.704 -1.058 11.743 1.00 96.75 395 GLN A N 1
ATOM 3213 C CA . GLN A 1 395 ? -20.554 0.316 12.229 1.00 96.75 395 GLN A CA 1
ATOM 3214 C C . GLN A 1 395 ? -19.596 1.181 11.396 1.00 96.75 395 GLN A C 1
ATOM 3216 O O . GLN A 1 395 ? -19.618 2.399 11.548 1.00 96.75 395 GLN A O 1
ATOM 3221 N N . GLY A 1 396 ? -18.753 0.597 10.538 1.00 93.44 396 GLY A N 1
ATOM 3222 C CA . GLY A 1 396 ? -17.763 1.349 9.763 1.00 93.44 396 GLY A CA 1
ATOM 3223 C C . GLY A 1 396 ? -16.533 0.533 9.361 1.00 93.44 396 GLY A C 1
ATOM 3224 O O . GLY A 1 396 ? -16.512 -0.694 9.441 1.00 93.44 396 GLY A O 1
ATOM 3225 N N . LYS A 1 397 ? -15.478 1.218 8.907 1.00 83.50 397 LYS A N 1
ATOM 3226 C CA . LYS A 1 397 ? -14.205 0.589 8.507 1.00 83.50 397 LYS A CA 1
ATOM 3227 C C . LYS A 1 397 ? -13.202 0.646 9.669 1.00 83.50 397 LYS A C 1
ATOM 3229 O O . LYS A 1 397 ? -13.053 1.695 10.294 1.00 83.50 397 LYS A O 1
ATOM 3234 N N . LEU A 1 398 ? -12.517 -0.462 9.946 1.00 85.25 398 LEU A N 1
ATOM 3235 C CA . LEU A 1 398 ? -11.480 -0.613 10.976 1.00 85.25 398 LEU A CA 1
ATOM 3236 C C . LEU A 1 398 ? -10.135 -0.893 10.316 1.00 85.25 398 LEU A C 1
ATOM 3238 O O . LEU A 1 398 ? -10.074 -1.747 9.438 1.00 85.25 398 LEU A O 1
ATOM 3242 N N . GLN A 1 399 ? -9.063 -0.247 10.768 1.00 82.44 399 GLN A N 1
ATOM 3243 C CA . GLN A 1 399 ? -7.702 -0.534 10.315 1.00 82.44 399 GLN A CA 1
ATOM 3244 C C . GLN A 1 399 ? -6.879 -1.197 11.421 1.00 82.44 399 GLN A C 1
ATOM 3246 O O . GLN A 1 399 ? -6.491 -0.551 12.394 1.00 82.44 399 GLN A O 1
ATOM 3251 N N . GLY A 1 400 ? -6.583 -2.481 11.249 1.00 76.69 400 GLY A N 1
ATOM 3252 C CA . GLY A 1 400 ? -5.770 -3.259 12.178 1.00 76.69 400 GLY A CA 1
ATOM 3253 C C . GLY A 1 400 ? -4.270 -3.011 12.026 1.00 76.69 400 GLY A C 1
ATOM 3254 O O . GLY A 1 400 ? -3.811 -2.144 11.271 1.00 76.69 400 GLY A O 1
ATOM 3255 N N . ILE A 1 401 ? -3.496 -3.808 12.750 1.00 70.25 401 ILE A N 1
ATOM 3256 C CA . ILE A 1 401 ? -2.035 -3.827 12.717 1.00 70.25 401 ILE A CA 1
ATOM 3257 C C . ILE A 1 401 ? -1.541 -5.271 12.687 1.00 70.25 401 ILE A C 1
ATOM 3259 O O . ILE A 1 401 ? -2.160 -6.147 13.283 1.00 70.25 401 ILE A O 1
ATOM 3263 N N . LEU A 1 402 ? -0.439 -5.529 11.988 1.00 69.06 402 LEU A N 1
ATOM 3264 C CA . LEU A 1 402 ? 0.254 -6.804 12.109 1.00 69.06 402 LEU A CA 1
ATOM 3265 C C . LEU A 1 402 ? 1.205 -6.772 13.310 1.00 69.06 402 LEU A C 1
ATOM 3267 O O . LEU A 1 402 ? 2.040 -5.867 13.417 1.00 69.06 402 LEU A O 1
ATOM 3271 N N . GLU A 1 403 ? 1.079 -7.775 14.172 1.00 67.88 403 GLU A N 1
ATOM 3272 C CA . GLU A 1 403 ? 1.901 -7.976 15.360 1.00 67.88 403 GLU A CA 1
ATOM 3273 C C . GLU A 1 403 ? 2.718 -9.265 15.263 1.00 67.88 403 GLU A C 1
ATOM 3275 O O . GLU A 1 403 ? 2.353 -10.232 14.585 1.00 67.88 403 GLU A O 1
ATOM 3280 N N . GLU A 1 404 ? 3.857 -9.265 15.948 1.00 68.44 404 GLU A N 1
ATOM 3281 C CA . GLU A 1 404 ? 4.703 -10.440 16.100 1.00 68.44 404 GLU A CA 1
ATOM 3282 C C . GLU A 1 404 ? 4.252 -11.273 17.304 1.00 68.44 404 GLU A C 1
ATOM 3284 O O . GLU A 1 404 ? 3.938 -10.745 18.378 1.00 68.44 404 GLU A O 1
ATOM 3289 N N . ASN A 1 405 ? 4.215 -12.591 17.108 1.00 69.00 405 ASN A N 1
ATOM 3290 C CA . ASN A 1 405 ? 3.966 -13.552 18.171 1.00 69.00 405 ASN A CA 1
ATOM 3291 C C . ASN A 1 405 ? 5.250 -13.819 18.968 1.00 69.00 405 ASN A C 1
ATOM 3293 O O . ASN A 1 405 ? 6.295 -14.104 18.383 1.00 69.00 405 ASN A O 1
ATOM 3297 N N . LEU A 1 406 ? 5.144 -13.838 20.300 1.00 73.25 406 LEU A N 1
ATOM 3298 C CA . LEU A 1 406 ? 6.254 -14.150 21.212 1.00 73.25 406 LEU A CA 1
ATOM 3299 C C . LEU A 1 406 ? 6.990 -15.470 20.896 1.00 73.25 406 LEU A C 1
ATOM 3301 O O . LEU A 1 406 ? 8.179 -15.596 21.173 1.00 73.25 406 LEU A O 1
ATOM 3305 N N . LEU A 1 407 ? 6.310 -16.470 20.329 1.00 68.75 407 LEU A N 1
ATOM 3306 C CA . LEU A 1 407 ? 6.898 -17.782 20.027 1.00 68.75 407 LEU A CA 1
ATOM 3307 C C . LEU A 1 407 ? 7.792 -17.805 18.771 1.00 68.75 407 LEU A C 1
ATOM 3309 O O . LEU A 1 407 ? 8.290 -18.880 18.426 1.00 68.75 407 LEU A O 1
ATOM 3313 N N . GLY A 1 408 ? 7.991 -16.662 18.102 1.00 46.78 408 GLY A N 1
ATOM 3314 C CA . GLY A 1 408 ? 8.797 -16.518 16.887 1.00 46.78 408 GLY A CA 1
ATOM 3315 C C . GLY A 1 408 ? 8.194 -17.243 15.678 1.00 46.78 408 GLY A C 1
ATOM 3316 O O . GLY A 1 408 ? 7.456 -18.219 15.820 1.00 46.78 408 GLY A O 1
ATOM 3317 N N . SER A 1 409 ? 8.510 -16.786 14.462 1.00 48.06 409 SER A N 1
ATOM 3318 C CA . SER A 1 409 ? 8.098 -17.339 13.147 1.00 48.06 409 SER A CA 1
ATOM 3319 C C . SER A 1 409 ? 6.643 -17.145 12.686 1.00 48.06 409 SER A C 1
ATOM 3321 O O . SER A 1 409 ? 6.316 -17.581 11.586 1.00 48.06 409 SER A O 1
ATOM 3323 N N . HIS A 1 410 ? 5.764 -16.511 13.471 1.00 54.94 410 HIS A N 1
ATOM 3324 C CA . HIS A 1 410 ? 4.360 -16.298 13.085 1.00 54.94 410 HIS A CA 1
ATOM 3325 C C . HIS A 1 410 ? 3.894 -14.884 13.435 1.00 54.94 410 HIS A C 1
ATOM 3327 O O . HIS A 1 410 ? 4.143 -14.391 14.534 1.00 54.94 410 HIS A O 1
ATOM 3333 N N . HIS A 1 411 ? 3.164 -14.261 12.515 1.00 69.06 411 HIS A N 1
ATOM 3334 C CA . HIS A 1 411 ? 2.490 -12.988 12.745 1.00 69.06 411 HIS A CA 1
ATOM 3335 C C . HIS A 1 411 ? 0.989 -13.201 12.979 1.00 69.06 411 HIS A C 1
ATOM 3337 O O . HIS A 1 411 ? 0.439 -14.267 12.688 1.00 69.06 411 HIS A O 1
ATOM 3343 N N . TYR A 1 412 ? 0.309 -12.187 13.500 1.00 76.88 412 TYR A N 1
ATOM 3344 C CA . TYR A 1 412 ? -1.151 -12.130 13.537 1.00 76.88 412 TYR A CA 1
ATOM 3345 C C . TYR A 1 412 ? -1.624 -10.697 13.346 1.00 76.88 412 TYR A C 1
ATOM 3347 O O . TYR A 1 412 ? -0.920 -9.744 13.674 1.00 76.88 412 TYR A O 1
ATOM 3355 N N . PHE A 1 413 ? -2.823 -10.538 12.799 1.00 82.06 413 PHE A N 1
ATOM 3356 C CA . PHE A 1 413 ? -3.458 -9.235 12.697 1.00 82.06 413 PHE A CA 1
ATOM 3357 C C . PHE A 1 413 ? -4.239 -8.954 13.972 1.00 82.06 413 PHE A C 1
ATOM 3359 O O . PHE A 1 413 ? -5.077 -9.757 14.377 1.00 82.06 413 PHE A O 1
ATOM 3366 N N . SER A 1 414 ? -3.982 -7.807 14.585 1.00 85.81 414 SER A N 1
ATOM 3367 C CA . SER A 1 414 ? -4.705 -7.327 15.751 1.00 85.81 414 SER A CA 1
ATOM 3368 C C . SER A 1 414 ? -5.579 -6.131 15.387 1.00 85.81 414 SER A C 1
ATOM 3370 O O . SER A 1 414 ? -5.140 -5.199 14.710 1.00 85.81 414 SER A O 1
ATOM 3372 N N . PHE A 1 415 ? -6.808 -6.144 15.890 1.00 92.81 415 PHE A N 1
ATOM 3373 C CA . PHE A 1 415 ? -7.750 -5.033 15.853 1.00 92.81 415 PHE A CA 1
ATOM 3374 C C . PHE A 1 415 ? -8.178 -4.743 17.288 1.00 92.81 415 PHE A C 1
ATOM 3376 O O . PHE A 1 415 ? -8.852 -5.559 17.911 1.00 92.81 415 PHE A O 1
ATOM 3383 N N . LYS A 1 416 ? -7.737 -3.616 17.832 1.00 91.81 416 LYS A N 1
ATOM 3384 C CA . LYS A 1 416 ? -7.886 -3.237 19.237 1.00 91.81 416 LYS A CA 1
ATOM 3385 C C . LYS A 1 416 ? -8.838 -2.051 19.379 1.00 91.81 416 LYS A C 1
ATOM 3387 O O . LYS A 1 416 ? -8.971 -1.253 18.453 1.00 91.81 416 LYS A O 1
ATOM 3392 N N . GLY A 1 417 ? -9.497 -1.941 20.529 1.00 93.81 417 GLY A N 1
ATOM 3393 C CA . GLY A 1 417 ? -10.320 -0.776 20.859 1.00 93.81 417 GLY A CA 1
ATOM 3394 C C . GLY A 1 417 ? -11.579 -0.630 19.998 1.00 93.81 417 GLY A C 1
ATOM 3395 O O . GLY A 1 417 ? -11.977 0.487 19.649 1.00 93.81 417 GLY A O 1
ATOM 3396 N N . ILE A 1 418 ? -12.205 -1.748 19.613 1.00 97.94 418 ILE A N 1
ATOM 3397 C CA . ILE A 1 418 ? -13.420 -1.739 18.791 1.00 97.94 418 ILE A CA 1
ATOM 3398 C C . ILE A 1 418 ? -14.637 -1.535 19.706 1.00 97.94 418 ILE A C 1
ATOM 3400 O O . ILE A 1 418 ? -14.870 -2.384 20.569 1.00 97.94 418 ILE A O 1
ATOM 3404 N N . PRO A 1 419 ? -15.419 -0.448 19.557 1.00 97.81 419 PRO A N 1
ATOM 3405 C CA . PRO A 1 419 ? -16.593 -0.227 20.396 1.00 97.81 419 PRO A CA 1
ATOM 3406 C C . PRO A 1 419 ? -17.684 -1.240 20.046 1.00 97.81 419 PRO A C 1
ATOM 3408 O O . PRO A 1 419 ? -18.127 -1.304 18.897 1.00 97.81 419 PRO A O 1
ATOM 3411 N N . PHE A 1 420 ? -18.135 -2.012 21.035 1.00 98.19 420 PHE A N 1
ATOM 3412 C CA . PHE A 1 420 ? -19.260 -2.939 20.865 1.00 98.19 420 PHE A CA 1
ATOM 3413 C C . PHE A 1 420 ? -20.577 -2.396 21.434 1.00 98.19 420 PHE A C 1
ATOM 3415 O O . PHE A 1 420 ? -21.627 -2.989 21.197 1.00 98.19 420 PHE A O 1
ATOM 3422 N N . ALA A 1 421 ? -20.525 -1.282 22.168 1.00 98.00 421 ALA A N 1
ATOM 3423 C CA . ALA A 1 421 ? -21.669 -0.562 22.721 1.00 98.00 421 ALA A CA 1
ATOM 3424 C C . ALA A 1 421 ? -21.363 0.945 22.813 1.00 98.00 421 ALA A C 1
ATOM 3426 O O . ALA A 1 421 ? -20.204 1.357 22.719 1.00 98.00 421 ALA A O 1
ATOM 3427 N N . ALA A 1 422 ? -22.398 1.769 22.979 1.00 97.69 422 ALA A N 1
ATOM 3428 C CA . ALA A 1 422 ? -22.247 3.191 23.270 1.00 97.69 422 ALA A CA 1
ATOM 3429 C C . ALA A 1 422 ? -21.554 3.401 24.636 1.00 97.69 422 ALA A C 1
ATOM 3431 O O . ALA A 1 422 ? -21.782 2.607 25.556 1.00 97.69 422 ALA A O 1
ATOM 3432 N N . PRO A 1 423 ? -20.739 4.462 24.806 1.00 96.94 423 PRO A N 1
ATOM 3433 C CA . PRO A 1 423 ? -20.090 4.758 26.080 1.00 96.94 423 PRO A CA 1
ATOM 3434 C C . PRO A 1 423 ? -21.121 4.903 27.215 1.00 96.94 423 PRO A C 1
ATOM 3436 O O . PRO A 1 423 ? -22.010 5.750 27.112 1.00 96.94 423 PRO A O 1
ATOM 3439 N N . PRO A 1 424 ? -21.024 4.133 28.314 1.00 96.38 424 PRO A N 1
ATOM 3440 C CA . PRO A 1 424 ? -21.997 4.148 29.408 1.00 96.38 424 PRO A CA 1
ATOM 3441 C C . PRO A 1 424 ? -21.773 5.337 30.364 1.00 96.38 424 PRO A C 1
ATOM 3443 O O . PRO A 1 424 ? -21.685 5.168 31.578 1.00 96.38 424 PRO A O 1
ATOM 3446 N N . VAL A 1 425 ? -21.662 6.545 29.807 1.00 96.81 425 VAL A N 1
ATOM 3447 C CA . VAL A 1 425 ? -21.395 7.805 30.517 1.00 96.81 425 VAL A CA 1
ATOM 3448 C C . VAL A 1 425 ? -22.640 8.690 30.574 1.00 96.81 425 VAL A C 1
ATOM 3450 O O . VAL A 1 425 ? -23.570 8.538 29.780 1.00 96.81 425 VAL A O 1
ATOM 3453 N N . GLY A 1 426 ? -22.659 9.650 31.504 1.00 95.19 426 GLY A N 1
ATOM 3454 C CA . GLY A 1 426 ? -23.769 10.598 31.644 1.00 95.19 426 GLY A CA 1
ATOM 3455 C C . GLY A 1 426 ? -25.102 9.881 31.868 1.00 95.19 426 GLY A C 1
ATOM 3456 O O . GLY A 1 426 ? -25.211 9.043 32.761 1.00 95.19 426 GLY A O 1
ATOM 3457 N N . GLU A 1 427 ? -26.091 10.165 31.021 1.00 95.12 427 GLU A N 1
ATOM 3458 C CA . GLU A 1 427 ? -27.426 9.554 31.080 1.00 95.12 427 GLU A CA 1
ATOM 3459 C C . GLU A 1 427 ? -27.438 8.040 30.818 1.00 95.12 427 GLU A C 1
ATOM 3461 O O . GLU A 1 427 ? -28.447 7.393 31.099 1.00 95.12 427 GLU A O 1
ATOM 3466 N N . LEU A 1 428 ? -26.360 7.468 30.264 1.00 95.81 428 LEU A N 1
ATOM 3467 C CA . LEU A 1 428 ? -26.212 6.024 30.044 1.00 95.81 428 LEU A CA 1
ATOM 3468 C C . LEU A 1 428 ? -25.549 5.303 31.226 1.00 95.81 428 LEU A C 1
ATOM 3470 O O . LEU A 1 428 ? -25.503 4.069 31.254 1.00 95.81 428 LEU A O 1
ATOM 3474 N N . ARG A 1 429 ? -25.066 6.040 32.235 1.00 96.00 429 ARG A N 1
ATOM 3475 C CA . ARG A 1 429 ? -24.502 5.438 33.446 1.00 96.00 429 ARG A CA 1
ATOM 3476 C C . ARG A 1 429 ? -25.563 4.577 34.135 1.00 96.00 429 ARG A C 1
ATOM 3478 O O . ARG A 1 429 ? -26.701 4.998 34.322 1.00 96.00 429 ARG A O 1
ATOM 3485 N N . PHE A 1 430 ? -25.179 3.356 34.500 1.00 95.00 430 PHE A N 1
ATOM 3486 C CA . PHE A 1 430 ? -26.048 2.304 35.049 1.00 95.00 430 PHE A CA 1
ATOM 3487 C C . PHE A 1 430 ? -27.156 1.785 34.122 1.00 95.00 430 PHE A C 1
ATOM 3489 O O . PHE A 1 430 ? -27.776 0.793 34.478 1.00 95.00 430 PHE A O 1
ATOM 3496 N N . LYS A 1 431 ? -27.388 2.357 32.932 1.00 95.62 431 LYS A N 1
ATOM 3497 C CA . LYS A 1 431 ? -28.337 1.790 31.962 1.00 95.62 431 LYS A CA 1
ATOM 3498 C C . LYS A 1 431 ? -27.778 0.536 31.300 1.00 95.62 431 LYS A C 1
ATOM 3500 O O . LYS A 1 431 ? -26.574 0.262 31.325 1.00 95.62 431 LYS A O 1
ATOM 3505 N N . ASP A 1 432 ? -28.673 -0.235 30.702 1.00 96.44 432 ASP A N 1
ATOM 3506 C CA . ASP A 1 432 ? -28.308 -1.336 29.815 1.00 96.44 432 ASP A CA 1
ATOM 3507 C C . ASP A 1 432 ? -27.480 -0.810 28.627 1.00 96.44 432 ASP A C 1
ATOM 3509 O O . ASP A 1 432 ? -27.667 0.339 28.224 1.00 96.44 432 ASP A O 1
ATOM 3513 N N . PRO A 1 433 ? -26.535 -1.602 28.088 1.00 96.88 433 PRO A N 1
ATOM 3514 C CA . PRO A 1 433 ? -25.699 -1.158 26.978 1.00 96.88 433 PRO A CA 1
ATOM 3515 C C . PRO A 1 433 ? -26.546 -0.871 25.736 1.00 96.88 433 PRO A C 1
ATOM 3517 O O . PRO A 1 433 ? -27.329 -1.714 25.291 1.00 96.88 433 PRO A O 1
ATOM 3520 N N . GLU A 1 434 ? -26.344 0.304 25.150 1.00 97.31 434 GLU A N 1
ATOM 3521 C CA . GLU A 1 434 ? -26.945 0.678 23.871 1.00 97.31 434 GLU A CA 1
ATOM 3522 C C . GLU A 1 434 ? -26.000 0.346 22.703 1.00 97.31 434 GLU A C 1
ATOM 3524 O O . GLU A 1 434 ? -24.784 0.259 22.904 1.00 97.31 434 GLU A O 1
ATOM 3529 N N . PRO A 1 435 ? -26.513 0.138 21.475 1.00 96.75 435 PRO A N 1
ATOM 3530 C CA . PRO A 1 435 ? -25.677 -0.136 20.309 1.00 96.75 435 PRO A CA 1
ATOM 3531 C C . PRO A 1 435 ? -24.608 0.945 20.069 1.00 96.75 435 PRO A C 1
ATOM 3533 O O . PRO A 1 435 ? -24.867 2.127 20.296 1.00 96.75 435 PRO A O 1
ATOM 3536 N N . PRO A 1 436 ? -23.416 0.575 19.569 1.00 96.06 436 PRO A N 1
ATOM 3537 C CA . PRO A 1 436 ? -22.360 1.535 19.278 1.00 96.06 436 PRO A CA 1
ATOM 3538 C C . PRO A 1 436 ? -22.751 2.423 18.092 1.00 96.06 436 PRO A C 1
ATOM 3540 O O . PRO A 1 436 ? -23.271 1.939 17.082 1.00 96.06 436 PRO A O 1
ATOM 3543 N N . THR A 1 437 ? -22.453 3.719 18.189 1.00 92.88 437 THR A N 1
ATOM 3544 C CA . THR A 1 437 ? -22.679 4.668 17.095 1.00 92.88 437 THR A CA 1
ATOM 3545 C C . THR A 1 437 ? -21.804 4.305 15.888 1.00 92.88 437 THR A C 1
ATOM 3547 O O . THR A 1 437 ? -20.592 4.122 16.056 1.00 92.88 437 THR A O 1
ATOM 3550 N N . PRO A 1 438 ? -22.369 4.223 14.669 1.00 94.12 438 PRO A N 1
ATOM 3551 C CA . PRO A 1 438 ? -21.575 4.120 13.452 1.00 94.12 438 PRO A CA 1
ATOM 3552 C C . PRO A 1 438 ? -20.614 5.303 13.303 1.00 94.12 438 PRO A C 1
ATOM 3554 O O . PRO A 1 438 ? -20.906 6.412 13.751 1.00 94.12 438 PRO A O 1
ATOM 3557 N N . TRP A 1 439 ? -19.481 5.087 12.643 1.00 92.25 439 TRP A N 1
ATOM 3558 C CA . TRP A 1 439 ? -18.516 6.144 12.344 1.00 92.25 439 TRP A CA 1
ATOM 3559 C C . TRP A 1 439 ? -18.280 6.267 10.842 1.00 92.25 439 TRP A C 1
ATOM 3561 O O . TRP A 1 439 ? -18.352 5.295 10.089 1.00 92.25 439 TRP A O 1
ATOM 3571 N N . GLU A 1 440 ? -17.955 7.481 10.405 1.00 84.75 440 GLU A N 1
ATOM 3572 C CA . GLU A 1 440 ? -17.487 7.728 9.045 1.00 84.75 440 GLU A CA 1
ATOM 3573 C C . GLU A 1 440 ? -15.962 7.578 8.950 1.00 84.75 440 GLU A C 1
ATOM 3575 O O . GLU A 1 440 ? -15.230 7.796 9.916 1.00 84.75 440 GLU A O 1
ATOM 3580 N N . GLY A 1 441 ? -15.473 7.202 7.767 1.00 79.25 441 GLY A N 1
ATOM 3581 C CA . GLY A 1 441 ? -14.045 7.003 7.519 1.00 79.25 441 GLY A CA 1
ATOM 3582 C C . GLY A 1 441 ? -13.500 5.675 8.056 1.00 79.25 441 GLY A C 1
ATOM 3583 O O . GLY A 1 441 ? -14.226 4.692 8.220 1.00 79.25 441 GLY A O 1
ATOM 3584 N N . ILE A 1 442 ? -12.183 5.634 8.261 1.00 74.62 442 ILE A N 1
ATOM 3585 C CA . ILE A 1 442 ? -11.452 4.463 8.756 1.00 74.62 442 ILE A CA 1
ATOM 3586 C C . ILE A 1 442 ? -11.021 4.748 10.195 1.00 74.62 442 ILE A C 1
ATOM 3588 O O . ILE A 1 442 ? -10.269 5.688 10.444 1.00 74.62 442 ILE A O 1
ATOM 3592 N N . ARG A 1 443 ? -11.481 3.925 11.139 1.00 82.50 443 ARG A N 1
ATOM 3593 C CA . ARG A 1 443 ? -11.076 3.994 12.544 1.00 82.50 443 ARG A CA 1
ATOM 3594 C C . ARG A 1 443 ? -9.791 3.199 12.745 1.00 82.50 443 ARG A C 1
ATOM 3596 O O . ARG A 1 443 ? -9.726 2.021 12.390 1.00 82.50 443 ARG A O 1
ATOM 3603 N N . ASP A 1 444 ? -8.782 3.841 13.324 1.00 79.19 444 ASP A N 1
ATOM 3604 C CA . ASP A 1 444 ? -7.536 3.178 13.703 1.00 79.19 444 ASP A CA 1
ATOM 3605 C C . ASP A 1 444 ? -7.800 2.210 14.872 1.00 79.19 444 ASP A C 1
ATOM 3607 O O . ASP A 1 444 ? -8.238 2.627 15.943 1.00 79.19 444 ASP A O 1
ATOM 3611 N N . ALA A 1 445 ? -7.551 0.920 14.639 1.00 88.06 445 ALA A N 1
ATOM 3612 C CA . ALA A 1 445 ? -7.700 -0.163 15.603 1.00 88.06 445 ALA A CA 1
ATOM 3613 C C . ALA A 1 445 ? -6.341 -0.808 15.944 1.00 88.06 445 ALA A C 1
ATOM 3615 O O . ALA A 1 445 ? -6.259 -2.017 16.149 1.00 88.06 445 ALA A O 1
ATOM 3616 N N . SER A 1 446 ? -5.241 -0.046 15.971 1.00 76.12 446 SER A N 1
ATOM 3617 C CA . SER A 1 446 ? -3.922 -0.574 16.360 1.00 76.12 446 SER A CA 1
ATOM 3618 C C . SER A 1 446 ? -3.592 -0.419 17.843 1.00 76.12 446 SER A C 1
ATOM 3620 O O . SER A 1 446 ? -2.585 -0.958 18.296 1.00 76.12 446 SER A O 1
ATOM 3622 N N . LYS A 1 447 ? -4.386 0.344 18.601 1.00 81.31 447 LYS A N 1
ATOM 3623 C CA . LYS A 1 447 ? -4.106 0.691 20.002 1.00 81.31 447 LYS A CA 1
ATOM 3624 C C . LYS A 1 447 ? -5.231 0.220 20.912 1.00 81.31 447 LYS A C 1
ATOM 3626 O O . LYS A 1 447 ? -6.394 0.214 20.520 1.00 81.31 447 LYS A O 1
ATOM 3631 N N . ASN A 1 448 ? -4.873 -0.154 22.136 1.00 84.44 448 ASN A N 1
ATOM 3632 C CA . ASN A 1 448 ? -5.859 -0.433 23.171 1.00 84.44 448 ASN A CA 1
ATOM 3633 C C . ASN A 1 448 ? -6.690 0.819 23.477 1.00 84.44 448 ASN A C 1
ATOM 3635 O O . ASN A 1 448 ? -6.146 1.922 23.542 1.00 84.44 448 ASN A O 1
ATOM 3639 N N . SER A 1 449 ? -7.984 0.617 23.717 1.00 90.50 449 SER A N 1
ATOM 3640 C CA . SER A 1 449 ? -8.855 1.615 24.343 1.00 90.50 449 SER A CA 1
ATOM 3641 C C . SER A 1 449 ? -8.823 1.486 25.867 1.00 90.50 449 SER A C 1
ATOM 3643 O O . SER A 1 449 ? -8.194 0.573 26.414 1.00 90.50 449 SER A O 1
ATOM 3645 N N . ASP A 1 450 ? -9.502 2.401 26.554 1.00 92.88 450 ASP A N 1
ATOM 3646 C CA . ASP A 1 450 ? -9.559 2.411 28.011 1.00 92.88 450 ASP A CA 1
ATOM 3647 C C . ASP A 1 450 ? -10.162 1.118 28.582 1.00 92.88 450 ASP A C 1
ATOM 3649 O O . ASP A 1 450 ? -11.113 0.533 28.053 1.00 92.88 450 ASP A O 1
ATOM 3653 N N . ILE A 1 451 ? -9.586 0.668 29.698 1.00 95.00 451 ILE A N 1
ATOM 3654 C CA . ILE A 1 451 ? -10.157 -0.398 30.528 1.00 95.00 451 ILE A CA 1
ATOM 3655 C C . ILE A 1 451 ? -11.316 0.161 31.352 1.00 95.00 451 ILE A C 1
ATOM 3657 O O . ILE A 1 451 ? -11.361 1.361 31.619 1.00 95.00 451 ILE A O 1
ATOM 3661 N N . CYS A 1 452 ? -12.228 -0.695 31.812 1.00 96.81 452 CYS A N 1
ATOM 3662 C CA . CYS A 1 452 ? -13.312 -0.228 32.675 1.00 96.81 452 CYS A CA 1
ATOM 3663 C C . CYS A 1 452 ? -12.794 0.274 34.021 1.00 96.81 452 CYS A C 1
ATOM 3665 O O . CYS A 1 452 ? -11.887 -0.330 34.595 1.00 96.81 452 CYS A O 1
ATOM 3667 N N . ALA A 1 453 ? -13.383 1.371 34.504 1.00 96.31 453 ALA A N 1
ATOM 3668 C CA . ALA A 1 453 ? -12.997 2.024 35.748 1.00 96.31 453 ALA A CA 1
ATOM 3669 C C . ALA A 1 453 ? -12.967 1.035 36.926 1.00 96.31 453 ALA A C 1
ATOM 3671 O O . ALA A 1 453 ? -13.948 0.344 37.212 1.00 96.31 453 ALA A O 1
ATOM 3672 N N . GLN A 1 454 ? -11.815 0.957 37.587 1.00 94.31 454 GLN A N 1
ATOM 3673 C CA . GLN A 1 454 ? -11.516 -0.005 38.646 1.00 94.31 454 GLN A CA 1
ATOM 3674 C C . GLN A 1 454 ? -10.373 0.504 39.529 1.00 94.31 454 GLN A C 1
ATOM 3676 O O . GLN A 1 454 ? -9.681 1.457 39.176 1.00 94.31 454 GLN A O 1
ATOM 3681 N N . LEU A 1 455 ? -10.147 -0.141 40.673 1.00 91.00 455 LEU A N 1
ATOM 3682 C CA . LEU A 1 455 ? -8.908 0.064 41.424 1.00 91.00 455 LEU A CA 1
ATOM 3683 C C . LEU A 1 455 ? -7.777 -0.729 40.772 1.00 91.00 455 LEU A C 1
ATOM 3685 O O . LEU A 1 455 ? -7.976 -1.870 40.345 1.00 91.00 455 LEU A O 1
ATOM 3689 N N . GLU A 1 456 ? -6.589 -0.134 40.716 1.00 84.00 456 GLU A N 1
ATOM 3690 C CA . GLU A 1 456 ? -5.386 -0.847 40.310 1.00 84.00 456 GLU A CA 1
ATOM 3691 C C . GLU A 1 456 ? -5.184 -2.067 41.222 1.00 84.00 456 GLU A C 1
ATOM 3693 O O . GLU A 1 456 ? -5.344 -1.994 42.437 1.00 84.00 456 GLU A O 1
ATOM 3698 N N . HIS A 1 457 ? -4.836 -3.218 40.643 1.00 70.19 457 HIS A N 1
ATOM 3699 C CA . HIS A 1 457 ? -4.665 -4.460 41.407 1.00 70.19 457 HIS A CA 1
ATOM 3700 C C . HIS A 1 457 ? -3.455 -4.421 42.369 1.00 70.19 457 HIS A C 1
ATOM 3702 O O . HIS A 1 457 ? -3.294 -5.303 43.215 1.00 70.19 457 HIS A O 1
ATOM 3708 N N . SER A 1 458 ? -2.587 -3.409 42.247 1.00 64.25 458 SER A N 1
ATOM 3709 C CA . SER A 1 458 ? -1.471 -3.168 43.160 1.00 64.25 458 SER A CA 1
ATOM 3710 C C . SER A 1 458 ? -1.983 -2.575 44.488 1.00 64.25 458 SER A C 1
ATOM 3712 O O . SER A 1 458 ? -3.110 -2.110 44.586 1.00 64.25 458 SER A O 1
ATOM 3714 N N . LYS A 1 459 ? -1.187 -2.589 45.567 1.00 57.53 459 LYS A N 1
ATOM 3715 C CA . LYS A 1 459 ? -1.616 -2.068 46.890 1.00 57.53 459 LYS A CA 1
ATOM 3716 C C . LYS A 1 459 ? -1.853 -0.543 46.921 1.00 57.53 459 LYS A C 1
ATOM 3718 O O . LYS A 1 459 ? -1.999 0.029 48.002 1.00 57.53 459 LYS A O 1
ATOM 3723 N N . THR A 1 460 ? -1.849 0.125 45.774 1.00 60.44 460 THR A N 1
ATOM 3724 C CA . THR A 1 460 ? -2.141 1.546 45.634 1.00 60.44 460 THR A CA 1
ATOM 3725 C C . THR A 1 460 ? -3.667 1.707 45.531 1.00 60.44 460 THR A C 1
ATOM 3727 O O . THR A 1 460 ? -4.339 1.013 44.779 1.00 60.44 460 THR A O 1
ATOM 3730 N N . GLN A 1 461 ? -4.276 2.598 46.316 1.00 78.00 461 GLN A N 1
ATOM 3731 C CA . GLN A 1 461 ? -5.715 2.918 46.214 1.00 78.00 461 GLN A CA 1
ATOM 3732 C C . GLN A 1 461 ? -5.995 3.819 44.991 1.00 78.00 461 GLN A C 1
ATOM 3734 O O . GLN A 1 461 ? -6.737 4.795 45.076 1.00 78.00 461 GLN A O 1
ATOM 3739 N N . VAL A 1 462 ? -5.331 3.547 43.866 1.00 89.00 462 VAL A N 1
ATOM 3740 C CA . VAL A 1 462 ? -5.378 4.366 42.653 1.00 89.00 462 VAL A CA 1
ATOM 3741 C C . VAL A 1 462 ? -6.489 3.845 41.750 1.00 89.00 462 VAL A C 1
ATOM 3743 O O . VAL A 1 462 ? -6.541 2.658 41.432 1.00 89.00 462 VAL A O 1
ATOM 3746 N N . VAL A 1 463 ? -7.386 4.741 41.337 1.00 90.62 463 VAL A N 1
ATOM 3747 C CA . VAL A 1 463 ? -8.419 4.447 40.338 1.00 90.62 463 VAL A CA 1
ATOM 3748 C C . VAL A 1 463 ? -7.795 4.537 38.946 1.00 90.62 463 VAL A C 1
ATOM 3750 O O . VAL A 1 463 ? -7.151 5.532 38.617 1.00 90.62 463 VAL A O 1
ATOM 3753 N N . VAL A 1 464 ? -8.002 3.505 38.134 1.00 92.38 464 VAL A N 1
ATOM 3754 C CA . VAL A 1 464 ? -7.551 3.404 36.740 1.00 92.38 464 VAL A CA 1
ATOM 3755 C C . VAL A 1 464 ? -8.734 3.098 35.821 1.00 92.38 464 VAL A C 1
ATOM 3757 O O . VAL A 1 464 ? -9.748 2.559 36.264 1.00 92.38 464 VAL A O 1
ATOM 3760 N N . GLY A 1 465 ? -8.591 3.397 34.530 1.00 93.25 465 GLY A N 1
ATOM 3761 C CA . GLY A 1 465 ? -9.625 3.155 33.522 1.00 93.25 465 GLY A CA 1
ATOM 3762 C C . GLY A 1 465 ? -10.635 4.292 33.374 1.00 93.25 465 GLY A C 1
ATOM 3763 O O . GLY A 1 465 ? -10.493 5.362 33.961 1.00 93.25 465 GLY A O 1
ATOM 3764 N N . SER A 1 466 ? -11.654 4.038 32.560 1.00 96.31 466 SER A N 1
ATOM 3765 C CA . SER A 1 466 ? -12.704 4.984 32.178 1.00 96.31 466 SER A CA 1
ATOM 3766 C C . SER A 1 466 ? -14.076 4.311 32.246 1.00 96.31 466 SER A C 1
ATOM 3768 O O . SER A 1 466 ? -14.188 3.085 32.280 1.00 96.31 466 SER A O 1
ATOM 3770 N N . GLU A 1 467 ? -15.141 5.105 32.280 1.00 96.88 467 GLU A N 1
ATOM 3771 C CA . GLU A 1 467 ? -16.495 4.599 32.030 1.00 96.88 467 GLU A CA 1
ATOM 3772 C C . GLU A 1 467 ? -16.742 4.364 30.541 1.00 96.88 467 GLU A C 1
ATOM 3774 O O . GLU A 1 467 ? -17.448 3.426 30.187 1.00 96.88 467 GLU A O 1
ATOM 3779 N N . ASP A 1 468 ? -16.113 5.149 29.663 1.00 97.25 468 ASP A N 1
ATOM 3780 C CA . ASP A 1 468 ? -16.046 4.838 28.237 1.00 97.25 468 ASP A CA 1
ATOM 3781 C C . ASP A 1 468 ? -15.076 3.665 28.031 1.00 97.25 468 ASP A C 1
ATOM 3783 O O . ASP A 1 468 ? -13.885 3.858 27.805 1.00 97.25 468 ASP A O 1
ATOM 3787 N N . CYS A 1 469 ? -15.571 2.440 28.226 1.00 96.94 469 CYS A N 1
ATOM 3788 C CA . CYS A 1 469 ? -14.734 1.239 28.286 1.00 96.94 469 CYS A CA 1
ATOM 3789 C C . CYS A 1 469 ? -15.299 0.006 27.571 1.00 96.94 469 CYS A C 1
ATOM 3791 O O . CYS A 1 469 ? -14.679 -1.060 27.623 1.00 96.94 469 CYS A O 1
ATOM 3793 N N . LEU A 1 470 ? -16.461 0.114 26.916 1.00 98.31 470 LEU A N 1
ATOM 3794 C CA . LEU A 1 470 ? -17.156 -1.008 26.268 1.00 98.31 470 LEU A CA 1
ATOM 3795 C C . LEU A 1 470 ? -16.546 -1.338 24.897 1.00 98.31 470 LEU A C 1
ATOM 3797 O O . LEU A 1 470 ? -17.163 -1.195 23.837 1.00 98.31 470 LEU A O 1
ATOM 3801 N N . TYR A 1 471 ? -15.295 -1.790 24.956 1.00 98.12 471 TYR A N 1
ATOM 3802 C CA . TYR A 1 471 ? -14.452 -2.135 23.821 1.00 98.12 471 TYR A CA 1
ATOM 3803 C C . TYR A 1 471 ? -14.096 -3.623 23.808 1.00 98.12 471 TYR A C 1
ATOM 3805 O O . TYR A 1 471 ? -13.980 -4.272 24.853 1.00 98.12 471 TYR A O 1
ATOM 3813 N N . LEU A 1 472 ? -13.886 -4.156 22.607 1.00 98.12 472 LEU A N 1
ATOM 3814 C CA . LEU A 1 472 ? -13.333 -5.485 22.379 1.00 98.12 472 LEU A CA 1
ATOM 3815 C C . LEU A 1 472 ? -12.116 -5.433 21.456 1.00 98.12 472 LEU A C 1
ATOM 3817 O O . LEU A 1 472 ? -11.908 -4.465 20.720 1.00 98.12 472 LEU A O 1
ATOM 3821 N N . ASN A 1 473 ? -11.324 -6.499 21.496 1.00 97.00 473 ASN A N 1
ATOM 3822 C CA . ASN A 1 473 ? -10.135 -6.687 20.677 1.00 97.00 473 ASN A CA 1
ATOM 3823 C C . ASN A 1 473 ? -10.239 -8.021 19.926 1.00 97.00 473 ASN A C 1
ATOM 3825 O O . ASN A 1 473 ? -10.737 -8.997 20.483 1.00 97.00 473 ASN A O 1
ATOM 3829 N N . ILE A 1 474 ? -9.759 -8.078 18.683 1.00 97.25 474 ILE A N 1
ATOM 3830 C CA . ILE A 1 474 ? -9.779 -9.268 17.820 1.00 97.25 474 ILE A CA 1
ATOM 3831 C C . ILE A 1 474 ? -8.365 -9.555 17.320 1.00 97.25 474 ILE A C 1
ATOM 3833 O O . ILE A 1 474 ? -7.722 -8.686 16.734 1.00 97.25 474 ILE A O 1
ATOM 3837 N N . CYS A 1 475 ? -7.908 -10.790 17.504 1.00 92.75 475 CYS A N 1
ATOM 3838 C CA . CYS A 1 475 ? -6.672 -11.322 16.941 1.00 92.75 475 CYS A CA 1
ATOM 3839 C C . CYS A 1 475 ? -7.008 -12.357 15.862 1.00 92.75 475 CYS A C 1
ATOM 3841 O O . CYS A 1 475 ? -7.662 -13.365 16.140 1.00 92.75 475 CYS A O 1
ATOM 3843 N N . VAL A 1 476 ? -6.534 -12.125 14.641 1.00 88.88 476 VAL A N 1
ATOM 3844 C CA . VAL A 1 476 ? -6.680 -13.027 13.495 1.00 88.88 476 VAL A CA 1
ATOM 3845 C C . VAL A 1 476 ? -5.306 -13.623 13.176 1.00 88.88 476 VAL A C 1
ATOM 3847 O O . VAL A 1 476 ? -4.425 -12.887 12.720 1.00 88.88 476 VAL A O 1
ATOM 3850 N N . PRO A 1 477 ? -5.084 -14.929 13.410 1.00 83.62 477 PRO A N 1
ATOM 3851 C CA . PRO A 1 477 ? -3.835 -15.581 13.030 1.00 83.62 477 PRO A CA 1
ATOM 3852 C C . PRO A 1 477 ? -3.542 -15.391 11.543 1.00 83.62 477 PRO A C 1
ATOM 3854 O O . PRO A 1 477 ? -4.443 -15.492 10.711 1.00 83.62 477 PRO A O 1
ATOM 3857 N N . TYR A 1 478 ? -2.279 -15.152 11.191 1.00 73.00 478 TYR A N 1
ATOM 3858 C CA . TYR A 1 478 ? -1.911 -14.883 9.799 1.00 73.00 478 TYR A CA 1
ATOM 3859 C C . TYR A 1 478 ? -2.281 -16.034 8.847 1.00 73.00 478 TYR A C 1
ATOM 3861 O O . TYR A 1 478 ? -2.731 -15.783 7.735 1.00 73.00 478 TYR A O 1
ATOM 3869 N N . ASN A 1 479 ? -2.183 -17.287 9.299 1.00 68.25 479 ASN A N 1
ATOM 3870 C CA . ASN A 1 479 ? -2.517 -18.472 8.497 1.00 68.25 479 ASN A CA 1
ATOM 3871 C C . ASN A 1 479 ? -4.002 -18.568 8.112 1.00 68.25 479 ASN A C 1
ATOM 3873 O O . ASN A 1 479 ? -4.333 -19.187 7.104 1.00 68.25 479 ASN A O 1
ATOM 3877 N N . VAL A 1 480 ? -4.891 -17.975 8.914 1.00 72.00 480 VAL A N 1
ATOM 3878 C CA . VAL A 1 480 ? -6.344 -17.974 8.670 1.00 72.00 480 VAL A CA 1
ATOM 3879 C C . VAL A 1 480 ? -6.856 -16.612 8.208 1.00 72.00 480 VAL A C 1
ATOM 3881 O O . VAL A 1 480 ? -8.049 -16.408 7.981 1.00 72.00 480 VAL A O 1
ATOM 3884 N N . TYR A 1 481 ? -5.958 -15.647 8.040 1.00 66.31 481 TYR A N 1
ATOM 3885 C CA . TYR A 1 481 ? -6.298 -14.373 7.440 1.00 66.31 481 TYR A CA 1
ATOM 3886 C C . TYR A 1 481 ? -6.718 -14.585 5.978 1.00 66.31 481 TYR A C 1
ATOM 3888 O O . TYR A 1 481 ? -6.042 -15.274 5.217 1.00 66.31 481 TYR A O 1
ATOM 3896 N N . ARG A 1 482 ? -7.851 -13.985 5.585 1.00 62.88 482 ARG A N 1
ATOM 3897 C CA . ARG A 1 482 ? -8.531 -14.170 4.282 1.00 62.88 482 ARG A CA 1
ATOM 3898 C C . ARG A 1 482 ? -9.122 -15.562 4.030 1.00 62.88 482 ARG A C 1
ATOM 3900 O O . ARG A 1 482 ? -9.661 -15.792 2.949 1.00 62.88 482 ARG A O 1
ATOM 3907 N N . THR A 1 483 ? -9.091 -16.472 5.002 1.00 67.19 483 THR A N 1
ATOM 3908 C CA . THR A 1 483 ? -9.949 -17.664 4.970 1.00 67.19 483 THR A CA 1
ATOM 3909 C C . THR A 1 483 ? -11.308 -17.336 5.604 1.00 67.19 483 THR A C 1
ATOM 3911 O O . THR A 1 483 ? -11.507 -16.263 6.177 1.00 67.19 483 THR A O 1
ATOM 3914 N N . THR A 1 484 ? -12.287 -18.229 5.457 1.00 81.94 484 THR A N 1
ATOM 3915 C CA . THR A 1 484 ? -13.626 -18.054 6.044 1.00 81.94 484 THR A CA 1
ATOM 3916 C C . THR A 1 484 ? -14.041 -19.311 6.786 1.00 81.94 484 THR A C 1
ATOM 3918 O O . THR A 1 484 ? -13.575 -20.400 6.455 1.00 81.94 484 THR A O 1
ATOM 3921 N N . GLY A 1 485 ? -14.939 -19.165 7.760 1.00 85.50 485 GLY A N 1
ATOM 3922 C CA . GLY A 1 485 ? -15.434 -20.297 8.540 1.00 85.50 485 GLY A CA 1
ATOM 3923 C C . GLY A 1 485 ? -14.520 -20.686 9.705 1.00 85.50 485 GLY A C 1
ATOM 3924 O O . GLY A 1 485 ? -14.591 -21.814 10.183 1.00 85.50 485 GLY A O 1
ATOM 3925 N N . ASN A 1 486 ? -13.638 -19.783 10.145 1.00 93.06 486 ASN A N 1
ATOM 3926 C CA . ASN A 1 486 ? -12.687 -20.087 11.209 1.00 93.06 486 ASN A CA 1
ATOM 3927 C C . ASN A 1 486 ? -13.374 -20.120 12.585 1.00 93.06 486 ASN A C 1
ATOM 3929 O O . ASN A 1 486 ? -14.239 -19.278 12.847 1.00 93.06 486 ASN A O 1
ATOM 3933 N N . PRO A 1 487 ? -12.977 -21.037 13.484 1.00 97.50 487 PRO A N 1
ATOM 3934 C CA . PRO A 1 487 ? -13.473 -21.053 14.856 1.00 97.50 487 PRO A CA 1
ATOM 3935 C C . PRO A 1 487 ? -13.102 -19.761 15.591 1.00 97.50 487 PRO A C 1
ATOM 3937 O O . PRO A 1 487 ? -12.020 -19.199 15.393 1.00 97.50 487 PRO A O 1
ATOM 3940 N N . VAL A 1 488 ? -14.003 -19.315 16.465 1.00 98.31 488 VAL A N 1
ATOM 3941 C CA . VAL A 1 488 ? -13.851 -18.082 17.244 1.00 98.31 488 VAL A CA 1
ATOM 3942 C C . VAL A 1 488 ? -13.863 -18.420 18.729 1.00 98.31 488 VAL A C 1
ATOM 3944 O O . VAL A 1 488 ? -14.778 -19.085 19.211 1.00 98.31 488 VAL A O 1
ATOM 3947 N N . MET A 1 489 ? -12.875 -17.935 19.476 1.00 98.25 489 MET A N 1
ATOM 3948 C CA . MET A 1 489 ? -12.817 -18.048 20.933 1.00 98.25 489 MET A CA 1
ATOM 3949 C C . MET A 1 489 ? -12.936 -16.674 21.590 1.00 98.25 489 MET A C 1
ATOM 3951 O O . MET A 1 489 ? -12.124 -15.790 21.332 1.00 98.25 489 MET A O 1
ATOM 3955 N N . VAL A 1 490 ? -13.927 -16.503 22.466 1.00 98.25 490 VAL A N 1
ATOM 3956 C CA . VAL A 1 490 ? -14.226 -15.240 23.157 1.00 98.25 490 VAL A CA 1
ATOM 3957 C C . VAL A 1 490 ? -13.847 -15.349 24.628 1.00 98.25 490 VAL A C 1
ATOM 3959 O O . VAL A 1 490 ? -14.395 -16.168 25.364 1.00 98.25 490 VAL A O 1
ATOM 3962 N N . TRP A 1 491 ? -12.907 -14.516 25.058 1.00 97.56 491 TRP A N 1
ATOM 3963 C CA . TRP A 1 491 ? -12.390 -14.465 26.416 1.00 97.56 491 TRP A CA 1
ATOM 3964 C C . TRP A 1 491 ? -13.160 -13.472 27.285 1.00 97.56 491 TRP A C 1
ATOM 3966 O O . TRP A 1 491 ? -13.172 -12.271 27.002 1.00 97.56 491 TRP A O 1
ATOM 3976 N N . ILE A 1 492 ? -13.710 -13.967 28.395 1.00 97.50 492 ILE A N 1
ATOM 3977 C CA . ILE A 1 492 ? -14.251 -13.148 29.484 1.00 97.50 492 ILE A CA 1
ATOM 3978 C C . ILE A 1 492 ? -13.255 -13.154 30.645 1.00 97.50 492 ILE A C 1
ATOM 3980 O O . ILE A 1 492 ? -12.974 -14.194 31.254 1.00 97.50 492 ILE A O 1
ATOM 3984 N N . HIS A 1 493 ? -12.704 -11.984 30.966 1.00 96.44 493 HIS A N 1
ATOM 3985 C CA . HIS A 1 493 ? -11.719 -11.870 32.035 1.00 96.44 493 HIS A CA 1
ATOM 3986 C C . HIS A 1 493 ? -12.335 -12.108 33.426 1.00 96.44 493 HIS A C 1
ATOM 3988 O O . HIS A 1 493 ? -13.515 -11.875 33.665 1.00 96.44 493 HIS A O 1
ATOM 3994 N N . GLY A 1 494 ? -11.509 -12.587 34.362 1.00 95.00 494 GLY A N 1
ATOM 3995 C CA . GLY A 1 494 ? -11.858 -12.674 35.784 1.00 95.00 494 GLY A CA 1
ATOM 3996 C C . GLY A 1 494 ? -11.581 -11.371 36.540 1.00 95.00 494 GLY A C 1
ATOM 3997 O O . GLY A 1 494 ? -11.418 -10.324 35.923 1.00 95.00 494 GLY A O 1
ATOM 3998 N N . GLY A 1 495 ? -11.458 -11.473 37.870 1.00 93.44 495 GLY A N 1
ATOM 3999 C CA . GLY A 1 495 ? -11.115 -10.349 38.760 1.00 93.44 495 GLY A CA 1
ATOM 4000 C C . GLY A 1 495 ? -12.209 -9.963 39.761 1.00 93.44 495 GLY A C 1
ATOM 4001 O O . GLY A 1 495 ? -12.358 -8.800 40.124 1.00 93.44 495 GLY A O 1
ATOM 4002 N N . GLY A 1 496 ? -13.014 -10.944 40.193 1.00 94.69 496 GLY A N 1
ATOM 4003 C CA . GLY A 1 496 ? -13.999 -10.768 41.268 1.00 94.69 496 GLY A CA 1
ATOM 4004 C C . GLY A 1 496 ? -15.090 -9.735 40.974 1.00 94.69 496 GLY A C 1
ATOM 4005 O O . GLY A 1 496 ? -15.643 -9.180 41.914 1.00 94.69 496 GLY A O 1
ATOM 4006 N N . TYR A 1 497 ? -15.358 -9.454 39.693 1.00 95.69 497 TYR A N 1
ATOM 4007 C CA . TYR A 1 497 ? -16.252 -8.389 39.214 1.00 95.69 497 TYR A CA 1
ATOM 4008 C C . TYR A 1 497 ? -15.788 -6.958 39.501 1.00 95.69 497 TYR A C 1
ATOM 4010 O O . TYR A 1 497 ? -16.523 -6.032 39.185 1.00 95.69 497 TYR A O 1
ATOM 4018 N N . VAL A 1 498 ? -14.602 -6.751 40.076 1.00 94.69 498 VAL A N 1
ATOM 4019 C CA . VAL A 1 498 ? -14.136 -5.429 40.533 1.00 94.69 498 VAL A CA 1
ATOM 4020 C C . VAL A 1 498 ? -12.855 -4.960 39.847 1.00 94.69 498 VAL A C 1
ATOM 4022 O O . VAL A 1 498 ? -12.574 -3.768 39.872 1.00 94.69 498 VAL A O 1
ATOM 4025 N N . PHE A 1 499 ? -12.107 -5.864 39.211 1.00 93.12 499 PHE A N 1
ATOM 4026 C CA . PHE A 1 499 ? -10.961 -5.539 38.360 1.00 93.12 499 PHE A CA 1
ATOM 4027 C C . PHE A 1 499 ? -10.863 -6.515 37.173 1.00 93.12 499 PHE A C 1
ATOM 4029 O O . PHE A 1 499 ? -11.572 -7.520 37.121 1.00 93.12 499 PHE A O 1
ATOM 4036 N N . GLY A 1 500 ? -9.970 -6.232 36.227 1.00 93.50 500 GLY A N 1
ATOM 4037 C CA . GLY A 1 500 ? -9.699 -7.028 35.034 1.00 93.50 500 GLY A CA 1
ATOM 4038 C C . GLY A 1 500 ? -9.859 -6.235 33.735 1.00 93.50 500 GLY A C 1
ATOM 4039 O O . GLY A 1 500 ? -10.374 -5.119 33.722 1.00 93.50 500 GLY A O 1
ATOM 4040 N N . SER A 1 501 ? -9.359 -6.799 32.637 1.00 94.06 501 SER A N 1
ATOM 4041 C CA . SER A 1 501 ? -9.405 -6.167 31.321 1.00 94.06 501 SER A CA 1
ATOM 4042 C C . SER A 1 501 ? -9.298 -7.200 30.198 1.00 94.06 501 SER A C 1
ATOM 4044 O O . SER A 1 501 ? -8.673 -8.252 30.369 1.00 94.06 501 SER A O 1
ATOM 4046 N N . GLY A 1 502 ? -9.896 -6.877 29.050 1.00 92.00 502 GLY A N 1
ATOM 4047 C CA . GLY A 1 502 ? -9.674 -7.530 27.764 1.00 92.00 502 GLY A CA 1
ATOM 4048 C C . GLY A 1 502 ? -8.466 -6.990 26.985 1.00 92.00 502 GLY A C 1
ATOM 4049 O O . GLY A 1 502 ? -8.166 -7.515 25.914 1.00 92.00 502 GLY A O 1
ATOM 4050 N N . ASN A 1 503 ? -7.767 -5.968 27.484 1.00 90.88 503 ASN A N 1
ATOM 4051 C CA . ASN A 1 503 ? -6.558 -5.440 26.857 1.00 90.88 503 ASN A CA 1
ATOM 4052 C C . ASN A 1 503 ? -5.378 -6.400 27.013 1.00 90.88 503 ASN A C 1
ATOM 4054 O O . ASN A 1 503 ? -5.255 -7.154 27.983 1.00 90.88 503 ASN A O 1
ATOM 4058 N N . ASP A 1 504 ? -4.461 -6.307 26.064 1.00 81.25 504 ASP A N 1
ATOM 4059 C CA . ASP A 1 504 ? -3.314 -7.197 25.939 1.00 81.25 504 ASP A CA 1
ATOM 4060 C C . ASP A 1 504 ? -2.101 -6.773 26.796 1.00 81.25 504 ASP A C 1
ATOM 4062 O O . ASP A 1 504 ? -1.113 -7.498 26.866 1.00 81.25 504 ASP A O 1
ATOM 4066 N N . THR A 1 505 ? -2.193 -5.657 27.531 1.00 78.44 505 THR A N 1
ATOM 4067 C CA . THR A 1 505 ? -1.136 -5.179 28.445 1.00 78.44 505 THR A CA 1
ATOM 4068 C C . THR A 1 505 ? -0.876 -6.128 29.611 1.00 78.44 505 THR A C 1
ATOM 4070 O O . THR A 1 505 ? 0.245 -6.210 30.104 1.00 78.44 505 THR A O 1
ATOM 4073 N N . HIS A 1 506 ? -1.904 -6.855 30.052 1.00 69.62 506 HIS A N 1
ATOM 4074 C CA . HIS A 1 506 ? -1.803 -7.800 31.166 1.00 69.62 506 HIS A CA 1
ATOM 4075 C C . HIS A 1 506 ? -1.794 -9.257 30.701 1.00 69.62 506 HIS A C 1
ATOM 4077 O O . HIS A 1 506 ? -1.164 -10.105 31.333 1.00 69.62 506 HIS A O 1
ATOM 4083 N N . LYS A 1 507 ? -2.537 -9.575 29.632 1.00 81.25 507 LYS A N 1
ATOM 4084 C CA . LYS A 1 507 ? -2.691 -10.937 29.107 1.00 81.25 507 LYS A CA 1
ATOM 4085 C C . LYS A 1 507 ? -2.776 -10.899 27.587 1.00 81.25 507 LYS A C 1
ATOM 4087 O O . LYS A 1 507 ? -3.822 -10.572 27.036 1.00 81.25 507 LYS A O 1
ATOM 4092 N N . ARG A 1 508 ? -1.686 -11.278 26.923 1.00 83.00 508 ARG A N 1
ATOM 4093 C CA . ARG A 1 508 ? -1.648 -11.469 25.469 1.00 83.00 508 ARG A CA 1
ATOM 4094 C C . ARG A 1 508 ? -2.042 -12.895 25.090 1.00 83.00 508 ARG A C 1
ATOM 4096 O O . ARG A 1 508 ? -1.898 -13.830 25.879 1.00 83.00 508 ARG A O 1
ATOM 4103 N N . PHE A 1 509 ? -2.508 -13.066 23.858 1.00 86.75 509 PHE A N 1
ATOM 4104 C CA . PHE A 1 509 ? -2.935 -14.355 23.314 1.00 86.75 509 PHE A CA 1
ATOM 4105 C C . PHE A 1 509 ? -1.871 -15.077 22.474 1.00 86.75 509 PHE A C 1
ATOM 4107 O O . PHE A 1 509 ? -2.213 -15.986 21.717 1.00 86.75 509 PHE A O 1
ATOM 4114 N N . ASP A 1 510 ? -0.587 -14.735 22.616 1.00 81.69 510 ASP A N 1
ATOM 4115 C CA . ASP A 1 510 ? 0.511 -15.275 21.796 1.00 81.69 510 ASP A CA 1
ATOM 4116 C C . ASP A 1 510 ? 0.499 -16.812 21.674 1.00 81.69 510 ASP A C 1
ATOM 4118 O O . ASP A 1 510 ? 0.715 -17.372 20.599 1.00 81.69 510 ASP A O 1
ATOM 4122 N N . TYR A 1 511 ? 0.173 -17.532 22.748 1.00 88.00 511 TYR A N 1
ATOM 4123 C CA . TYR A 1 511 ? 0.159 -18.999 22.716 1.00 88.00 511 TYR A CA 1
ATOM 4124 C C . TYR A 1 511 ? -1.048 -19.584 21.974 1.00 88.00 511 TYR A C 1
ATOM 4126 O O . TYR A 1 511 ? -0.922 -20.613 21.307 1.00 88.00 511 TYR A O 1
ATOM 4134 N N . LEU A 1 512 ? -2.211 -18.939 22.086 1.00 90.12 512 LEU A N 1
ATOM 4135 C CA . LEU A 1 512 ? -3.457 -19.408 21.480 1.00 90.12 512 LEU A CA 1
ATOM 4136 C C . LEU A 1 512 ? -3.550 -19.013 20.006 1.00 90.12 512 LEU A C 1
ATOM 4138 O O . LEU A 1 512 ? -4.005 -19.815 19.198 1.00 90.12 512 LEU A O 1
ATOM 4142 N N . VAL A 1 513 ? -3.062 -17.825 19.632 1.00 85.12 513 VAL A N 1
ATOM 4143 C CA . VAL A 1 513 ? -3.137 -17.334 18.245 1.00 85.12 513 VAL A CA 1
ATOM 4144 C C . VAL A 1 513 ? -2.344 -18.222 17.276 1.00 85.12 513 VAL A C 1
ATOM 4146 O O . VAL A 1 513 ? -2.650 -18.284 16.095 1.00 85.12 513 VAL A O 1
ATOM 4149 N N . LYS A 1 514 ? -1.378 -19.006 17.775 1.00 82.00 514 LYS A N 1
ATOM 4150 C CA . LYS A 1 514 ? -0.649 -20.021 16.994 1.00 82.00 514 LYS A CA 1
ATOM 4151 C C . LYS A 1 514 ? -1.510 -21.232 16.593 1.00 82.00 514 LYS A C 1
ATOM 4153 O O . LYS A 1 514 ? -1.048 -22.092 15.852 1.00 82.00 514 LYS A O 1
ATOM 4158 N N . LYS A 1 515 ? -2.726 -21.365 17.123 1.00 89.19 515 LYS A N 1
ATOM 4159 C CA . LYS A 1 515 ? -3.596 -22.531 16.907 1.00 89.19 515 LYS A CA 1
ATOM 4160 C C . LYS A 1 515 ? -4.675 -22.298 15.852 1.00 89.19 515 LYS A C 1
ATOM 4162 O O . LYS A 1 515 ? -5.666 -23.012 15.873 1.00 89.19 515 LYS A O 1
ATOM 4167 N N . ASP A 1 516 ? -4.473 -21.335 14.949 1.00 84.31 516 ASP A N 1
ATOM 4168 C CA . ASP A 1 516 ? -5.359 -21.069 13.805 1.00 84.31 516 ASP A CA 1
ATOM 4169 C C . ASP A 1 516 ? -6.829 -20.808 14.214 1.00 84.31 516 ASP A C 1
ATOM 4171 O O . ASP A 1 516 ? -7.776 -21.154 13.512 1.00 84.31 516 ASP A O 1
ATOM 4175 N N . VAL A 1 517 ? -7.017 -20.172 15.377 1.00 93.25 517 VAL A N 1
ATOM 4176 C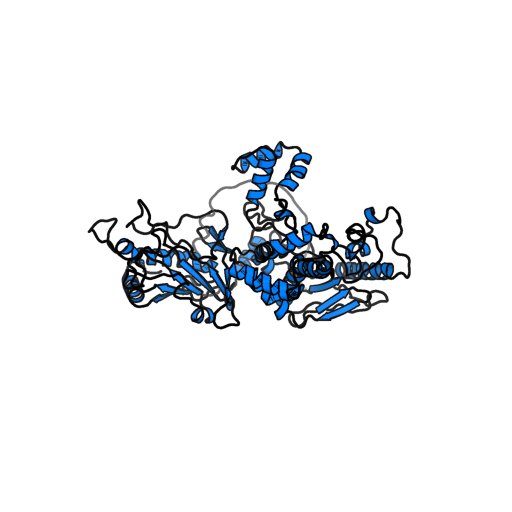 CA . VAL A 1 517 ? -8.316 -19.780 15.945 1.00 93.25 517 VAL A CA 1
ATOM 4177 C C . VAL A 1 517 ? -8.365 -18.259 16.077 1.00 93.25 517 VAL A C 1
ATOM 4179 O O . VAL A 1 517 ? -7.407 -17.647 16.556 1.00 93.25 517 VAL A O 1
ATOM 4182 N N . ILE A 1 518 ? -9.486 -17.643 15.689 1.00 96.19 518 ILE A N 1
ATOM 4183 C CA . ILE A 1 518 ? -9.707 -16.208 15.903 1.00 96.19 518 ILE A CA 1
ATOM 4184 C C . ILE A 1 518 ? -10.018 -15.977 17.378 1.00 96.19 518 ILE A C 1
ATOM 4186 O O . ILE A 1 518 ? -10.911 -16.611 17.940 1.00 96.19 518 ILE A O 1
ATOM 4190 N N . LEU A 1 519 ? -9.296 -15.056 18.008 1.00 97.44 519 LEU A N 1
ATOM 4191 C CA . LEU A 1 519 ? -9.422 -14.780 19.437 1.00 97.44 519 LEU A CA 1
ATOM 4192 C C . LEU A 1 519 ? -10.017 -13.399 19.650 1.00 97.44 519 LEU A C 1
ATOM 4194 O O . LEU A 1 519 ? -9.567 -12.429 19.047 1.00 97.44 519 LEU A O 1
ATOM 4198 N N . VAL A 1 520 ? -11.014 -13.318 20.522 1.00 98.19 520 VAL A N 1
ATOM 4199 C CA . VAL A 1 520 ? -11.678 -12.072 20.892 1.00 98.19 520 VAL A CA 1
ATOM 4200 C C . VAL A 1 520 ? -11.572 -11.887 22.397 1.00 98.19 520 VAL A C 1
ATOM 4202 O O . VAL A 1 520 ? -11.849 -12.816 23.149 1.00 98.19 520 VAL A O 1
ATOM 4205 N N . SER A 1 521 ? -11.204 -10.699 22.857 1.00 96.94 521 SER A N 1
ATOM 4206 C CA . SER A 1 521 ? -11.302 -10.313 24.268 1.00 96.94 521 SER A CA 1
ATOM 4207 C C . SER A 1 521 ? -12.221 -9.116 24.421 1.00 96.94 521 SER A C 1
ATOM 4209 O O . SER A 1 521 ? -12.256 -8.239 23.562 1.00 96.94 521 SER A O 1
ATOM 4211 N N . VAL A 1 522 ? -12.976 -9.081 25.516 1.00 97.12 522 VAL A N 1
ATOM 4212 C CA . VAL A 1 522 ? -13.979 -8.039 25.764 1.00 97.12 522 VAL A CA 1
ATOM 4213 C C . VAL A 1 522 ? -13.748 -7.398 27.127 1.00 97.12 522 VAL A C 1
ATOM 4215 O O . VAL A 1 522 ? -13.384 -8.081 28.088 1.00 97.12 522 VAL A O 1
ATOM 4218 N N . ASN A 1 523 ? -13.973 -6.092 27.216 1.00 97.50 523 ASN A N 1
ATOM 4219 C CA . ASN A 1 523 ? -14.208 -5.414 28.487 1.00 97.50 523 ASN A CA 1
ATOM 4220 C C . ASN A 1 523 ? -15.699 -5.503 28.859 1.00 97.50 523 ASN A C 1
ATOM 4222 O O . ASN A 1 523 ? -16.559 -5.634 27.989 1.00 97.50 523 ASN A O 1
ATOM 4226 N N . TYR A 1 524 ? -16.012 -5.396 30.148 1.00 98.19 524 TYR A N 1
ATOM 4227 C CA . TYR A 1 524 ? -17.376 -5.218 30.657 1.00 98.19 524 TYR A CA 1
ATOM 4228 C C . TYR A 1 524 ? -17.344 -4.373 31.936 1.00 98.19 524 TYR A C 1
ATOM 4230 O O . TYR A 1 524 ? -16.324 -4.365 32.629 1.00 98.19 524 TYR A O 1
ATOM 4238 N N . ARG A 1 525 ? -18.426 -3.647 32.261 1.00 98.25 525 ARG A N 1
ATOM 4239 C CA . ARG A 1 525 ? -18.450 -2.789 33.459 1.00 98.25 525 ARG A CA 1
ATOM 4240 C C . ARG A 1 525 ? -18.264 -3.598 34.744 1.00 98.25 525 ARG A C 1
ATOM 4242 O O . ARG A 1 525 ? -18.801 -4.695 34.898 1.00 98.25 525 ARG A O 1
ATOM 4249 N N . LEU A 1 526 ? -17.533 -3.013 35.692 1.00 97.56 526 LEU A N 1
ATOM 4250 C CA . LEU A 1 526 ? -17.117 -3.636 36.951 1.00 97.56 526 LEU A CA 1
ATOM 4251 C C . LEU A 1 526 ? -17.670 -2.875 38.163 1.00 97.56 526 LEU A C 1
ATOM 4253 O O . LEU A 1 526 ? -18.139 -1.742 38.052 1.00 97.56 526 LEU A O 1
ATOM 4257 N N . GLY A 1 527 ? -17.619 -3.507 39.335 1.00 96.38 527 GLY A N 1
ATOM 4258 C CA . GLY A 1 527 ? -18.022 -2.934 40.615 1.00 96.38 527 GLY A CA 1
ATOM 4259 C C . GLY A 1 527 ? -19.433 -2.350 40.577 1.00 96.38 527 GLY A C 1
ATOM 4260 O O . GLY A 1 527 ? -20.337 -2.909 39.957 1.00 96.38 527 GLY A O 1
ATOM 4261 N N . ALA A 1 528 ? -19.615 -1.192 41.211 1.00 95.88 528 ALA A N 1
ATOM 4262 C CA . ALA A 1 528 ? -20.899 -0.495 41.204 1.00 95.88 528 ALA A CA 1
ATOM 4263 C C . ALA A 1 528 ? -21.351 -0.105 39.783 1.00 95.88 528 ALA A C 1
ATOM 4265 O O . ALA A 1 528 ? -22.538 -0.137 39.490 1.00 95.88 528 ALA A O 1
ATOM 4266 N N . LEU A 1 529 ? -20.432 0.204 38.865 1.00 96.69 529 LEU A N 1
ATOM 4267 C CA . LEU A 1 529 ? -20.802 0.593 37.499 1.00 96.69 529 LEU A CA 1
ATOM 4268 C C . LEU A 1 529 ? -21.431 -0.562 36.708 1.00 96.69 529 LEU A C 1
ATOM 4270 O O . LEU A 1 529 ? -22.283 -0.321 35.855 1.00 96.69 529 LEU A O 1
ATOM 4274 N N . GLY A 1 530 ? -21.023 -1.802 36.989 1.00 96.69 530 GLY A N 1
ATOM 4275 C CA . GLY A 1 530 ? -21.563 -3.000 36.342 1.00 96.69 530 GLY A CA 1
ATOM 4276 C C . GLY A 1 530 ? -22.674 -3.702 37.119 1.00 96.69 530 GLY A C 1
ATOM 4277 O O . GLY A 1 530 ? -23.459 -4.426 36.509 1.00 96.69 530 GLY A O 1
ATOM 4278 N N . PHE A 1 531 ? -22.736 -3.527 38.442 1.00 97.06 531 PHE A N 1
ATOM 4279 C CA . PHE A 1 531 ? -23.549 -4.385 39.309 1.00 97.06 531 PHE A CA 1
ATOM 4280 C C . PHE A 1 531 ? -24.343 -3.643 40.396 1.00 97.06 531 PHE A C 1
ATOM 4282 O O . PHE A 1 531 ? -24.800 -4.256 41.360 1.00 97.06 531 PHE A O 1
ATOM 4289 N N . LEU A 1 532 ? -24.537 -2.326 40.266 1.00 95.44 532 LEU A N 1
ATOM 4290 C CA . LEU A 1 532 ? -25.391 -1.564 41.181 1.00 95.44 532 LEU A CA 1
ATOM 4291 C C . LEU A 1 532 ? -26.852 -2.022 41.078 1.00 95.44 532 LEU A C 1
ATOM 4293 O O . LEU A 1 532 ? -27.473 -1.884 40.026 1.00 95.44 532 LEU A O 1
ATOM 4297 N N . ASN A 1 533 ? -27.395 -2.515 42.192 1.00 95.19 533 ASN A N 1
ATOM 4298 C CA . ASN A 1 533 ? -28.799 -2.881 42.332 1.00 95.19 533 ASN A CA 1
ATOM 4299 C C . ASN A 1 533 ? -29.480 -1.963 43.356 1.00 95.19 533 ASN A C 1
ATOM 4301 O O . ASN A 1 533 ? -29.137 -1.998 44.537 1.00 95.19 533 ASN A O 1
ATOM 4305 N N . LEU A 1 534 ? -30.429 -1.153 42.893 1.00 93.38 534 LEU A N 1
ATOM 4306 C CA . LEU A 1 534 ? -31.253 -0.266 43.721 1.00 93.38 534 LEU A CA 1
ATOM 4307 C C . LEU A 1 534 ? -32.738 -0.653 43.696 1.00 93.38 534 LEU A C 1
ATOM 4309 O O . LEU A 1 534 ? -33.571 0.170 44.061 1.00 93.38 534 LEU A O 1
ATOM 4313 N N . ASP A 1 535 ? -33.069 -1.859 43.220 1.00 89.00 535 ASP A N 1
ATOM 4314 C CA . ASP A 1 535 ? -34.451 -2.269 42.930 1.00 89.00 535 ASP A CA 1
ATOM 4315 C C . ASP A 1 535 ? -35.166 -1.268 41.994 1.00 89.00 535 ASP A C 1
ATOM 4317 O O . ASP A 1 535 ? -36.334 -0.921 42.151 1.00 89.00 535 ASP A O 1
ATOM 4321 N N . HIS A 1 536 ? -34.411 -0.744 41.020 1.00 90.56 536 HIS A N 1
ATOM 4322 C CA . HIS A 1 536 ? -34.854 0.265 40.061 1.00 90.56 536 HIS A CA 1
ATOM 4323 C C . HIS A 1 536 ? -34.580 -0.208 38.630 1.00 90.56 536 HIS A C 1
ATOM 4325 O O . HIS A 1 536 ? -33.554 -0.836 38.369 1.00 90.56 536 HIS A O 1
ATOM 4331 N N . GLU A 1 537 ? -35.456 0.145 37.683 1.00 86.38 537 GLU A N 1
ATOM 4332 C CA . GLU A 1 537 ? -35.392 -0.329 36.289 1.00 86.38 537 GLU A CA 1
ATOM 4333 C C . GLU A 1 537 ? -34.029 -0.067 35.620 1.00 86.38 537 GLU A C 1
ATOM 4335 O O . GLU A 1 537 ? -33.473 -0.944 34.961 1.00 86.38 537 GLU A O 1
ATOM 4340 N N . VAL A 1 538 ? -33.452 1.116 35.854 1.00 85.06 538 VAL A N 1
ATOM 4341 C CA . VAL A 1 538 ? -32.129 1.497 35.341 1.00 85.06 538 VAL A CA 1
ATOM 4342 C C . VAL A 1 538 ? -31.014 0.758 36.092 1.00 85.06 538 VAL A C 1
ATOM 4344 O O . VAL A 1 538 ? -30.208 0.077 35.473 1.00 85.06 538 VAL A O 1
ATOM 4347 N N . ALA A 1 539 ? -30.982 0.808 37.424 1.00 87.81 539 ALA A N 1
ATOM 4348 C CA . ALA A 1 539 ? -29.929 0.201 38.242 1.00 87.81 539 ALA A CA 1
ATOM 4349 C C . ALA A 1 539 ? -30.376 -1.162 38.802 1.00 87.81 539 ALA A C 1
ATOM 4351 O O . ALA A 1 539 ? -30.607 -1.313 40.001 1.00 87.81 539 ALA A O 1
ATOM 4352 N N . SER A 1 540 ? -30.530 -2.142 37.907 1.00 88.06 540 SER A N 1
ATOM 4353 C CA . SER A 1 540 ? -31.043 -3.489 38.218 1.00 88.06 540 SER A CA 1
ATOM 4354 C C . SER A 1 540 ? -29.964 -4.512 38.614 1.00 88.06 540 SER A C 1
ATOM 4356 O O . SER A 1 540 ? -30.286 -5.654 38.943 1.00 88.06 540 SER A O 1
ATOM 4358 N N . GLY A 1 541 ? -28.680 -4.132 38.600 1.00 88.44 541 GLY A N 1
ATOM 4359 C CA . GLY A 1 541 ? -27.583 -4.919 39.175 1.00 88.44 541 GLY A CA 1
ATOM 4360 C C . GLY A 1 541 ? -26.821 -5.849 38.238 1.00 88.44 541 GLY A C 1
ATOM 4361 O O . GLY A 1 541 ? -25.891 -6.500 38.694 1.00 88.44 541 GLY A O 1
ATOM 4362 N N . ASN A 1 542 ? -27.173 -5.943 36.954 1.00 95.69 542 ASN A N 1
ATOM 4363 C CA . ASN A 1 542 ? -26.566 -6.914 36.025 1.00 95.69 542 ASN A CA 1
ATOM 4364 C C . ASN A 1 542 ? -26.050 -6.285 34.725 1.00 95.69 542 ASN A C 1
ATOM 4366 O O . ASN A 1 542 ? -25.878 -6.975 33.718 1.00 95.69 542 ASN A O 1
ATOM 4370 N N . GLN A 1 543 ? -25.794 -4.981 34.727 1.00 96.19 543 GLN A N 1
ATOM 4371 C CA . GLN A 1 543 ? -25.276 -4.252 33.575 1.00 96.19 543 GLN A CA 1
ATOM 4372 C C . GLN A 1 543 ? -23.992 -4.866 33.005 1.00 96.19 543 GLN A C 1
ATOM 4374 O O . GLN A 1 543 ? -23.909 -5.057 31.798 1.00 96.19 543 GLN A O 1
ATOM 4379 N N . GLY A 1 544 ? -23.052 -5.298 33.850 1.00 97.31 544 GLY A N 1
ATOM 4380 C CA . GLY A 1 544 ? -21.818 -5.958 33.412 1.00 97.31 544 GLY A CA 1
ATOM 4381 C C . GLY A 1 544 ? -22.047 -7.302 32.702 1.00 97.31 544 GLY A C 1
ATOM 4382 O O . GLY A 1 544 ? -21.267 -7.678 31.830 1.00 97.31 544 GLY A O 1
ATOM 4383 N N . LEU A 1 545 ? -23.129 -8.028 33.015 1.00 97.69 545 LEU A N 1
ATOM 4384 C CA . LEU A 1 545 ? -23.529 -9.231 32.264 1.00 97.69 545 LEU A CA 1
ATOM 4385 C C . LEU A 1 545 ? -24.220 -8.861 30.949 1.00 97.69 545 LEU A C 1
ATOM 4387 O O . LEU A 1 545 ? -24.009 -9.518 29.930 1.00 97.69 545 LEU A O 1
ATOM 4391 N N . LYS A 1 546 ? -25.028 -7.797 30.950 1.00 97.31 546 LYS A N 1
ATOM 4392 C CA . LYS A 1 546 ? -25.677 -7.288 29.736 1.00 97.31 546 LYS A CA 1
ATOM 4393 C C . LYS A 1 546 ? -24.655 -6.731 28.740 1.00 97.31 546 LYS A C 1
ATOM 4395 O O . LYS A 1 546 ? -24.828 -6.939 27.543 1.00 97.31 546 LYS A O 1
ATOM 4400 N N . ASP A 1 547 ? -23.563 -6.132 29.215 1.00 98.44 547 ASP A N 1
ATOM 4401 C CA . ASP A 1 547 ? -22.426 -5.707 28.387 1.00 98.44 547 ASP A CA 1
ATOM 4402 C C . ASP A 1 547 ? -21.807 -6.900 27.647 1.00 98.44 547 ASP A C 1
ATOM 4404 O O . ASP A 1 547 ? -21.566 -6.831 26.445 1.00 98.44 547 ASP A O 1
ATOM 4408 N N . GLN A 1 548 ? -21.630 -8.038 28.326 1.00 98.19 548 GLN A N 1
ATOM 4409 C CA . GLN A 1 548 ? -21.118 -9.262 27.698 1.00 98.19 548 GLN A CA 1
ATOM 4410 C C . GLN A 1 548 ? -22.087 -9.818 26.647 1.00 98.19 548 GLN A C 1
ATOM 4412 O O . GLN A 1 548 ? -21.653 -10.259 25.584 1.00 98.19 548 GLN A O 1
ATOM 4417 N N . VAL A 1 549 ? -23.402 -9.757 26.898 1.00 98.06 549 VAL A N 1
ATOM 4418 C CA . VAL A 1 549 ? -24.416 -10.109 25.887 1.00 98.06 549 VAL A CA 1
ATOM 4419 C C . VAL A 1 549 ? -24.322 -9.180 24.674 1.00 98.06 549 VAL A C 1
ATOM 4421 O O . VAL A 1 549 ? -24.379 -9.659 23.542 1.00 98.06 549 VAL A O 1
ATOM 4424 N N . ALA A 1 550 ? -24.163 -7.870 24.883 1.00 98.19 550 ALA A N 1
ATOM 4425 C CA . ALA A 1 550 ? -23.999 -6.905 23.797 1.00 98.19 550 ALA A CA 1
ATOM 4426 C C . ALA A 1 550 ? -22.731 -7.189 22.975 1.00 98.19 550 ALA A C 1
ATOM 4428 O O . ALA A 1 550 ? -22.801 -7.229 21.747 1.00 98.19 550 ALA A O 1
ATOM 4429 N N . ALA A 1 551 ? -21.609 -7.492 23.633 1.00 98.31 551 ALA A N 1
ATOM 4430 C CA . ALA A 1 551 ? -20.374 -7.878 22.959 1.00 98.31 551 ALA A CA 1
ATOM 4431 C C . ALA A 1 551 ? -20.548 -9.156 22.123 1.00 98.31 551 ALA A C 1
ATOM 4433 O O . ALA A 1 551 ? -20.146 -9.189 20.963 1.00 98.31 551 ALA A O 1
ATOM 4434 N N . LEU A 1 552 ? -21.197 -10.196 22.660 1.00 98.38 552 LEU A N 1
ATOM 4435 C CA . LEU A 1 552 ? -21.445 -11.439 21.920 1.00 98.38 552 LEU A CA 1
ATOM 4436 C C . LEU A 1 552 ? -22.364 -11.230 20.708 1.00 98.38 552 LEU A C 1
ATOM 4438 O O . LEU A 1 552 ? -22.102 -11.796 19.646 1.00 98.38 552 LEU A O 1
ATOM 4442 N N . LYS A 1 553 ? -23.395 -10.383 20.826 1.00 97.56 553 LYS A N 1
ATOM 4443 C CA . LYS A 1 553 ? -24.237 -9.987 19.683 1.00 97.56 553 LYS A CA 1
ATOM 4444 C C . LYS A 1 553 ? -23.417 -9.267 18.618 1.00 97.56 553 LYS A C 1
ATOM 4446 O O . LYS A 1 553 ? -23.471 -9.651 17.452 1.00 97.56 553 LYS A O 1
ATOM 4451 N N . TRP A 1 554 ? -22.595 -8.301 19.026 1.00 98.19 554 TRP A N 1
ATOM 4452 C CA . TRP A 1 554 ? -21.706 -7.587 18.115 1.00 98.19 554 TRP A CA 1
ATOM 4453 C C . TRP A 1 554 ? -20.753 -8.550 17.392 1.00 98.19 554 TRP A C 1
ATOM 4455 O O . TRP A 1 554 ? -20.599 -8.466 16.173 1.00 98.19 554 TRP A O 1
ATOM 4465 N N . ILE A 1 555 ? -20.153 -9.505 18.113 1.00 98.31 555 ILE A N 1
ATOM 4466 C CA . ILE A 1 555 ? -19.266 -10.525 17.537 1.00 98.31 555 ILE A CA 1
ATOM 4467 C C . ILE A 1 555 ? -20.039 -11.358 16.515 1.00 98.31 555 ILE A C 1
ATOM 4469 O O . ILE A 1 555 ? -19.594 -11.488 15.379 1.00 98.31 555 ILE A O 1
ATOM 4473 N N . LYS A 1 556 ? -21.223 -11.866 16.863 1.00 96.81 556 LYS A N 1
ATOM 4474 C CA . LYS A 1 556 ? -22.044 -12.670 15.949 1.00 96.81 556 LYS A CA 1
ATOM 4475 C C . LYS A 1 556 ? -22.399 -11.928 14.657 1.00 96.81 556 LYS A C 1
ATOM 4477 O O . LYS A 1 556 ? -22.400 -12.525 13.583 1.00 96.81 556 LYS A O 1
ATOM 4482 N N . GLU A 1 557 ? -22.663 -10.630 14.751 1.00 97.00 557 GLU A N 1
ATOM 4483 C CA . GLU A 1 557 ? -23.004 -9.782 13.607 1.00 97.00 557 GLU A CA 1
ATOM 4484 C C . GLU A 1 557 ? -21.801 -9.449 12.710 1.00 97.00 557 GLU A C 1
ATOM 4486 O O . GLU A 1 557 ? -21.977 -9.282 11.503 1.00 97.00 557 GLU A O 1
ATOM 4491 N N . ASN A 1 558 ? -20.586 -9.368 13.268 1.00 98.12 558 ASN A N 1
ATOM 4492 C CA . ASN A 1 558 ? -19.428 -8.785 12.578 1.00 98.12 558 ASN A CA 1
ATOM 4493 C C . ASN A 1 558 ? -18.256 -9.748 12.343 1.00 98.12 558 ASN A C 1
ATOM 4495 O O . ASN A 1 558 ? -17.429 -9.488 11.469 1.00 98.12 558 ASN A O 1
ATOM 4499 N N . ILE A 1 559 ? -18.155 -10.871 13.063 1.00 97.62 559 ILE A N 1
ATOM 4500 C CA . ILE A 1 559 ? -16.942 -11.710 13.055 1.00 97.62 559 ILE A CA 1
ATOM 4501 C C . ILE A 1 559 ? -16.647 -12.340 11.689 1.00 97.62 559 ILE A C 1
ATOM 4503 O O . ILE A 1 559 ? -15.492 -12.607 11.357 1.00 97.62 559 ILE A O 1
ATOM 4507 N N . LYS A 1 560 ? -17.677 -12.483 10.845 1.00 94.81 560 LYS A N 1
ATOM 4508 C CA . LYS A 1 560 ? -17.531 -12.922 9.454 1.00 94.81 560 LYS A CA 1
ATOM 4509 C C . LYS A 1 560 ? -16.625 -11.995 8.638 1.00 94.81 560 LYS A C 1
ATOM 4511 O O . LYS A 1 560 ? -15.900 -12.480 7.774 1.00 94.81 560 LYS A O 1
ATOM 4516 N N . ALA A 1 561 ? -16.617 -10.693 8.931 1.00 91.25 561 ALA A N 1
ATOM 4517 C CA . ALA A 1 561 ? -15.737 -9.728 8.272 1.00 91.25 561 ALA A CA 1
ATOM 4518 C C . ALA A 1 561 ? -14.245 -9.995 8.558 1.00 91.25 561 ALA A C 1
ATOM 4520 O O . ALA A 1 561 ? -13.387 -9.625 7.762 1.00 91.25 561 ALA A O 1
ATOM 4521 N N . PHE A 1 562 ? -13.946 -10.690 9.658 1.00 92.19 562 PHE A N 1
ATOM 4522 C CA . PHE A 1 562 ? -12.601 -11.107 10.062 1.00 92.19 562 PHE A CA 1
ATOM 4523 C C . PHE A 1 562 ? -12.278 -12.555 9.650 1.00 92.19 562 PHE A C 1
ATOM 4525 O O . PHE A 1 562 ? -11.226 -13.073 10.012 1.00 92.19 562 PHE A O 1
ATOM 4532 N N . GLY A 1 563 ? -13.176 -13.223 8.914 1.00 85.94 563 GLY A N 1
ATOM 4533 C CA . GLY A 1 563 ? -13.037 -14.626 8.509 1.00 85.94 563 GLY A CA 1
ATOM 4534 C C . GLY A 1 563 ? -13.585 -15.647 9.515 1.00 85.94 563 GLY A C 1
ATOM 4535 O O . GLY A 1 563 ? -13.490 -16.849 9.267 1.00 85.94 563 GLY A O 1
ATOM 4536 N N . GLY A 1 564 ? -14.171 -15.212 10.634 1.00 95.56 564 GLY A N 1
ATOM 4537 C CA . GLY A 1 564 ? -14.753 -16.114 11.632 1.00 95.56 564 GLY A CA 1
ATOM 4538 C C . GLY A 1 564 ? -16.108 -16.684 11.222 1.00 95.56 564 GLY A C 1
ATOM 4539 O O . GLY A 1 564 ? -16.849 -16.073 10.450 1.00 95.56 564 GLY A O 1
ATOM 4540 N N . ASP A 1 565 ? -16.446 -17.855 11.751 1.00 96.50 565 ASP A N 1
ATOM 4541 C CA . ASP A 1 565 ? -17.781 -18.436 11.632 1.00 96.50 565 ASP A CA 1
ATOM 4542 C C . ASP A 1 565 ? -18.689 -17.926 12.768 1.00 96.50 565 ASP A C 1
ATOM 4544 O O . ASP A 1 565 ? -18.464 -18.273 13.931 1.00 96.50 565 ASP A O 1
ATOM 4548 N N . PRO A 1 566 ? -19.746 -17.144 12.470 1.00 96.50 566 PRO A N 1
ATOM 4549 C CA . PRO A 1 566 ? -20.686 -16.674 13.488 1.00 96.50 566 PRO A CA 1
ATOM 4550 C C . PRO A 1 566 ? -21.507 -17.800 14.142 1.00 96.50 566 PRO A C 1
ATOM 4552 O O . PRO A 1 566 ? -22.219 -17.539 15.109 1.00 96.50 566 PRO A O 1
ATOM 4555 N N . ASN A 1 567 ? -21.433 -19.035 13.630 1.00 96.19 567 ASN A N 1
ATOM 4556 C CA . ASN A 1 567 ? -22.074 -20.216 14.212 1.00 96.19 567 ASN A CA 1
ATOM 4557 C C . ASN A 1 567 ? -21.097 -21.135 14.968 1.00 96.19 567 ASN A C 1
ATOM 4559 O O . ASN A 1 567 ? -21.525 -22.165 15.484 1.00 96.19 567 ASN A O 1
ATOM 4563 N N . ASN A 1 568 ? -19.808 -20.784 15.048 1.00 96.94 568 ASN A N 1
ATOM 4564 C CA . ASN A 1 568 ? -18.782 -21.567 15.744 1.00 96.94 568 ASN A CA 1
ATOM 4565 C C . ASN A 1 568 ? -17.999 -20.690 16.735 1.00 96.94 568 ASN A C 1
ATOM 4567 O O . ASN A 1 568 ? -16.797 -20.448 16.590 1.00 96.94 568 ASN A O 1
ATOM 4571 N N . ILE A 1 569 ? -18.723 -20.178 17.734 1.00 97.50 569 ILE A N 1
ATOM 4572 C CA . ILE A 1 569 ? -18.202 -19.300 18.783 1.00 97.50 569 ILE A CA 1
ATOM 4573 C C . ILE A 1 569 ? -18.112 -20.086 20.095 1.00 97.50 569 ILE A C 1
ATOM 4575 O O . ILE A 1 569 ? -19.106 -20.604 20.595 1.00 97.50 569 ILE A O 1
ATOM 4579 N N . THR A 1 570 ? -16.917 -20.144 20.679 1.00 97.75 570 THR A N 1
ATOM 4580 C CA . THR A 1 570 ? -16.662 -20.731 22.000 1.00 97.75 570 THR A CA 1
ATOM 4581 C C . THR A 1 570 ? -16.335 -19.627 22.997 1.00 97.75 570 THR A C 1
ATOM 4583 O O . THR A 1 570 ? -15.368 -18.894 22.812 1.00 97.75 570 THR A O 1
ATOM 4586 N N . VAL A 1 571 ? -17.100 -19.512 24.081 1.00 97.50 571 VAL A N 1
ATOM 4587 C CA . VAL A 1 571 ? -16.812 -18.547 25.155 1.00 97.50 571 VAL A CA 1
ATOM 4588 C C . VAL A 1 571 ? -16.041 -19.245 26.275 1.00 97.50 571 VAL A C 1
ATOM 4590 O O . VAL A 1 571 ? -16.419 -20.332 26.707 1.00 97.50 571 VAL A O 1
ATOM 4593 N N . PHE A 1 572 ? -14.958 -18.633 26.750 1.00 97.25 572 PHE A N 1
ATOM 4594 C CA . PHE A 1 572 ? -14.123 -19.166 27.827 1.00 97.25 572 PHE A CA 1
ATOM 4595 C C . PHE A 1 572 ? -13.680 -18.054 28.785 1.00 97.25 572 PHE A C 1
ATOM 4597 O O . PHE A 1 572 ? -13.615 -16.881 28.423 1.00 97.25 572 PHE A O 1
ATOM 4604 N N . GLY A 1 573 ? -13.416 -18.409 30.041 1.00 96.38 573 GLY A N 1
ATOM 4605 C CA . GLY A 1 573 ? -13.168 -17.432 31.097 1.00 96.38 573 GLY A CA 1
ATOM 4606 C C . GLY A 1 573 ? -12.579 -18.072 32.344 1.00 96.38 573 GLY A C 1
ATOM 4607 O O . GLY A 1 573 ? -12.579 -19.293 32.499 1.00 96.38 573 GLY A O 1
ATOM 4608 N N . VAL A 1 574 ? -12.069 -17.241 33.252 1.00 95.12 574 VAL A N 1
ATOM 4609 C CA . VAL A 1 574 ? -11.474 -17.686 34.522 1.00 95.12 574 VAL A CA 1
ATOM 4610 C C . VAL A 1 574 ? -12.136 -16.995 35.704 1.00 95.12 574 VAL A C 1
ATOM 4612 O O . VAL A 1 574 ? -12.419 -15.798 35.643 1.00 95.12 574 VAL A O 1
ATOM 4615 N N . SER A 1 575 ? -12.330 -17.723 36.809 1.00 97.25 575 SER A N 1
ATOM 4616 C CA . SER A 1 575 ? -12.894 -17.172 38.050 1.00 97.25 575 SER A CA 1
ATOM 4617 C C . SER A 1 575 ? -14.224 -16.449 37.772 1.00 97.25 575 SER A C 1
ATOM 4619 O O . SER A 1 575 ? -15.096 -17.052 37.155 1.00 97.25 575 SER A O 1
ATOM 4621 N N . ALA A 1 576 ? -14.368 -15.172 38.145 1.00 97.31 576 ALA A N 1
ATOM 4622 C CA . ALA A 1 576 ? -15.550 -14.361 37.844 1.00 97.31 576 ALA A CA 1
ATOM 4623 C C . ALA A 1 576 ? -15.970 -14.423 36.363 1.00 97.31 576 ALA A C 1
ATOM 4625 O O . ALA A 1 576 ? -17.159 -14.495 36.092 1.00 97.31 576 ALA A O 1
ATOM 4626 N N . GLY A 1 577 ? -15.029 -14.500 35.414 1.00 96.88 577 GLY A N 1
ATOM 4627 C CA . GLY A 1 577 ? -15.349 -14.664 33.993 1.00 96.88 577 GLY A CA 1
ATOM 4628 C C . GLY A 1 577 ? -15.970 -16.028 33.668 1.00 9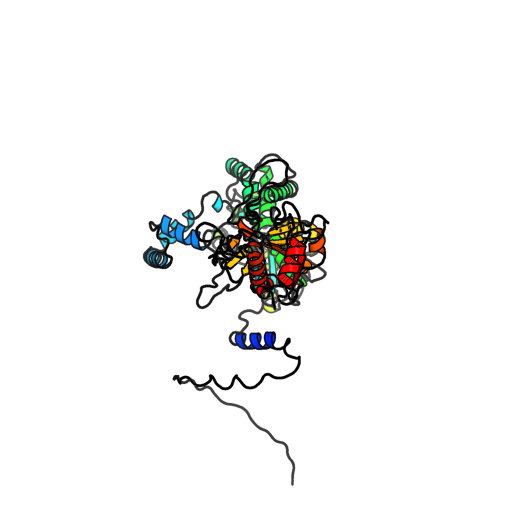6.88 577 GLY A C 1
ATOM 4629 O O . GLY A 1 577 ? -16.890 -16.105 32.864 1.00 96.88 577 GLY A O 1
ATOM 4630 N N . SER A 1 578 ? -15.540 -17.101 34.343 1.00 97.56 578 SER A N 1
ATOM 4631 C CA . SER A 1 578 ? -16.184 -18.423 34.242 1.00 97.56 578 SER A CA 1
ATOM 4632 C C . SER A 1 578 ? -17.588 -18.409 34.856 1.00 97.56 578 SER A C 1
ATOM 4634 O O . SER A 1 578 ? -18.534 -18.928 34.264 1.00 97.56 578 SER A O 1
ATOM 4636 N N . THR A 1 579 ? -17.762 -17.731 35.995 1.00 98.00 579 THR A N 1
ATOM 4637 C CA . THR A 1 579 ? -19.088 -17.531 36.596 1.00 98.00 579 THR A CA 1
ATOM 4638 C C . THR A 1 579 ? -20.004 -16.713 35.686 1.00 98.00 579 THR A C 1
ATOM 4640 O O . THR A 1 579 ? -21.156 -17.095 35.501 1.00 98.00 579 THR A O 1
ATOM 4643 N N . CYS A 1 580 ? -19.505 -15.646 35.052 1.00 97.75 580 CYS A N 1
ATOM 4644 C CA . CYS A 1 580 ? -20.251 -14.894 34.044 1.00 97.75 580 CYS A CA 1
ATOM 4645 C C . CYS A 1 580 ? -20.719 -15.799 32.900 1.00 97.75 580 CYS A C 1
ATOM 4647 O O . CYS A 1 580 ? -21.882 -15.738 32.524 1.00 97.75 580 CYS A O 1
ATOM 4649 N N . ILE A 1 581 ? -19.853 -16.679 32.385 1.00 97.25 581 ILE A N 1
ATOM 4650 C CA . ILE A 1 581 ? -20.217 -17.631 31.324 1.00 97.25 581 ILE A CA 1
ATOM 4651 C C . ILE A 1 581 ? -21.307 -18.588 31.795 1.00 97.25 581 ILE A C 1
ATOM 4653 O O . ILE A 1 581 ? -22.276 -18.810 31.074 1.00 97.25 581 ILE A O 1
ATOM 4657 N N . ASN A 1 582 ? -21.205 -19.110 33.018 1.00 96.88 582 ASN A N 1
ATOM 4658 C CA . ASN A 1 582 ? -22.257 -19.947 33.584 1.00 96.88 582 ASN A CA 1
ATOM 4659 C C . ASN A 1 582 ? -23.595 -19.190 33.696 1.00 96.88 582 ASN A C 1
ATOM 4661 O O . ASN A 1 582 ? -24.630 -19.720 33.304 1.00 96.88 582 ASN A O 1
ATOM 4665 N N . LEU A 1 583 ? -23.578 -17.928 34.136 1.00 96.19 583 LEU A N 1
ATOM 4666 C CA . LEU A 1 583 ? -24.770 -17.074 34.189 1.00 96.19 583 LEU A CA 1
ATOM 4667 C C . LEU A 1 583 ? -25.330 -16.772 32.793 1.00 96.19 583 LEU A C 1
ATOM 4669 O O . LEU A 1 583 ? -26.547 -16.782 32.603 1.00 96.19 583 LEU A O 1
ATOM 4673 N N . LEU A 1 584 ? -24.464 -16.559 31.800 1.00 95.44 584 LEU A N 1
ATOM 4674 C CA . LEU A 1 584 ? -24.869 -16.422 30.405 1.00 95.44 584 LEU A CA 1
ATOM 4675 C C . LEU A 1 584 ? -25.570 -17.695 29.929 1.00 95.44 584 LEU A C 1
ATOM 4677 O O . LEU A 1 584 ? -26.635 -17.576 29.344 1.00 95.44 584 LEU A O 1
ATOM 4681 N N . MET A 1 585 ? -25.072 -18.895 30.238 1.00 94.06 585 MET A N 1
ATOM 4682 C CA . MET A 1 585 ? -25.732 -20.159 29.863 1.00 94.06 585 MET A CA 1
ATOM 4683 C C . MET A 1 585 ? -27.142 -20.321 30.456 1.00 94.06 585 MET A C 1
ATOM 4685 O O . MET A 1 585 ? -27.971 -21.020 29.876 1.00 94.06 585 MET A O 1
ATOM 4689 N N . LEU A 1 586 ? -27.420 -19.688 31.599 1.00 93.62 586 LEU A N 1
ATOM 4690 C CA . LEU A 1 586 ? -28.729 -19.721 32.263 1.00 93.62 586 LEU A CA 1
ATOM 4691 C C . LEU A 1 586 ? -29.681 -18.618 31.775 1.00 93.62 586 LEU A C 1
ATOM 4693 O O . LEU A 1 586 ? -30.891 -18.702 31.986 1.00 93.62 586 LEU A O 1
ATOM 4697 N N . SER A 1 587 ? -29.151 -17.569 31.146 1.00 93.25 587 SER A N 1
ATOM 4698 C CA . SER A 1 587 ? -29.918 -16.385 30.767 1.00 93.25 587 SER A CA 1
ATOM 4699 C C . SER A 1 587 ? -30.729 -16.605 29.484 1.00 93.25 587 SER A C 1
ATOM 4701 O O . SER A 1 587 ? -30.196 -17.095 28.491 1.00 93.25 587 SER A O 1
ATOM 4703 N N . PRO A 1 588 ? -31.996 -16.159 29.409 1.00 90.75 588 PRO A N 1
ATOM 4704 C CA . PRO A 1 588 ? -32.740 -16.170 28.150 1.00 90.75 588 PRO A CA 1
ATOM 4705 C C . PRO A 1 588 ? -32.149 -15.209 27.105 1.00 90.75 588 PRO A C 1
ATOM 4707 O O . PRO A 1 588 ? -32.362 -15.408 25.912 1.00 90.75 588 PRO A O 1
ATOM 4710 N N . LEU A 1 589 ? -31.393 -14.186 27.529 1.00 87.56 589 LEU A N 1
ATOM 4711 C CA . LEU A 1 589 ? -30.811 -13.180 26.633 1.00 87.56 589 LEU A CA 1
ATOM 4712 C C . LEU A 1 589 ? -29.668 -13.718 25.766 1.00 87.56 589 LEU A C 1
ATOM 4714 O O . LEU A 1 589 ? -29.341 -13.093 24.760 1.00 87.56 589 LEU A O 1
ATOM 4718 N N . SER A 1 590 ? -29.065 -14.842 26.153 1.00 83.19 590 SER A N 1
ATOM 4719 C CA . SER A 1 590 ? -27.975 -15.498 25.422 1.00 83.19 590 SER A CA 1
ATOM 4720 C C . SER A 1 590 ? -28.459 -16.633 24.512 1.00 83.19 590 SER A C 1
ATOM 4722 O O . SER A 1 590 ? -27.667 -17.226 23.780 1.00 83.19 590 SER A O 1
ATOM 4724 N N . LYS A 1 591 ? -29.756 -16.969 24.543 1.00 83.31 591 LYS A N 1
ATOM 4725 C CA . LYS A 1 591 ? -30.292 -18.122 23.819 1.00 83.31 591 LYS A CA 1
ATOM 4726 C C . LYS A 1 591 ? -30.162 -17.925 22.307 1.00 83.31 591 LYS A C 1
ATOM 4728 O O . LYS A 1 591 ? -30.710 -16.979 21.749 1.00 83.31 591 LYS A O 1
ATOM 4733 N N . GLY A 1 592 ? -29.494 -18.867 21.640 1.00 70.38 592 GLY A N 1
ATOM 4734 C CA . GLY A 1 592 ? -29.289 -18.832 20.189 1.00 70.38 592 GLY A CA 1
ATOM 4735 C C . GLY A 1 592 ? -28.230 -17.828 19.730 1.00 70.38 592 GLY A C 1
ATOM 4736 O O . GLY A 1 592 ? -28.129 -17.582 18.525 1.00 70.38 592 GLY A O 1
ATOM 4737 N N . ILE A 1 593 ? -27.460 -17.253 20.661 1.00 63.66 593 ILE A N 1
ATOM 4738 C CA . ILE A 1 593 ? -26.227 -16.516 20.364 1.00 63.66 593 ILE A CA 1
ATOM 4739 C C . ILE A 1 593 ? -25.101 -17.505 20.092 1.00 63.66 593 ILE A C 1
ATOM 4741 O O . ILE A 1 593 ? -25.036 -18.538 20.788 1.00 63.66 593 ILE A O 1
#

Secondary structure (DSSP, 8-state):
--------------------------SSSTTS-----S-TTSSHHHHHHHHHGGG---S-S-EEEES--TTSTTSS--S-HHHHHHHHHHHTT-----HHHHHHHHHHS-HHHHHHHHTTSS-TTGGGSS--SS-----TTSSS-SS-S-HHHHHHT-----EEEEEETTGGGTT-----HHHHHHHHHTHHHHHHHHTT---HHHHHHHHHHHHHHHHTTPSSP-GGGHHHHHHHHHIIIIIHHHHHHHHHHHHH-SS-EEEEEE-----S--GGGGSGGGTTTTS---TTGGGGGTS--GGGTTT--SPSPTTSHHHHHHHHHHHHHHHHHHHS-S-SS--SS--S--PPB-SS--EEEEESSSEEEEE-S-HHHHHHHHHTTT---EEEETTEEEE-EEEE-TTSS-EEEEEEEEESS----GGGTTSPPPPPPP-SSEEE-SS--PPBSEE-SSSS--EESBS---EEEEEEEGGGTT-SSEEEEEEEP-STTTS--SSTTT---HHHHTTS-EEEEE----HHHHH-B-SSSS-BS-HHHHHHHHHHHHHHHHGGGGTEEEEEEEEEE-THHHHHHHHHHH-GGGTT-

InterPro domains:
  IPR002018 Carboxylesterase, type B [PF00135] (57-368)
  IPR002018 Carboxylesterase, type B [PF00135] (388-592)
  IPR019826 Carboxylesterase type B, active site [PS00122] (562-577)
  IPR029058 Alpha/Beta hydrolase fold [G3DSA:3.40.50.1820] (43-374)
  IPR029058 Alpha/Beta hydrolase fold [G3DSA:3.40.50.1820] (375-593)
  IPR029058 Alpha/Beta hydrolase fold [SSF53474] (55-361)
  IPR029058 Alpha/Beta hydrolase fold [SSF53474] (387-592)